Protein AF-0000000082581101 (afdb_homodimer)

Organism: NCBI:txid2716538

Structure (mmCIF, N/CA/C/O backbone):
data_AF-0000000082581101-model_v1
#
loop_
_entity.id
_entity.type
_entity.pdbx_description
1 polymer 'Class I SAM-dependent methyltransferase'
#
loop_
_atom_site.group_PDB
_atom_site.id
_atom_site.type_symbol
_atom_site.label_atom_id
_atom_site.label_alt_id
_atom_site.label_comp_id
_atom_site.label_asym_id
_atom_site.label_entity_id
_atom_site.label_seq_id
_atom_site.pdbx_PDB_ins_code
_atom_site.Cartn_x
_atom_site.Cartn_y
_atom_site.Cartn_z
_atom_site.occupancy
_atom_site.B_iso_or_equiv
_atom_site.auth_seq_id
_atom_site.auth_comp_id
_atom_site.auth_asym_id
_atom_site.auth_atom_id
_atom_site.pdbx_PDB_model_num
ATOM 1 N N . MET A 1 1 ? 23.156 -10.984 -14.195 1 71.06 1 MET A N 1
ATOM 2 C CA . MET A 1 1 ? 21.875 -11.492 -13.711 1 71.06 1 MET A CA 1
ATOM 3 C C . MET A 1 1 ? 21.234 -12.422 -14.742 1 71.06 1 MET A C 1
ATOM 5 O O . MET A 1 1 ? 20.703 -11.961 -15.75 1 71.06 1 MET A O 1
ATOM 9 N N . SER A 1 2 ? 21.609 -13.703 -14.586 1 83 2 SER A N 1
ATOM 10 C CA . SER A 1 2 ? 21.141 -14.57 -15.664 1 83 2 SER A CA 1
ATOM 11 C C . SER A 1 2 ? 20.203 -15.648 -15.141 1 83 2 SER A C 1
ATOM 13 O O . SER A 1 2 ? 20.422 -16.188 -14.055 1 83 2 SER A O 1
ATOM 15 N N . TYR A 1 3 ? 19.234 -15.797 -15.945 1 87.88 3 TYR A N 1
ATOM 16 C CA . TYR A 1 3 ? 18.312 -16.891 -15.664 1 87.88 3 TYR A CA 1
ATOM 17 C C . TYR A 1 3 ? 19.062 -18.234 -15.617 1 87.88 3 TYR A C 1
ATOM 19 O O . TYR A 1 3 ? 19.875 -18.516 -16.5 1 87.88 3 TYR A O 1
ATOM 27 N N . ASN A 1 4 ? 18.891 -18.953 -14.578 1 84.31 4 ASN A N 1
ATOM 28 C CA . ASN A 1 4 ? 19.375 -20.312 -14.406 1 84.31 4 ASN A CA 1
ATOM 29 C C . ASN A 1 4 ? 18.281 -21.25 -13.898 1 84.31 4 ASN A C 1
ATOM 31 O O . ASN A 1 4 ? 17.938 -21.219 -12.711 1 84.31 4 ASN A O 1
ATOM 35 N N . PRO A 1 5 ? 17.719 -22.094 -14.812 1 88.12 5 PRO A N 1
ATOM 36 C CA . PRO A 1 5 ? 16.594 -22.938 -14.438 1 88.12 5 PRO A CA 1
ATOM 37 C C . PRO A 1 5 ? 16.922 -23.906 -13.305 1 88.12 5 PRO A C 1
ATOM 39 O O . PRO A 1 5 ? 16.016 -24.391 -12.617 1 88.12 5 PRO A O 1
ATOM 42 N N . GLU A 1 6 ? 18.156 -24.156 -13.117 1 85.69 6 GLU A N 1
ATOM 43 C CA . GLU A 1 6 ? 18.547 -25.109 -12.086 1 85.69 6 GLU A CA 1
ATOM 44 C C . GLU A 1 6 ? 18.297 -24.562 -10.688 1 85.69 6 GLU A C 1
ATOM 46 O O . GLU A 1 6 ? 18.078 -25.312 -9.742 1 85.69 6 GLU A O 1
ATOM 51 N N . ILE A 1 7 ? 18.234 -23.312 -10.594 1 83.81 7 ILE A N 1
ATOM 52 C CA . ILE A 1 7 ? 18.094 -22.688 -9.281 1 83.81 7 ILE A CA 1
ATOM 53 C C . ILE A 1 7 ? 16.672 -22.891 -8.766 1 83.81 7 ILE A C 1
ATOM 55 O O . ILE A 1 7 ? 16.469 -23.5 -7.711 1 83.81 7 ILE A O 1
ATOM 59 N N . PRO A 1 8 ? 15.68 -22.406 -9.484 1 83.38 8 PRO A N 1
ATOM 60 C CA . PRO A 1 8 ? 14.336 -22.688 -8.984 1 83.38 8 PRO A CA 1
ATOM 61 C C . PRO A 1 8 ? 14.039 -24.188 -8.93 1 83.38 8 PRO A C 1
ATOM 63 O O . PRO A 1 8 ? 13.344 -24.656 -8.023 1 83.38 8 PRO A O 1
ATOM 66 N N . LYS A 1 9 ? 14.508 -24.938 -9.922 1 86.12 9 LYS A N 1
ATOM 67 C CA . LYS A 1 9 ? 14.297 -26.391 -9.922 1 86.12 9 LYS A CA 1
ATOM 68 C C . LYS A 1 9 ? 14.797 -27.016 -8.625 1 86.12 9 LYS A C 1
ATOM 70 O O . LYS A 1 9 ? 14.07 -27.766 -7.969 1 86.12 9 LYS A O 1
ATOM 75 N N . ASN A 1 10 ? 16.016 -26.688 -8.281 1 82.38 10 ASN A N 1
ATOM 76 C CA . ASN A 1 10 ? 16.641 -27.234 -7.078 1 82.38 10 ASN A CA 1
ATOM 77 C C . ASN A 1 10 ? 15.906 -26.781 -5.816 1 82.38 10 ASN A C 1
ATOM 79 O O . ASN A 1 10 ? 15.719 -27.562 -4.883 1 82.38 10 ASN A O 1
ATOM 83 N N . ARG A 1 11 ? 15.531 -25.578 -5.816 1 80.44 11 ARG A N 1
ATOM 84 C CA . ARG A 1 11 ? 14.812 -25.047 -4.668 1 80.44 11 ARG A CA 1
ATOM 85 C C . ARG A 1 11 ? 13.508 -25.797 -4.438 1 80.44 11 ARG A C 1
ATOM 87 O O . ARG A 1 11 ? 13.242 -26.266 -3.332 1 80.44 11 ARG A O 1
ATOM 94 N N . TYR A 1 12 ? 12.773 -25.984 -5.41 1 84.62 12 TYR A N 1
ATOM 95 C CA . TYR A 1 12 ? 11.43 -26.531 -5.246 1 84.62 12 TYR A CA 1
ATOM 96 C C . TYR A 1 12 ? 11.453 -28.047 -5.242 1 84.62 12 TYR A C 1
ATOM 98 O O . TYR A 1 12 ? 10.492 -28.688 -4.812 1 84.62 12 TYR A O 1
ATOM 106 N N . ASP A 1 13 ? 12.516 -28.609 -5.719 1 83.62 13 ASP A N 1
ATOM 107 C CA . ASP A 1 13 ? 12.695 -30.047 -5.535 1 83.62 13 ASP A CA 1
ATOM 108 C C . ASP A 1 13 ? 12.93 -30.391 -4.062 1 83.62 13 ASP A C 1
ATOM 110 O O . ASP A 1 13 ? 12.594 -31.484 -3.613 1 83.62 13 ASP A O 1
ATOM 114 N N . ASN A 1 14 ? 13.516 -29.344 -3.381 1 77.69 14 ASN A N 1
ATOM 115 C CA . ASN A 1 14 ? 13.883 -29.609 -1.991 1 77.69 14 ASN A CA 1
ATOM 116 C C . ASN A 1 14 ? 12.883 -28.969 -1.024 1 77.69 14 ASN A C 1
ATOM 118 O O . ASN A 1 14 ? 13.117 -28.938 0.185 1 77.69 14 ASN A O 1
ATOM 122 N N . TYR A 1 15 ? 11.875 -28.391 -1.554 1 74 15 TYR A N 1
ATOM 123 C CA . TYR A 1 15 ? 10.883 -27.703 -0.727 1 74 15 TYR A CA 1
ATOM 124 C C . TYR A 1 15 ? 9.906 -28.703 -0.115 1 74 15 TYR A C 1
ATOM 126 O O . TYR A 1 15 ? 9.141 -28.359 0.788 1 74 15 TYR A O 1
ATOM 134 N N . GLU A 1 16 ? 10.031 -29.953 -0.317 1 64.75 16 GLU A N 1
ATOM 135 C CA . GLU A 1 16 ? 9.188 -31.031 0.215 1 64.75 16 GLU A CA 1
ATOM 136 C C . GLU A 1 16 ? 7.711 -30.688 0.095 1 64.75 16 GLU A C 1
ATOM 138 O O . GLU A 1 16 ? 7.234 -30.328 -0.986 1 64.75 16 GLU A O 1
ATOM 143 N N . ASP A 1 17 ? 6.891 -30.891 1.251 1 67.5 17 ASP A N 1
ATOM 144 C CA . ASP A 1 17 ? 5.438 -30.719 1.229 1 67.5 17 ASP A CA 1
ATOM 145 C C . ASP A 1 17 ? 5.039 -29.328 1.695 1 67.5 17 ASP A C 1
ATOM 147 O O . ASP A 1 17 ? 3.854 -29.031 1.86 1 67.5 17 ASP A O 1
ATOM 151 N N . ARG A 1 18 ? 5.91 -28.547 1.819 1 68.38 18 ARG A N 1
ATOM 152 C CA . ARG A 1 18 ? 5.652 -27.234 2.393 1 68.38 18 ARG A CA 1
ATOM 153 C C . ARG A 1 18 ? 4.797 -26.391 1.454 1 68.38 18 ARG A C 1
ATOM 155 O O . ARG A 1 18 ? 4.02 -25.547 1.905 1 68.38 18 ARG A O 1
ATOM 162 N N . GLU A 1 19 ? 4.898 -26.641 0.257 1 73.06 19 GLU A N 1
ATOM 163 C CA . GLU A 1 19 ? 4.133 -25.875 -0.725 1 73.06 19 GLU A CA 1
ATOM 164 C C . GLU A 1 19 ? 2.643 -26.188 -0.63 1 73.06 19 GLU A C 1
ATOM 166 O O . GLU A 1 19 ? 1.801 -25.328 -0.907 1 73.06 19 GLU A O 1
ATOM 171 N N . TRP A 1 20 ? 2.301 -27.375 -0.154 1 77.5 20 TRP A N 1
ATOM 172 C CA . TRP A 1 20 ? 0.903 -27.781 -0.07 1 77.5 20 TRP A CA 1
ATOM 173 C C . TRP A 1 20 ? 0.188 -27.062 1.062 1 77.5 20 TRP A C 1
ATOM 175 O O . TRP A 1 20 ? -0.96 -26.625 0.909 1 77.5 20 TRP A O 1
ATOM 185 N N . THR A 1 21 ? 0.827 -26.812 2.145 1 75.94 21 THR A N 1
ATOM 186 C CA . THR A 1 21 ? 0.166 -26.25 3.318 1 75.94 21 THR A CA 1
ATOM 187 C C . THR A 1 21 ? 0.38 -24.734 3.391 1 75.94 21 THR A C 1
ATOM 189 O O . THR A 1 21 ? -0.238 -24.062 4.211 1 75.94 21 THR A O 1
ATOM 192 N N . ARG A 1 22 ? 1.147 -24.234 2.518 1 75.06 22 ARG A N 1
ATOM 193 C CA . ARG A 1 22 ? 1.625 -22.859 2.594 1 75.06 22 ARG A CA 1
ATOM 194 C C . ARG A 1 22 ? 0.46 -21.875 2.621 1 75.06 22 ARG A C 1
ATOM 196 O O . ARG A 1 22 ? 0.505 -20.875 3.334 1 75.06 22 ARG A O 1
ATOM 203 N N . LEU A 1 23 ? -0.631 -22.141 2.006 1 78.19 23 LEU A N 1
ATOM 204 C CA . LEU A 1 23 ? -1.702 -21.172 1.803 1 78.19 23 LEU A CA 1
ATOM 205 C C . LEU A 1 23 ? -2.801 -21.344 2.846 1 78.19 23 LEU A C 1
ATOM 207 O O . LEU A 1 23 ? -3.752 -20.562 2.889 1 78.19 23 LEU A O 1
ATOM 211 N N . GLU A 1 24 ? -2.658 -22.297 3.682 1 77.56 24 GLU A N 1
ATOM 212 C CA . GLU A 1 24 ? -3.686 -22.531 4.695 1 77.56 24 GLU A CA 1
ATOM 213 C C . GLU A 1 24 ? -3.08 -22.578 6.094 1 77.56 24 GLU A C 1
ATOM 215 O O . GLU A 1 24 ? -3.803 -22.531 7.09 1 77.56 24 GLU A O 1
ATOM 220 N N . LYS A 1 25 ? -1.835 -22.5 6.102 1 79.25 25 LYS A N 1
ATOM 221 C CA . LYS A 1 25 ? -1.14 -22.781 7.355 1 79.25 25 LYS A CA 1
ATOM 222 C C . LYS A 1 25 ? -1.242 -21.594 8.312 1 79.25 25 LYS A C 1
ATOM 224 O O . LYS A 1 25 ? -1.194 -21.766 9.531 1 79.25 25 LYS A O 1
ATOM 229 N N . ASP A 1 26 ? -1.347 -20.438 7.711 1 88.06 26 ASP A N 1
ATOM 230 C CA . ASP A 1 26 ? -1.391 -19.234 8.523 1 88.06 26 ASP A CA 1
ATOM 231 C C . ASP A 1 26 ? -2.168 -18.125 7.816 1 88.06 26 ASP A C 1
ATOM 233 O O . ASP A 1 26 ? -2.744 -18.344 6.75 1 88.06 26 ASP A O 1
ATOM 237 N N . GLY A 1 27 ? -2.295 -17.094 8.469 1 91.44 27 GLY A N 1
ATOM 238 C CA . GLY A 1 27 ? -3.066 -15.992 7.934 1 91.44 27 GLY A CA 1
ATOM 239 C C . GLY A 1 27 ? -2.527 -15.469 6.613 1 91.44 27 GLY A C 1
ATOM 240 O O . GLY A 1 27 ? -3.297 -15.148 5.703 1 91.44 27 GLY A O 1
ATOM 241 N N . HIS A 1 28 ? -1.247 -15.414 6.535 1 93.25 28 HIS A N 1
ATOM 242 C CA . HIS A 1 28 ? -0.591 -14.984 5.305 1 93.25 28 HIS A CA 1
ATOM 243 C C . HIS A 1 28 ? -1.011 -15.852 4.125 1 93.25 28 HIS A C 1
ATOM 245 O O . HIS A 1 28 ? -1.447 -15.336 3.094 1 93.25 28 HIS A O 1
ATOM 251 N N . GLY A 1 29 ? -0.847 -17.078 4.301 1 93.56 29 GLY A N 1
ATOM 252 C CA . GLY A 1 29 ? -1.214 -18.016 3.252 1 93.56 29 GLY A CA 1
ATOM 253 C C . GLY A 1 29 ? -2.678 -17.938 2.861 1 93.56 29 GLY A C 1
ATOM 254 O O . GLY A 1 29 ? -3.014 -17.953 1.676 1 93.56 29 GLY A O 1
ATOM 255 N N . GLU A 1 30 ? -3.541 -17.812 3.795 1 94.5 30 GLU A N 1
ATOM 256 C CA . GLU A 1 30 ? -4.973 -17.75 3.52 1 94.5 30 GLU A CA 1
ATOM 257 C C . GLU A 1 30 ? -5.328 -16.484 2.742 1 94.5 30 GLU A C 1
ATOM 259 O O . GLU A 1 30 ? -6.156 -16.531 1.83 1 94.5 30 GLU A O 1
ATOM 264 N N . LEU A 1 31 ? -4.75 -15.406 3.158 1 96.94 31 LEU A N 1
ATOM 265 C CA . LEU A 1 31 ? -5.008 -14.164 2.436 1 96.94 31 LEU A CA 1
ATOM 266 C C . LEU A 1 31 ? -4.648 -14.312 0.96 1 96.94 31 LEU A C 1
ATOM 268 O O . LEU A 1 31 ? -5.445 -13.969 0.086 1 96.94 31 LEU A O 1
ATOM 272 N N . LEU A 1 32 ? -3.447 -14.852 0.71 1 96.56 32 LEU A N 1
ATOM 273 C CA . LEU A 1 32 ? -2.996 -15.055 -0.662 1 96.56 32 LEU A CA 1
ATOM 274 C C . LEU A 1 32 ? -3.939 -15.984 -1.413 1 96.56 32 LEU A C 1
ATOM 276 O O . LEU A 1 32 ? -4.348 -15.688 -2.537 1 96.56 32 LEU A O 1
ATOM 280 N N . TYR A 1 33 ? -4.277 -17.031 -0.791 1 96.38 33 TYR A N 1
ATOM 281 C CA . TYR A 1 33 ? -5.141 -18.031 -1.42 1 96.38 33 TYR A CA 1
ATOM 282 C C . TYR A 1 33 ? -6.461 -17.406 -1.854 1 96.38 33 TYR A C 1
ATOM 284 O O . TYR A 1 33 ? -6.891 -17.578 -2.994 1 96.38 33 TYR A O 1
ATOM 292 N N . HIS A 1 34 ? -7.094 -16.688 -0.983 1 97.31 34 HIS A N 1
ATOM 293 C CA . HIS A 1 34 ? -8.445 -16.188 -1.245 1 97.31 34 HIS A CA 1
ATOM 294 C C . HIS A 1 34 ? -8.438 -15.117 -2.328 1 97.31 34 HIS A C 1
ATOM 296 O O . HIS A 1 34 ? -9.359 -15.039 -3.139 1 97.31 34 HIS A O 1
ATOM 302 N N . VAL A 1 35 ? -7.457 -14.266 -2.338 1 98.12 35 VAL A N 1
ATOM 303 C CA . VAL A 1 35 ? -7.379 -13.25 -3.385 1 98.12 35 VAL A CA 1
ATOM 304 C C . VAL A 1 35 ? -7.16 -13.922 -4.738 1 98.12 35 VAL A C 1
ATOM 306 O O . VAL A 1 35 ? -7.855 -13.617 -5.711 1 98.12 35 VAL A O 1
ATOM 309 N N . HIS A 1 36 ? -6.176 -14.844 -4.793 1 97.94 36 HIS A N 1
ATOM 310 C CA . HIS A 1 36 ? -5.91 -15.555 -6.039 1 97.94 36 HIS A CA 1
ATOM 311 C C . HIS A 1 36 ? -7.133 -16.344 -6.496 1 97.94 36 HIS A C 1
ATOM 313 O O . HIS A 1 36 ? -7.496 -16.312 -7.672 1 97.94 36 HIS A O 1
ATOM 319 N N . PHE A 1 37 ? -7.723 -17 -5.551 1 97.62 37 PHE A N 1
ATOM 320 C CA . PHE A 1 37 ? -8.891 -17.812 -5.863 1 97.62 37 PHE A CA 1
ATOM 321 C C . PHE A 1 37 ? -10.008 -16.938 -6.434 1 97.62 37 PHE A C 1
ATOM 323 O O . PHE A 1 37 ? -10.68 -17.344 -7.391 1 97.62 37 PHE A O 1
ATOM 330 N N . ASP A 1 38 ? -10.281 -15.797 -5.848 1 98.5 38 ASP A N 1
ATOM 331 C CA . ASP A 1 38 ? -11.297 -14.867 -6.34 1 98.5 38 ASP A CA 1
ATOM 332 C C . ASP A 1 38 ? -11.023 -14.477 -7.789 1 98.5 38 ASP A C 1
ATOM 334 O O . ASP A 1 38 ? -11.945 -14.422 -8.609 1 98.5 38 ASP A O 1
ATOM 338 N N . ILE A 1 39 ? -9.773 -14.195 -8.102 1 98.69 39 ILE A N 1
ATOM 339 C CA . ILE A 1 39 ? -9.391 -13.805 -9.453 1 98.69 39 ILE A CA 1
ATOM 340 C C . ILE A 1 39 ? -9.609 -14.977 -10.414 1 98.69 39 ILE A C 1
ATOM 342 O O . ILE A 1 39 ? -10.172 -14.797 -11.492 1 98.69 39 ILE A O 1
ATOM 346 N N . LEU A 1 40 ? -9.172 -16.156 -9.984 1 98.75 40 LEU A N 1
ATOM 347 C CA . LEU A 1 40 ? -9.336 -17.359 -10.82 1 98.75 40 LEU A CA 1
ATOM 348 C C . LEU A 1 40 ? -10.805 -17.609 -11.125 1 98.75 40 LEU A C 1
ATOM 350 O O . LEU A 1 40 ? -11.172 -17.859 -12.273 1 98.75 40 LEU A O 1
ATOM 354 N N . LYS A 1 41 ? -11.617 -17.469 -10.125 1 98.44 41 LYS A N 1
ATOM 355 C CA . LYS A 1 41 ? -13.055 -17.688 -10.281 1 98.44 41 LYS A CA 1
ATOM 356 C C . LYS A 1 41 ? -13.664 -16.703 -11.266 1 98.44 41 LYS A C 1
ATOM 358 O O . LYS A 1 41 ? -14.578 -17.047 -12.023 1 98.44 41 LYS A O 1
ATOM 363 N N . ARG A 1 42 ? -13.188 -15.562 -11.352 1 98.31 42 ARG A N 1
ATOM 364 C CA . ARG A 1 42 ? -13.773 -14.508 -12.18 1 98.31 42 ARG A CA 1
ATOM 365 C C . ARG A 1 42 ? -13.312 -14.633 -13.625 1 98.31 42 ARG A C 1
ATOM 367 O O . ARG A 1 42 ? -14.016 -14.219 -14.547 1 98.31 42 ARG A O 1
ATOM 374 N N . TYR A 1 43 ? -12.148 -15.328 -13.812 1 98.75 43 TYR A N 1
ATOM 375 C CA . TYR A 1 43 ? -11.578 -15.141 -15.141 1 98.75 43 TYR A CA 1
ATOM 376 C C . TYR A 1 43 ? -11.43 -16.469 -15.867 1 98.75 43 TYR A C 1
ATOM 378 O O . TYR A 1 43 ? -11.195 -16.5 -17.078 1 98.75 43 TYR A O 1
ATOM 386 N N . ILE A 1 44 ? -11.562 -17.578 -15.117 1 98.81 44 ILE A N 1
ATOM 387 C CA . ILE A 1 44 ? -11.555 -18.875 -15.773 1 98.81 44 ILE A CA 1
ATOM 388 C C . ILE A 1 44 ? -12.984 -19.281 -16.125 1 98.81 44 ILE A C 1
ATOM 390 O O . ILE A 1 44 ? -13.891 -19.188 -15.297 1 98.81 44 ILE A O 1
ATOM 394 N N . ASN A 1 45 ? -13.133 -19.688 -17.375 1 98.44 45 ASN A N 1
ATOM 395 C CA . ASN A 1 45 ? -14.445 -20.141 -17.844 1 98.44 45 ASN A CA 1
ATOM 396 C C . ASN A 1 45 ? -14.523 -21.656 -17.906 1 98.44 45 ASN A C 1
ATOM 398 O O . ASN A 1 45 ? -13.516 -22.328 -18.156 1 98.44 45 ASN A O 1
ATOM 402 N N . GLN A 1 46 ? -15.711 -22.172 -17.859 1 98.19 46 GLN A N 1
ATOM 403 C CA . GLN A 1 46 ? -15.953 -23.609 -17.828 1 98.19 46 GLN A CA 1
ATOM 404 C C . GLN A 1 46 ? -15.547 -24.25 -19.141 1 98.19 46 GLN A C 1
ATOM 406 O O . GLN A 1 46 ? -15.258 -25.453 -19.188 1 98.19 46 GLN A O 1
ATOM 411 N N . ASN A 1 47 ? -15.5 -23.5 -20.188 1 98.56 47 ASN A N 1
ATOM 412 C CA . ASN A 1 47 ? -15.172 -24.047 -21.484 1 98.56 47 ASN A CA 1
ATOM 413 C C . ASN A 1 47 ? -13.695 -23.859 -21.828 1 98.56 47 ASN A C 1
ATOM 415 O O . ASN A 1 47 ? -13.242 -24.25 -22.906 1 98.56 47 ASN A O 1
ATOM 419 N N . ASP A 1 48 ? -12.922 -23.344 -20.906 1 98.81 48 ASP A N 1
ATOM 420 C CA . ASP A 1 48 ? -11.531 -22.984 -21.188 1 98.81 48 ASP A CA 1
ATOM 421 C C . ASP A 1 48 ? -10.633 -24.219 -21.156 1 98.81 48 ASP A C 1
ATOM 423 O O . ASP A 1 48 ? -10.789 -25.094 -20.297 1 98.81 48 ASP A O 1
ATOM 427 N N . LYS A 1 49 ? -9.766 -24.281 -22.125 1 98.81 49 LYS A N 1
ATOM 428 C CA . LYS A 1 49 ? -8.531 -25.047 -21.984 1 98.81 49 LYS A CA 1
ATOM 429 C C . LYS A 1 49 ? -7.461 -24.25 -21.25 1 98.81 49 LYS A C 1
ATOM 431 O O . LYS A 1 49 ? -6.953 -23.25 -21.766 1 98.81 49 LYS A O 1
ATOM 436 N N 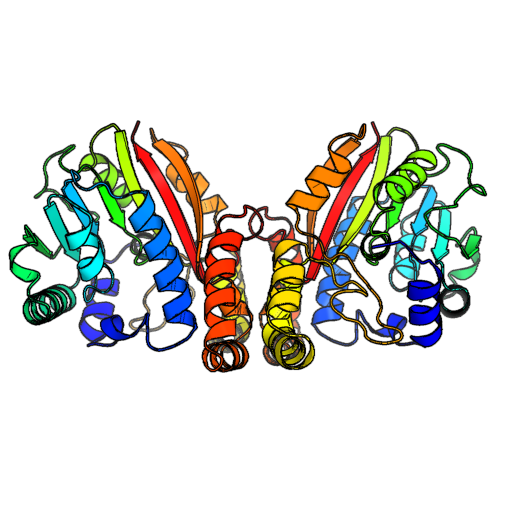. VAL A 1 50 ? -7.09 -24.719 -20 1 98.88 50 VAL A N 1
ATOM 437 C CA . VAL A 1 50 ? -6.25 -23.922 -19.109 1 98.88 50 VAL A CA 1
ATOM 438 C C . VAL A 1 50 ? -4.879 -24.578 -18.969 1 98.88 50 VAL A C 1
ATOM 440 O O . VAL A 1 50 ? -4.773 -25.797 -18.859 1 98.88 50 VAL A O 1
ATOM 443 N N . LEU A 1 51 ? -3.848 -23.75 -19.062 1 98.88 51 LEU A N 1
ATOM 444 C CA . LEU A 1 51 ? -2.49 -24.141 -18.703 1 98.88 51 LEU A CA 1
ATOM 445 C C . LEU A 1 51 ? -2.055 -23.484 -17.406 1 98.88 51 LEU A C 1
ATOM 447 O O . LEU A 1 51 ? -2.035 -22.25 -17.312 1 98.88 51 LEU A O 1
ATOM 451 N N . GLU A 1 52 ? -1.793 -24.25 -16.391 1 98.75 52 GLU A N 1
ATOM 452 C CA . GLU A 1 52 ? -1.212 -23.75 -15.148 1 98.75 52 GLU A CA 1
ATOM 453 C C . GLU A 1 52 ? 0.307 -23.891 -15.148 1 98.75 52 GLU A C 1
ATOM 455 O O . GLU A 1 52 ? 0.827 -25 -15.297 1 98.75 52 GLU A O 1
ATOM 460 N N . ILE A 1 53 ? 0.976 -22.797 -15.023 1 98.25 53 ILE A N 1
ATOM 461 C CA . ILE A 1 53 ? 2.434 -22.766 -15.008 1 98.25 53 ILE A CA 1
ATOM 462 C C . ILE A 1 53 ? 2.928 -22.469 -13.594 1 98.25 53 ILE A C 1
ATOM 464 O O . ILE A 1 53 ? 2.471 -21.516 -12.953 1 98.25 53 ILE A O 1
ATOM 468 N N . GLY A 1 54 ? 3.945 -23.219 -13.156 1 96.56 54 GLY A N 1
ATOM 469 C CA . GLY A 1 54 ? 4.375 -23.094 -11.773 1 96.56 54 GLY A CA 1
ATOM 470 C C . GLY A 1 54 ? 3.346 -23.594 -10.781 1 96.56 54 GLY A C 1
ATOM 471 O O . GLY A 1 54 ? 3.033 -22.922 -9.797 1 96.56 54 GLY A O 1
ATOM 472 N N . ALA A 1 55 ? 2.826 -24.766 -11.023 1 95.81 55 ALA A N 1
ATOM 473 C CA . ALA A 1 55 ? 1.669 -25.281 -10.297 1 95.81 55 ALA A CA 1
ATOM 474 C C . ALA A 1 55 ? 2.062 -25.75 -8.898 1 95.81 55 ALA A C 1
ATOM 476 O O . ALA A 1 55 ? 1.219 -25.828 -8 1 95.81 55 ALA A O 1
ATOM 477 N N . GLY A 1 56 ? 3.352 -26.078 -8.719 1 93.75 56 GLY A N 1
ATOM 478 C CA . GLY A 1 56 ? 3.787 -26.578 -7.43 1 93.75 56 GLY A CA 1
ATOM 479 C C . GLY A 1 56 ? 3.037 -27.828 -6.996 1 93.75 56 GLY A C 1
ATOM 480 O O . GLY A 1 56 ? 2.766 -28.703 -7.809 1 93.75 56 GLY A O 1
ATOM 481 N N . SER A 1 57 ? 2.742 -27.875 -5.734 1 91.12 57 SER A N 1
ATOM 482 C CA . SER A 1 57 ? 2.111 -29.062 -5.156 1 91.12 57 SER A CA 1
ATOM 483 C C . SER A 1 57 ? 0.631 -29.125 -5.52 1 91.12 57 SER A C 1
ATOM 485 O O . SER A 1 57 ? -0.027 -30.141 -5.27 1 91.12 57 SER A O 1
ATOM 487 N N . GLY A 1 58 ? 0.1 -28.094 -6.105 1 94.31 58 GLY A N 1
ATOM 488 C CA . GLY A 1 58 ? -1.239 -28.172 -6.668 1 94.31 58 GLY A CA 1
ATOM 489 C C . GLY A 1 58 ? -2.287 -27.484 -5.809 1 94.31 58 GLY A C 1
ATOM 490 O O . GLY A 1 58 ? -3.463 -27.859 -5.844 1 94.31 58 GLY A O 1
ATOM 491 N N . ARG A 1 59 ? -1.892 -26.484 -5.105 1 91.06 59 ARG A N 1
ATOM 492 C CA . ARG A 1 59 ? -2.822 -25.797 -4.219 1 91.06 59 ARG A CA 1
ATOM 493 C C . ARG A 1 59 ? -3.949 -25.141 -5.008 1 91.06 59 ARG A C 1
ATOM 495 O O . ARG A 1 59 ? -5.094 -25.094 -4.547 1 91.06 59 ARG A O 1
ATOM 502 N N . TYR A 1 60 ? -3.619 -24.641 -6.168 1 96.25 60 TYR A N 1
ATOM 503 C CA . TYR A 1 60 ? -4.656 -24.047 -7 1 96.25 60 TYR A CA 1
ATOM 504 C C . TYR A 1 60 ? -5.148 -25.031 -8.055 1 96.25 60 TYR A C 1
ATOM 506 O O . TYR A 1 60 ? -6.238 -24.859 -8.602 1 96.25 60 TYR A O 1
ATOM 514 N N . THR A 1 61 ? -4.352 -26.047 -8.32 1 97.81 61 THR A N 1
ATOM 515 C CA . THR A 1 61 ? -4.719 -27.062 -9.305 1 97.81 61 THR A CA 1
ATOM 516 C C . THR A 1 61 ? -6.074 -27.672 -8.961 1 97.81 61 THR A C 1
ATOM 518 O O . THR A 1 61 ? -6.934 -27.812 -9.836 1 97.81 61 THR A O 1
ATOM 521 N N . LYS A 1 62 ? -6.227 -28 -7.691 1 97 62 LYS A N 1
ATOM 522 C CA . LYS A 1 62 ? -7.434 -28.672 -7.219 1 97 62 LYS A CA 1
ATOM 523 C C . LYS A 1 62 ? -8.672 -27.812 -7.469 1 97 62 LYS A C 1
ATOM 525 O O . LYS A 1 62 ? -9.773 -28.344 -7.637 1 97 62 LYS A O 1
ATOM 530 N N . ASP A 1 63 ? -8.516 -26.516 -7.473 1 97.75 63 ASP A N 1
ATOM 531 C CA . ASP A 1 63 ? -9.633 -25.594 -7.707 1 97.75 63 ASP A CA 1
ATOM 532 C C . ASP A 1 63 ? -9.828 -25.344 -9.203 1 97.75 63 ASP A C 1
ATOM 534 O O . ASP A 1 63 ? -10.953 -25.375 -9.703 1 97.75 63 ASP A O 1
ATOM 538 N N . ILE A 1 64 ? -8.734 -25.141 -9.922 1 98.69 64 ILE A N 1
ATOM 539 C CA . ILE A 1 64 ? -8.781 -24.781 -11.336 1 98.69 64 ILE A CA 1
ATOM 540 C C . ILE A 1 64 ? -9.43 -25.906 -12.141 1 98.69 64 ILE A C 1
ATOM 542 O O . ILE A 1 64 ? -10.242 -25.656 -13.031 1 98.69 64 ILE A O 1
ATOM 546 N N . VAL A 1 65 ? -9.141 -27.094 -11.781 1 98.56 65 VAL A N 1
ATOM 547 C CA . VAL A 1 65 ? -9.594 -28.25 -12.539 1 98.56 65 VAL A CA 1
ATOM 548 C C . VAL A 1 65 ? -11.117 -28.328 -12.508 1 98.56 65 VAL A C 1
ATOM 550 O O . VAL A 1 65 ? -11.742 -28.828 -13.445 1 98.56 65 VAL A O 1
ATOM 553 N N . LYS A 1 66 ? -11.711 -27.75 -11.5 1 98.06 66 LYS A N 1
ATOM 554 C CA . LYS A 1 66 ? -13.164 -27.766 -11.352 1 98.06 66 LYS A CA 1
ATOM 555 C C . LYS A 1 66 ? -13.797 -26.594 -12.094 1 98.06 66 LYS A C 1
ATOM 557 O O . LYS A 1 66 ? -15.016 -26.547 -12.266 1 98.06 66 LYS A O 1
ATOM 562 N N . MET A 1 67 ? -13 -25.641 -12.547 1 98.19 67 MET A N 1
ATOM 563 C CA . MET A 1 67 ? -13.5 -24.391 -13.094 1 98.19 67 MET A CA 1
ATOM 564 C C . MET A 1 67 ? -13.398 -24.375 -14.617 1 98.19 67 MET A C 1
ATOM 566 O O . MET A 1 67 ? -13.961 -23.5 -15.281 1 98.19 67 MET A O 1
ATOM 570 N N . CYS A 1 68 ? -12.719 -25.375 -15.195 1 98.56 68 CYS A N 1
ATOM 571 C CA . CYS A 1 68 ? -12.398 -25.281 -16.609 1 98.56 68 CYS A CA 1
ATOM 572 C C . CYS A 1 68 ? -12.75 -26.578 -17.344 1 98.56 68 CYS A C 1
ATOM 574 O O . CYS A 1 68 ? -13.164 -27.547 -16.719 1 98.56 68 CYS A O 1
ATOM 576 N N . LYS A 1 69 ? -12.68 -26.5 -18.703 1 98.25 69 LYS A N 1
ATOM 577 C CA . LYS A 1 69 ? -12.961 -27.672 -19.531 1 98.25 69 LYS A CA 1
ATOM 578 C C . LYS A 1 69 ? -11.836 -28.688 -19.438 1 98.25 69 LYS A C 1
ATOM 580 O O . LYS A 1 69 ? -12.094 -29.891 -19.344 1 98.25 69 LYS A O 1
ATOM 585 N N . GLU A 1 70 ? -10.664 -28.203 -19.578 1 97.81 70 GLU A N 1
ATOM 586 C CA . GLU A 1 70 ? -9.445 -29 -19.578 1 97.81 70 GLU A CA 1
ATOM 587 C C . GLU A 1 70 ? -8.289 -28.266 -18.906 1 97.81 70 GLU A C 1
ATOM 589 O O . GLU A 1 70 ? -8.109 -27.062 -19.109 1 97.81 70 GLU A O 1
ATOM 594 N N . LEU A 1 71 ? -7.535 -29.047 -18.062 1 98.81 71 LEU A N 1
ATOM 595 C CA . LEU A 1 71 ? -6.406 -28.438 -17.359 1 98.81 71 LEU A CA 1
ATOM 596 C C . LEU A 1 71 ? -5.113 -29.188 -17.672 1 98.81 71 LEU A C 1
ATOM 598 O O . LEU A 1 71 ? -5.059 -30.422 -17.594 1 98.81 71 LEU A O 1
ATOM 602 N N . THR A 1 72 ? -4.16 -28.484 -18.141 1 98.81 72 THR A N 1
ATOM 603 C CA . THR A 1 72 ? -2.775 -28.938 -18.203 1 98.81 72 THR A CA 1
ATOM 604 C C . THR A 1 72 ? -1.929 -28.266 -17.125 1 98.81 72 THR A C 1
ATOM 606 O O . THR A 1 72 ? -2.008 -27.047 -16.938 1 98.81 72 THR A O 1
ATOM 609 N N . VAL A 1 73 ? -1.134 -29.109 -16.453 1 98.31 73 VAL A N 1
ATOM 610 C CA . VAL A 1 73 ? -0.371 -28.641 -15.305 1 98.31 73 VAL A CA 1
ATOM 611 C C . VAL A 1 73 ? 1.123 -28.688 -15.617 1 98.31 73 VAL A C 1
ATOM 613 O O . VAL A 1 73 ? 1.631 -29.719 -16.078 1 98.31 73 VAL A O 1
ATOM 616 N N . GLY A 1 74 ? 1.762 -27.594 -15.367 1 97.38 74 GLY A N 1
ATOM 617 C CA . GLY A 1 74 ? 3.195 -27.562 -15.602 1 97.38 74 GLY A CA 1
ATOM 618 C C . GLY A 1 74 ? 3.975 -26.984 -14.438 1 97.38 74 GLY A C 1
ATOM 619 O O . GLY A 1 74 ? 3.518 -26.047 -13.773 1 97.38 74 GLY A O 1
ATOM 620 N N . ASP A 1 75 ? 5.125 -27.516 -14.211 1 96.81 75 ASP A N 1
ATOM 621 C CA . ASP A 1 75 ? 6.113 -27.016 -13.266 1 96.81 75 ASP A CA 1
ATOM 622 C C . ASP A 1 75 ? 7.527 -27.453 -13.664 1 96.81 75 ASP A C 1
ATOM 624 O O . ASP A 1 75 ? 7.711 -28.5 -14.281 1 96.81 75 ASP A O 1
ATOM 628 N N . ILE A 1 76 ? 8.484 -26.641 -13.297 1 95.88 76 ILE A N 1
ATOM 629 C CA . ILE A 1 76 ? 9.859 -26.953 -13.672 1 95.88 76 ILE A CA 1
ATOM 630 C C . ILE A 1 76 ? 10.398 -28.062 -12.773 1 95.88 76 ILE A C 1
ATOM 632 O O . ILE A 1 76 ? 11.359 -28.75 -13.141 1 95.88 76 ILE A O 1
ATOM 636 N N . SER A 1 77 ? 9.844 -28.234 -11.625 1 94.44 77 SER A N 1
ATOM 637 C CA . SER A 1 77 ? 10.281 -29.234 -10.656 1 94.44 77 SER A CA 1
ATOM 638 C C . SER A 1 77 ? 9.555 -30.562 -10.859 1 94.44 77 SER A C 1
ATOM 640 O O . SER A 1 77 ? 8.352 -30.656 -10.633 1 94.44 77 SER A O 1
ATOM 642 N N . ALA A 1 78 ? 10.289 -31.609 -11.156 1 94.56 78 ALA A N 1
ATOM 643 C CA . ALA A 1 78 ? 9.711 -32.938 -11.297 1 94.56 78 ALA A CA 1
ATOM 644 C C . ALA A 1 78 ? 9.117 -33.438 -9.977 1 94.56 78 ALA A C 1
ATOM 646 O O . ALA A 1 78 ? 8.078 -34.094 -9.961 1 94.56 78 ALA A O 1
ATOM 647 N N . HIS A 1 79 ? 9.781 -33.031 -8.953 1 93.94 79 HIS A N 1
ATOM 648 C CA . HIS A 1 79 ? 9.312 -33.406 -7.625 1 93.94 79 HIS A CA 1
ATOM 649 C C . HIS A 1 79 ? 7.941 -32.812 -7.328 1 93.94 79 HIS A C 1
ATOM 651 O O . HIS A 1 79 ? 7.047 -33.5 -6.828 1 93.94 79 HIS A O 1
ATOM 657 N N . GLN A 1 80 ? 7.77 -31.562 -7.637 1 94 80 GLN A N 1
ATOM 658 C CA . GLN A 1 80 ? 6.496 -30.891 -7.395 1 94 80 GLN A CA 1
ATOM 659 C C . GLN A 1 80 ? 5.391 -31.484 -8.266 1 94 80 GLN A C 1
ATOM 661 O O . GLN A 1 80 ? 4.25 -31.625 -7.82 1 94 80 GLN A O 1
ATOM 666 N N . ILE A 1 81 ? 5.727 -31.859 -9.484 1 96 81 ILE A N 1
ATOM 667 C CA . ILE A 1 81 ? 4.746 -32.469 -10.375 1 96 81 ILE A CA 1
ATOM 668 C C . ILE A 1 81 ? 4.281 -33.812 -9.805 1 96 81 ILE A C 1
ATOM 670 O O . ILE A 1 81 ? 3.084 -34.094 -9.781 1 96 81 ILE A O 1
ATOM 674 N N . GLU A 1 82 ? 5.219 -34.562 -9.336 1 95.69 82 GLU A N 1
ATOM 675 C CA . GLU A 1 82 ? 4.852 -35.844 -8.75 1 95.69 82 GLU A CA 1
ATOM 676 C C . GLU A 1 82 ? 3.992 -35.656 -7.504 1 95.69 82 GLU A C 1
ATOM 678 O O . GLU A 1 82 ? 3.033 -36.406 -7.289 1 95.69 82 GLU A O 1
ATOM 683 N N . PHE A 1 83 ? 4.402 -34.75 -6.711 1 94.69 83 PHE A N 1
ATOM 684 C CA . PHE A 1 83 ? 3.602 -34.438 -5.531 1 94.69 83 PHE A CA 1
ATOM 685 C C . PHE A 1 83 ? 2.207 -33.969 -5.93 1 94.69 83 PHE A C 1
ATOM 687 O O . PHE A 1 83 ? 1.215 -34.375 -5.316 1 94.69 83 PHE A O 1
ATOM 694 N N . ASN A 1 84 ? 2.129 -33.094 -6.906 1 96.38 84 ASN A N 1
ATOM 695 C CA . ASN A 1 84 ? 0.857 -32.625 -7.445 1 96.38 84 ASN A CA 1
ATOM 696 C C . ASN A 1 84 ? -0.023 -33.812 -7.895 1 96.38 84 ASN A C 1
ATOM 698 O O . ASN A 1 84 ? -1.183 -33.906 -7.492 1 96.38 84 ASN A O 1
ATOM 702 N N . LYS A 1 85 ? 0.521 -34.75 -8.633 1 96.69 85 LYS A N 1
ATOM 703 C CA . LYS A 1 85 ? -0.188 -35.938 -9.086 1 96.69 85 LYS A CA 1
ATOM 704 C C . LYS A 1 85 ? -0.763 -36.719 -7.902 1 96.69 85 LYS A C 1
ATOM 706 O O . LYS A 1 85 ? -1.935 -37.094 -7.914 1 96.69 85 LYS A O 1
ATOM 711 N N . SER A 1 86 ? 0.094 -36.906 -6.98 1 96.19 86 SER A N 1
ATOM 712 C CA . SER A 1 86 ? -0.313 -37.688 -5.805 1 96.19 86 SER A CA 1
ATOM 713 C C . SER A 1 86 ? -1.489 -37.031 -5.098 1 96.19 86 SER A C 1
ATOM 715 O O . SER A 1 86 ? -2.445 -37.688 -4.707 1 96.19 86 SER A O 1
ATOM 717 N N . LYS A 1 87 ? -1.414 -35.75 -4.918 1 95.5 87 LYS A N 1
ATOM 718 C CA . LYS A 1 87 ? -2.482 -35.031 -4.242 1 95.5 87 LYS A CA 1
ATOM 719 C C . LYS A 1 87 ? -3.775 -35.062 -5.051 1 95.5 87 LYS A C 1
ATOM 721 O O . LYS A 1 87 ? -4.863 -35.219 -4.488 1 95.5 87 LYS A O 1
ATOM 726 N N . MET A 1 88 ? -3.658 -34.906 -6.367 1 97.06 88 MET A N 1
ATOM 727 C CA . MET A 1 88 ? -4.848 -34.938 -7.215 1 97.06 88 MET A CA 1
ATOM 728 C C . MET A 1 88 ? -5.484 -36.344 -7.191 1 97.06 88 MET A C 1
ATOM 730 O O . MET A 1 88 ? -6.707 -36.469 -7.277 1 97.06 88 MET A O 1
ATOM 734 N N . LYS A 1 89 ? -4.688 -37.344 -7.078 1 97.56 89 LYS A N 1
ATOM 735 C CA . LYS A 1 89 ? -5.219 -38.719 -6.918 1 97.56 89 LYS A CA 1
ATOM 736 C C . LYS A 1 89 ? -5.98 -38.844 -5.605 1 97.56 89 LYS A C 1
ATOM 738 O O . LYS A 1 89 ? -7.098 -39.375 -5.582 1 97.56 89 LYS A O 1
ATOM 743 N N . GLU A 1 90 ? -5.363 -38.375 -4.617 1 96.5 90 GLU A N 1
ATOM 744 C CA . GLU A 1 90 ? -6 -38.438 -3.305 1 96.5 90 GLU A CA 1
ATOM 745 C C . GLU A 1 90 ? -7.363 -37.75 -3.326 1 96.5 90 GLU A C 1
ATOM 747 O O . GLU A 1 90 ? -8.289 -38.156 -2.637 1 96.5 90 GLU A O 1
ATOM 752 N N . LEU A 1 91 ? -7.473 -36.719 -4.125 1 96 91 LEU A N 1
ATOM 753 C CA . LEU A 1 91 ? -8.688 -35.938 -4.156 1 96 91 LEU A CA 1
ATOM 754 C C . LEU A 1 91 ? -9.633 -36.406 -5.254 1 96 91 LEU A C 1
ATOM 756 O O . LEU A 1 91 ? -10.648 -35.781 -5.527 1 96 91 LEU A O 1
ATOM 760 N N . SER A 1 92 ? -9.258 -37.438 -5.98 1 97.25 92 SER A N 1
ATOM 761 C CA . SER A 1 92 ? -10.039 -38.031 -7.066 1 97.25 92 SER A CA 1
ATOM 762 C C . SER A 1 92 ? -10.219 -37.031 -8.211 1 97.25 92 SER A C 1
ATOM 764 O O . SER A 1 92 ? -11.297 -36.938 -8.797 1 97.25 92 SER A O 1
ATOM 766 N N . LEU A 1 93 ? -9.133 -36.25 -8.414 1 97 93 LEU A N 1
ATOM 767 C CA . LEU A 1 93 ? -9.18 -35.219 -9.469 1 97 93 LEU A CA 1
ATOM 768 C C . LEU A 1 93 ? -8.188 -35.531 -10.57 1 97 93 LEU A C 1
ATOM 770 O O . LEU A 1 93 ? -8.172 -34.875 -11.617 1 97 93 LEU A O 1
ATOM 774 N N . PHE A 1 94 ? -7.422 -36.531 -10.375 1 96.38 94 PHE A N 1
ATOM 775 C CA . PHE A 1 94 ? -6.32 -36.844 -11.266 1 96.38 94 PHE A CA 1
ATOM 776 C C . PHE A 1 94 ? -6.82 -37.062 -12.688 1 96.38 94 PHE A C 1
ATOM 778 O O . PHE A 1 94 ? -6.23 -36.562 -13.641 1 96.38 94 PHE A O 1
ATOM 785 N N . GLN A 1 95 ? -7.953 -37.75 -12.805 1 94.38 95 GLN A N 1
ATOM 786 C CA . GLN A 1 95 ? -8.461 -38.156 -14.117 1 94.38 95 GLN A CA 1
ATOM 787 C C . GLN A 1 95 ? -9.023 -36.938 -14.875 1 94.38 95 GLN A C 1
ATOM 789 O O . GLN A 1 95 ? -9.234 -37.031 -16.078 1 94.38 95 GLN A O 1
ATOM 794 N N . LYS A 1 96 ? -9.219 -35.906 -14.156 1 94.56 96 LYS A N 1
ATOM 795 C CA . LYS A 1 96 ? -9.789 -34.688 -14.781 1 94.56 96 LYS A CA 1
ATOM 796 C C . LYS A 1 96 ? -8.688 -33.812 -15.367 1 94.56 96 LYS A C 1
ATOM 798 O O . LYS A 1 96 ? -8.977 -32.875 -16.109 1 94.56 96 LYS A O 1
ATOM 803 N N . ILE A 1 97 ? -7.496 -34.062 -15.062 1 97.94 97 ILE A N 1
ATOM 804 C CA . ILE A 1 97 ? -6.363 -33.281 -15.547 1 97.94 97 ILE A CA 1
ATOM 805 C C . ILE A 1 97 ? -5.836 -33.906 -16.844 1 97.94 97 ILE A C 1
ATOM 807 O O . ILE A 1 97 ? -5.559 -35.094 -16.906 1 97.94 97 ILE A O 1
ATOM 811 N N . LYS A 1 98 ? -5.766 -33.125 -17.812 1 98 98 LYS A N 1
ATOM 812 C CA . LYS A 1 98 ? -5.395 -33.594 -19.141 1 98 98 LYS A CA 1
ATOM 813 C C . LYS A 1 98 ? -3.955 -34.094 -19.156 1 98 98 LYS A C 1
ATOM 815 O O . LYS A 1 98 ? -3.654 -35.094 -19.812 1 98 98 LYS A O 1
ATOM 820 N N . LYS A 1 99 ? -3.055 -33.25 -18.562 1 97.56 99 LYS A N 1
ATOM 821 C CA . LYS A 1 99 ? -1.635 -33.594 -18.656 1 97.56 99 LYS A CA 1
ATOM 822 C C . LYS A 1 99 ? -0.844 -32.906 -17.547 1 97.56 99 LYS A C 1
ATOM 824 O O . LYS A 1 99 ? -1.171 -31.781 -17.141 1 97.56 99 LYS A O 1
ATOM 829 N N . PHE A 1 100 ? 0.129 -33.625 -17.031 1 98.06 100 PHE A N 1
ATOM 830 C CA . PHE A 1 100 ? 1.159 -33.062 -16.156 1 98.06 100 PHE A CA 1
ATOM 831 C C . PHE A 1 100 ? 2.494 -32.969 -16.875 1 98.06 100 PHE A C 1
ATOM 833 O O . PHE A 1 100 ? 2.961 -33.969 -17.453 1 98.06 100 PHE A O 1
ATOM 840 N N . CYS A 1 101 ? 3.088 -31.828 -16.812 1 97.56 101 CYS A N 1
ATOM 841 C CA . CYS A 1 101 ? 4.309 -31.609 -17.578 1 97.56 101 CYS A CA 1
ATOM 842 C C . CYS A 1 101 ? 5.406 -31.031 -16.703 1 97.56 101 CYS A C 1
ATOM 844 O O . CYS A 1 101 ? 5.164 -30.078 -15.945 1 97.56 101 CYS A O 1
ATOM 846 N N . VAL A 1 102 ? 6.59 -31.656 -16.75 1 96.62 102 VAL A N 1
ATOM 847 C CA . VAL A 1 102 ? 7.781 -30.953 -16.281 1 96.62 102 VAL A CA 1
ATOM 848 C C . VAL A 1 102 ? 8.266 -30 -17.375 1 96.62 102 VAL A C 1
ATOM 850 O O . VAL A 1 102 ? 8.688 -30.422 -18.453 1 96.62 102 VAL A O 1
ATOM 853 N N . LEU A 1 103 ? 8.195 -28.672 -17.094 1 94.69 103 LEU A N 1
ATOM 854 C CA . LEU A 1 103 ? 8.508 -27.75 -18.188 1 94.69 103 LEU A CA 1
ATOM 855 C C . LEU A 1 103 ? 9.102 -26.453 -17.672 1 94.69 103 LEU A C 1
ATOM 857 O O . LEU A 1 103 ? 8.805 -26.047 -16.547 1 94.69 103 LEU A O 1
ATOM 861 N N . ASP A 1 104 ? 9.961 -25.906 -18.469 1 96.38 104 ASP A N 1
ATOM 862 C CA . ASP A 1 104 ? 10.461 -24.547 -18.344 1 96.38 104 ASP A CA 1
ATOM 863 C C . ASP A 1 104 ? 9.617 -23.562 -19.156 1 96.38 104 ASP A C 1
ATOM 865 O O . ASP A 1 104 ? 9.352 -23.797 -20.344 1 96.38 104 ASP A O 1
ATOM 869 N N . VAL A 1 105 ? 9.109 -22.531 -18.484 1 96.88 105 VAL A N 1
ATOM 870 C CA . VAL A 1 105 ? 8.242 -21.562 -19.141 1 96.88 105 VAL A CA 1
ATOM 871 C C . VAL A 1 105 ? 8.93 -21 -20.375 1 96.88 105 VAL A C 1
ATOM 873 O O . VAL A 1 105 ? 8.258 -20.531 -21.312 1 96.88 105 VAL A O 1
ATOM 876 N N . LEU A 1 106 ? 10.25 -21.094 -20.469 1 97 106 LEU A N 1
ATOM 877 C CA . LEU A 1 106 ? 11 -20.562 -21.594 1 97 106 LEU A CA 1
ATOM 878 C C . LEU A 1 106 ? 10.977 -21.547 -22.766 1 97 106 LEU A C 1
ATOM 880 O O . LEU A 1 106 ? 11.328 -21.172 -23.891 1 97 106 LEU A O 1
ATOM 884 N N . ASN A 1 107 ? 10.633 -22.75 -22.453 1 95.56 107 ASN A N 1
ATOM 885 C CA . ASN A 1 107 ? 10.617 -23.797 -23.484 1 95.56 107 ASN A CA 1
ATOM 886 C C . ASN A 1 107 ? 9.328 -24.625 -23.422 1 95.56 107 ASN A C 1
ATOM 888 O O . ASN A 1 107 ? 9.328 -25.734 -22.875 1 95.56 107 ASN A O 1
ATOM 892 N N . MET A 1 108 ? 8.344 -24.141 -24.156 1 97.44 108 MET A N 1
ATOM 893 C CA . MET A 1 108 ? 7.051 -24.828 -24.172 1 97.44 108 MET A CA 1
ATOM 894 C C . MET A 1 108 ? 6.699 -25.297 -25.578 1 97.44 108 MET A C 1
ATOM 896 O O . MET A 1 108 ? 5.551 -25.172 -26.016 1 97.44 108 MET A O 1
ATOM 900 N N . GLY A 1 109 ? 7.691 -25.797 -26.234 1 96.56 109 GLY A N 1
ATOM 901 C CA . GLY A 1 109 ? 7.531 -26.266 -27.609 1 96.56 109 GLY A CA 1
ATOM 902 C C . GLY A 1 109 ? 6.582 -27.438 -27.734 1 96.56 109 GLY A C 1
ATOM 903 O O . GLY A 1 109 ? 6.07 -27.719 -28.828 1 96.56 109 GLY A O 1
ATOM 904 N N . ILE A 1 110 ? 6.309 -28.109 -26.73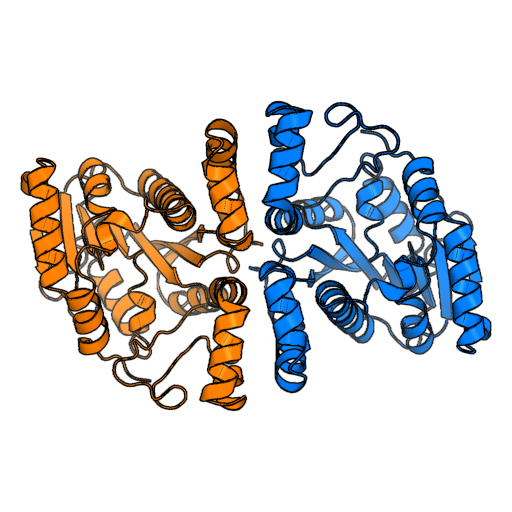4 1 97 110 ILE A N 1
ATOM 905 C CA . ILE A 1 110 ? 5.402 -29.25 -26.75 1 97 110 ILE A CA 1
ATOM 906 C C . ILE A 1 110 ? 3.975 -28.781 -27 1 97 110 ILE A C 1
ATOM 908 O O . ILE A 1 110 ? 3.094 -29.578 -27.328 1 97 110 ILE A O 1
ATOM 912 N N . PHE A 1 111 ? 3.738 -27.484 -26.781 1 98.38 111 PHE A N 1
ATOM 913 C CA . PHE A 1 111 ? 2.416 -26.922 -27.016 1 98.38 111 PHE A CA 1
ATOM 914 C C . PHE A 1 111 ? 2.395 -26.141 -28.328 1 98.38 111 PHE A C 1
ATOM 916 O O . PHE A 1 111 ? 3.354 -25.438 -28.656 1 98.38 111 PHE A O 1
ATOM 923 N N . GLU A 1 112 ? 1.37 -26.281 -29.078 1 98.5 112 GLU A N 1
ATOM 924 C CA . GLU A 1 112 ? 1.177 -25.516 -30.312 1 98.5 112 GLU A CA 1
ATOM 925 C C . GLU A 1 112 ? 0.862 -24.047 -30.016 1 98.5 112 GLU A C 1
ATOM 927 O O . GLU A 1 112 ? 0.426 -23.719 -28.906 1 98.5 112 GLU A O 1
ATOM 932 N N . ASP A 1 113 ? 1.093 -23.234 -31.016 1 98.62 113 ASP A N 1
ATOM 933 C CA . ASP A 1 113 ? 0.665 -21.844 -30.891 1 98.62 113 ASP A CA 1
ATOM 934 C C . ASP A 1 113 ? -0.835 -21.75 -30.625 1 98.62 113 ASP A C 1
ATOM 936 O O . ASP A 1 113 ? -1.614 -22.547 -31.156 1 98.62 113 ASP A O 1
ATOM 940 N N . SER A 1 114 ? -1.218 -20.844 -29.812 1 98.75 114 SER A N 1
ATOM 941 C CA . SER A 1 114 ? -2.625 -20.516 -29.594 1 98.75 114 SER A CA 1
ATOM 942 C C . SER A 1 114 ? -3.432 -21.75 -29.219 1 98.75 114 SER A C 1
ATOM 944 O O . SER A 1 114 ? -4.492 -22.016 -29.797 1 98.75 114 SER A O 1
ATOM 946 N N . SER A 1 115 ? -2.941 -22.484 -28.266 1 98.38 115 SER A N 1
ATOM 947 C CA . SER A 1 115 ? -3.582 -23.75 -27.938 1 98.38 115 SER A CA 1
ATOM 948 C C . SER A 1 115 ? -4.371 -23.656 -26.6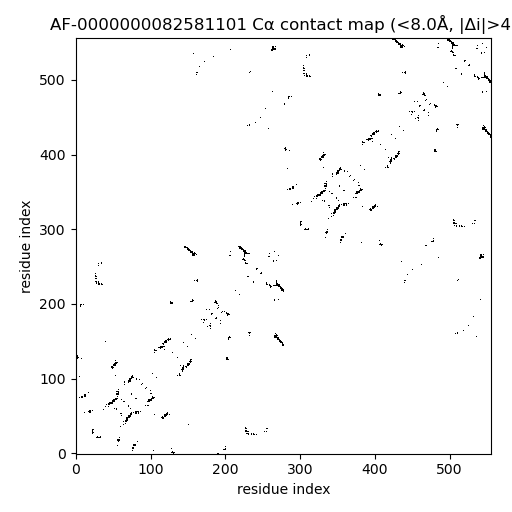41 1 98.38 115 SER A C 1
ATOM 950 O O . SER A 1 115 ? -5.168 -24.531 -26.312 1 98.38 115 SER A O 1
ATOM 952 N N . PHE A 1 116 ? -4.199 -22.578 -25.891 1 98.88 116 PHE A N 1
ATOM 953 C CA . PHE A 1 116 ? -4.875 -22.453 -24.594 1 98.88 116 PHE A CA 1
ATOM 954 C C . PHE A 1 116 ? -5.758 -21.219 -24.562 1 98.88 116 PHE A C 1
ATOM 956 O O . PHE A 1 116 ? -5.414 -20.188 -25.156 1 98.88 116 PHE A O 1
ATOM 963 N N . ASP A 1 117 ? -6.906 -21.297 -23.859 1 98.94 117 ASP A N 1
ATOM 964 C CA . ASP A 1 117 ? -7.828 -20.188 -23.672 1 98.94 117 ASP A CA 1
ATOM 965 C C . ASP A 1 117 ? -7.402 -19.328 -22.484 1 98.94 117 ASP A C 1
ATOM 967 O O . ASP A 1 117 ? -7.723 -18.141 -22.438 1 98.94 117 ASP A O 1
ATOM 971 N N . CYS A 1 118 ? -6.707 -19.938 -21.547 1 98.94 118 CYS A N 1
ATOM 972 C CA . CYS A 1 118 ? -6.293 -19.281 -20.312 1 98.94 118 CYS A CA 1
ATOM 973 C C . CYS A 1 118 ? -4.98 -19.859 -19.797 1 98.94 118 CYS A C 1
ATOM 975 O O . CYS A 1 118 ? -4.77 -21.062 -19.844 1 98.94 118 CYS A O 1
ATOM 977 N N . ILE A 1 119 ? -4.113 -19 -19.375 1 98.94 119 ILE A N 1
ATOM 978 C CA . ILE A 1 119 ? -2.879 -19.391 -18.719 1 98.94 119 ILE A CA 1
ATOM 979 C C . ILE A 1 119 ? -2.844 -18.812 -17.297 1 98.94 119 ILE A C 1
ATOM 981 O O . ILE A 1 119 ? -3.1 -17.609 -17.109 1 98.94 119 ILE A O 1
ATOM 985 N N . VAL A 1 120 ? -2.59 -19.625 -16.328 1 98.88 120 VAL A N 1
ATOM 986 C CA . VAL A 1 120 ? -2.439 -19.219 -14.938 1 98.88 120 VAL A CA 1
ATOM 987 C C . VAL A 1 120 ? -0.983 -19.391 -14.508 1 98.88 120 VAL A C 1
ATOM 989 O O . VAL A 1 120 ? -0.462 -20.5 -14.469 1 98.88 120 VAL A O 1
ATOM 992 N N . CYS A 1 121 ? -0.337 -18.312 -14.234 1 98.5 121 CYS A N 1
ATOM 993 C CA . CYS A 1 121 ? 1.055 -18.266 -13.797 1 98.5 121 CYS A CA 1
ATOM 994 C C . CYS A 1 121 ? 1.216 -17.391 -12.562 1 98.5 121 CYS A C 1
ATOM 996 O O . CYS A 1 121 ? 1.929 -16.375 -12.602 1 98.5 121 CYS A O 1
ATOM 998 N N . ILE A 1 122 ? 0.696 -17.766 -11.398 1 95.81 122 ILE A N 1
ATOM 999 C CA . ILE A 1 122 ? 0.572 -16.875 -10.242 1 95.81 122 ILE A CA 1
ATOM 1000 C C . ILE A 1 122 ? 1.563 -17.297 -9.164 1 95.81 122 ILE A C 1
ATOM 1002 O O . ILE A 1 122 ? 1.625 -16.688 -8.094 1 95.81 122 ILE A O 1
ATOM 1006 N N . GLY A 1 123 ? 2.42 -18.234 -9.297 1 86.25 123 GLY A N 1
ATOM 1007 C CA . GLY A 1 123 ? 3.355 -18.703 -8.289 1 86.25 123 GLY A CA 1
ATOM 1008 C C . GLY A 1 123 ? 4.664 -17.938 -8.281 1 86.25 123 GLY A C 1
ATOM 1009 O O . GLY A 1 123 ? 5.648 -18.391 -7.695 1 86.25 123 GLY A O 1
ATOM 1010 N N . GLY A 1 124 ? 4.738 -16.891 -8.961 1 90.81 124 GLY A N 1
ATOM 1011 C CA . GLY A 1 124 ? 5.938 -16.062 -8.961 1 90.81 124 GLY A CA 1
ATOM 1012 C C . GLY A 1 124 ? 7.012 -16.578 -9.906 1 90.81 124 GLY A C 1
ATOM 1013 O O . GLY A 1 124 ? 8.203 -16.422 -9.633 1 90.81 124 GLY A O 1
ATOM 1014 N N . VAL A 1 125 ? 6.598 -17.281 -10.93 1 95 125 VAL A N 1
ATOM 1015 C CA . VAL A 1 125 ? 7.531 -17.844 -11.906 1 95 125 VAL A CA 1
ATOM 1016 C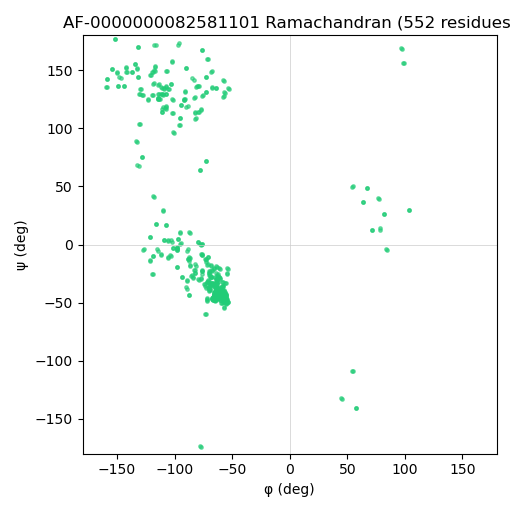 C . VAL A 1 125 ? 8.328 -16.719 -12.555 1 95 125 VAL A C 1
ATOM 1018 O O . VAL A 1 125 ? 9.539 -16.828 -12.734 1 95 125 VAL A O 1
ATOM 1021 N N . ILE A 1 126 ? 7.695 -15.633 -12.859 1 95.56 126 ILE A N 1
ATOM 1022 C CA . ILE A 1 126 ? 8.305 -14.539 -13.602 1 95.56 126 ILE A CA 1
ATOM 1023 C C . ILE A 1 126 ? 9.461 -13.945 -12.797 1 95.56 126 ILE A C 1
ATOM 1025 O O . ILE A 1 126 ? 10.422 -13.422 -13.367 1 95.56 126 ILE A O 1
ATOM 1029 N N . ASN A 1 127 ? 9.43 -14.047 -11.492 1 95.31 127 ASN A N 1
ATOM 1030 C CA . ASN A 1 127 ? 10.461 -13.492 -10.625 1 95.31 127 ASN A CA 1
ATOM 1031 C C . ASN A 1 127 ? 11.805 -14.18 -10.828 1 95.31 127 ASN A C 1
ATOM 1033 O O . ASN A 1 127 ? 12.852 -13.609 -10.523 1 95.31 127 ASN A O 1
ATOM 1037 N N . TYR A 1 128 ? 11.805 -15.359 -11.375 1 94 128 TYR A N 1
ATOM 1038 C CA . TYR A 1 128 ? 13.031 -16.141 -11.492 1 94 128 TYR A CA 1
ATOM 1039 C C . TYR A 1 128 ? 13.641 -16 -12.875 1 94 128 TYR A C 1
ATOM 1041 O O . TYR A 1 128 ? 14.734 -16.516 -13.141 1 94 128 TYR A O 1
ATOM 1049 N N . LEU A 1 129 ? 13 -15.297 -13.719 1 94.69 129 LEU A N 1
ATOM 1050 C CA . LEU A 1 129 ? 13.414 -15.289 -15.117 1 94.69 129 LEU A CA 1
ATOM 1051 C C . LEU A 1 129 ? 14.539 -14.289 -15.344 1 94.69 129 LEU A C 1
ATOM 1053 O O . LEU A 1 129 ? 15.328 -14.438 -16.281 1 94.69 129 LEU A O 1
ATOM 1057 N N . LEU A 1 130 ? 14.586 -13.234 -14.539 1 93.06 130 LEU A N 1
ATOM 1058 C CA . LEU A 1 130 ? 15.656 -12.242 -14.562 1 93.06 130 LEU A CA 1
ATOM 1059 C C . LEU A 1 130 ? 15.844 -11.672 -15.961 1 93.06 130 LEU A C 1
ATOM 1061 O O . LEU A 1 130 ? 14.961 -10.984 -16.484 1 93.06 130 LEU A O 1
ATOM 1065 N N . ASP A 1 131 ? 16.906 -11.969 -16.703 1 93.81 131 ASP A N 1
ATOM 1066 C CA . ASP A 1 131 ? 17.172 -11.391 -18.016 1 93.81 131 ASP A CA 1
ATOM 1067 C C . ASP A 1 131 ? 16.312 -12.055 -19.094 1 93.81 131 ASP A C 1
ATOM 1069 O O . ASP A 1 131 ? 16.328 -11.633 -20.25 1 93.81 131 ASP A O 1
ATOM 1073 N N . LYS A 1 132 ? 15.492 -12.992 -18.719 1 96.75 132 LYS A N 1
ATOM 1074 C CA . LYS A 1 132 ? 14.695 -13.734 -19.688 1 96.75 132 LYS A CA 1
ATOM 1075 C C . LYS A 1 132 ? 13.203 -13.484 -19.469 1 96.75 132 LYS A C 1
ATOM 1077 O O . LYS A 1 132 ? 12.367 -14.25 -19.953 1 96.75 132 LYS A O 1
ATOM 1082 N N . GLU A 1 133 ? 12.844 -12.453 -18.766 1 96.62 133 GLU A N 1
ATOM 1083 C CA . GLU A 1 133 ? 11.445 -12.125 -18.516 1 96.62 133 GLU A CA 1
ATOM 1084 C C . GLU A 1 133 ? 10.672 -11.969 -19.828 1 96.62 133 GLU A C 1
ATOM 1086 O O . GLU A 1 133 ? 9.586 -12.539 -19.984 1 96.62 133 GLU A O 1
ATOM 1091 N N . LYS A 1 134 ? 11.227 -11.336 -20.812 1 96.88 134 LYS A N 1
ATOM 1092 C CA . LYS A 1 134 ? 10.555 -11.125 -22.078 1 96.88 134 LYS A CA 1
ATOM 1093 C C . LYS A 1 134 ? 10.406 -12.43 -22.859 1 96.88 134 LYS A C 1
ATOM 1095 O O . LYS A 1 134 ? 9.383 -12.656 -23.5 1 96.88 134 LYS A O 1
ATOM 1100 N N . ASP A 1 135 ? 11.422 -13.266 -22.781 1 97.5 135 ASP A N 1
ATOM 1101 C CA . ASP A 1 135 ? 11.336 -14.578 -23.422 1 97.5 135 ASP A CA 1
ATOM 1102 C C . ASP A 1 135 ? 10.188 -15.398 -22.859 1 97.5 135 ASP A C 1
ATOM 1104 O O . ASP A 1 135 ? 9.461 -16.062 -23.594 1 97.5 135 ASP A O 1
ATOM 1108 N N . GLY A 1 136 ? 10.086 -15.383 -21.516 1 97.62 136 GLY A N 1
ATOM 1109 C CA . GLY A 1 136 ? 8.992 -16.078 -20.875 1 97.62 136 GLY A CA 1
ATOM 1110 C C . GLY A 1 136 ? 7.625 -15.57 -21.297 1 97.62 136 GLY A C 1
ATOM 1111 O O . GLY A 1 136 ? 6.723 -16.359 -21.578 1 97.62 136 GLY A O 1
ATOM 1112 N N . ILE A 1 137 ? 7.484 -14.266 -21.375 1 97.81 137 ILE A N 1
ATOM 1113 C CA . ILE A 1 137 ? 6.23 -13.641 -21.781 1 97.81 137 ILE A CA 1
ATOM 1114 C C . ILE A 1 137 ? 5.914 -14.031 -23.234 1 97.81 137 ILE A C 1
ATOM 1116 O O . ILE A 1 137 ? 4.781 -14.391 -23.547 1 97.81 137 ILE A O 1
ATOM 1120 N N . ASN A 1 138 ? 6.93 -13.992 -24.078 1 97.88 138 ASN A N 1
ATOM 1121 C CA . ASN A 1 138 ? 6.758 -14.406 -25.469 1 97.88 138 ASN A CA 1
ATOM 1122 C C . ASN A 1 138 ? 6.207 -15.828 -25.578 1 97.88 138 ASN A C 1
ATOM 1124 O O . ASN A 1 138 ? 5.281 -16.078 -26.344 1 97.88 138 ASN A O 1
ATOM 1128 N N . GLU A 1 139 ? 6.793 -16.703 -24.828 1 98.31 139 GLU A N 1
ATOM 1129 C CA . GLU A 1 139 ? 6.375 -18.094 -24.875 1 98.31 139 GLU A CA 1
ATOM 1130 C C . GLU A 1 139 ? 4.949 -18.266 -24.359 1 98.31 139 GLU A C 1
ATOM 1132 O O . GLU A 1 139 ? 4.164 -19.031 -24.922 1 98.31 139 GLU A O 1
ATOM 1137 N N . MET A 1 140 ? 4.594 -17.594 -23.25 1 98.56 140 MET A N 1
ATOM 1138 C CA . MET A 1 140 ? 3.238 -17.656 -22.703 1 98.56 140 MET A CA 1
ATOM 1139 C C . MET A 1 140 ? 2.227 -17.125 -23.719 1 98.56 140 MET A C 1
ATOM 1141 O O . MET A 1 140 ? 1.198 -17.766 -23.969 1 98.56 140 MET A O 1
ATOM 1145 N N . LEU A 1 141 ? 2.574 -16.031 -24.328 1 98.62 141 LEU A N 1
ATOM 1146 C CA . LEU A 1 141 ? 1.645 -15.43 -25.281 1 98.62 141 LEU A CA 1
ATOM 1147 C C . LEU A 1 141 ? 1.562 -16.25 -26.547 1 98.62 141 LEU A C 1
ATOM 1149 O O . LEU A 1 141 ? 0.516 -16.297 -27.203 1 98.62 141 LEU A O 1
ATOM 1153 N N . ARG A 1 142 ? 2.662 -16.891 -26.938 1 98.62 142 ARG A N 1
ATOM 1154 C CA . ARG A 1 142 ? 2.637 -17.75 -28.109 1 98.62 142 ARG A CA 1
ATOM 1155 C C . ARG A 1 142 ? 1.595 -18.859 -27.953 1 98.62 142 ARG A C 1
ATOM 1157 O O . ARG A 1 142 ? 0.82 -19.125 -28.875 1 98.62 142 ARG A O 1
ATOM 1164 N N . VAL A 1 143 ? 1.493 -19.484 -26.828 1 98.81 143 VAL A N 1
ATOM 1165 C CA . VAL A 1 143 ? 0.627 -20.641 -26.656 1 98.81 143 VAL A CA 1
ATOM 1166 C C . VAL A 1 143 ? -0.774 -20.188 -26.266 1 98.81 143 VAL A C 1
ATOM 1168 O O . VAL A 1 143 ? -1.713 -20.984 -26.25 1 98.81 143 VAL A O 1
ATOM 1171 N N . LEU A 1 144 ? -0.942 -18.938 -25.875 1 98.88 144 LEU A N 1
ATOM 1172 C CA . LEU A 1 144 ? -2.244 -18.375 -25.547 1 98.88 144 LEU A CA 1
ATOM 1173 C C . LEU A 1 144 ? -3 -17.969 -26.812 1 98.88 144 LEU A C 1
ATOM 1175 O O . LEU A 1 144 ? -2.424 -17.359 -27.719 1 98.88 144 LEU A O 1
ATOM 1179 N N . LYS A 1 145 ? -4.266 -18.25 -26.922 1 98.88 145 LYS A N 1
ATOM 1180 C CA . LYS A 1 145 ? -5.102 -17.859 -28.062 1 98.88 145 LYS A CA 1
ATOM 1181 C C . LYS A 1 145 ? -5.301 -16.344 -28.094 1 98.88 145 LYS A C 1
ATOM 1183 O O . LYS A 1 145 ? -5.332 -15.695 -27.047 1 98.88 145 LYS A O 1
ATOM 1188 N N . PRO A 1 146 ? -5.445 -15.805 -29.359 1 98.62 146 PRO A N 1
ATOM 1189 C CA . PRO A 1 146 ? -5.984 -14.438 -29.391 1 98.62 146 PRO A CA 1
ATOM 1190 C C . PRO A 1 146 ? -7.297 -14.312 -28.609 1 98.62 146 PRO A C 1
ATOM 1192 O O . PRO A 1 146 ? -8.172 -15.18 -28.719 1 98.62 146 PRO A O 1
ATOM 1195 N N . GLY A 1 147 ? -7.41 -13.32 -27.828 1 98.69 147 GLY A N 1
ATOM 1196 C CA . GLY A 1 147 ? -8.586 -13.164 -26.984 1 98.69 147 GLY A CA 1
ATOM 1197 C C . GLY A 1 147 ? -8.492 -13.938 -25.688 1 98.69 147 GLY A C 1
ATOM 1198 O O . GLY A 1 147 ? -9.375 -13.82 -24.828 1 98.69 147 GLY A O 1
ATOM 1199 N N . GLY A 1 148 ? -7.395 -14.727 -25.547 1 98.88 148 GLY A N 1
ATOM 1200 C CA . GLY A 1 148 ? -7.211 -15.523 -24.344 1 98.88 148 GLY A CA 1
ATOM 1201 C C . GLY A 1 148 ? -6.762 -14.703 -23.141 1 98.88 148 GLY A C 1
ATOM 1202 O O . GLY A 1 148 ? -6.391 -13.539 -23.297 1 98.88 148 GLY A O 1
ATOM 1203 N N . THR A 1 149 ? -6.812 -15.305 -21.938 1 98.94 149 THR A N 1
ATOM 1204 C CA . THR A 1 149 ? -6.516 -14.633 -20.672 1 98.94 149 THR A CA 1
ATOM 1205 C C . THR A 1 149 ? -5.223 -15.164 -20.062 1 98.94 149 THR A C 1
ATOM 1207 O O . THR A 1 149 ? -5.016 -16.375 -20 1 98.94 149 THR A O 1
ATOM 1210 N N . LEU A 1 150 ? -4.387 -14.305 -19.719 1 98.94 150 LEU A N 1
ATOM 1211 C CA . LEU A 1 150 ? -3.201 -14.617 -18.938 1 98.94 150 LEU A CA 1
ATOM 1212 C C . LEU A 1 150 ? -3.312 -14.023 -17.531 1 98.94 150 LEU A C 1
ATOM 1214 O O . LEU A 1 150 ? -3.441 -12.812 -17.375 1 98.94 150 LEU A O 1
ATOM 1218 N N . ILE A 1 151 ? -3.332 -14.852 -16.5 1 98.88 151 ILE A N 1
ATOM 1219 C CA . ILE A 1 151 ? -3.25 -14.438 -15.102 1 98.88 151 ILE A CA 1
ATOM 1220 C C . ILE A 1 151 ? -1.834 -14.672 -14.578 1 98.88 151 ILE A C 1
ATOM 1222 O O . ILE A 1 151 ? -1.389 -15.812 -14.453 1 98.88 151 ILE A O 1
ATOM 1226 N N . VAL A 1 152 ? -1.143 -13.586 -14.281 1 98.75 152 VAL A N 1
ATOM 1227 C CA . VAL A 1 152 ? 0.272 -13.711 -13.945 1 98.75 152 VAL A CA 1
ATOM 1228 C C . VAL A 1 152 ? 0.557 -12.961 -12.641 1 98.75 152 VAL A C 1
ATOM 1230 O O . VAL A 1 152 ? 0.026 -11.867 -12.414 1 98.75 152 VAL A O 1
ATOM 1233 N N . GLY A 1 153 ? 1.268 -13.594 -11.773 1 97.81 153 GLY A N 1
ATOM 1234 C CA . GLY A 1 153 ? 1.634 -13.016 -10.492 1 97.81 153 GLY A CA 1
ATOM 1235 C C . GLY A 1 153 ? 3.129 -12.836 -10.32 1 97.81 153 GLY A C 1
ATOM 1236 O O . GLY A 1 153 ? 3.922 -13.555 -10.938 1 97.81 153 GLY A O 1
ATOM 1237 N N . ALA A 1 154 ? 3.533 -11.891 -9.523 1 97.94 154 ALA A N 1
ATOM 1238 C CA . ALA A 1 154 ? 4.918 -11.625 -9.133 1 97.94 154 ALA A CA 1
ATOM 1239 C C . ALA A 1 154 ? 5.012 -11.219 -7.668 1 97.94 154 ALA A C 1
ATOM 1241 O O . ALA A 1 154 ? 4.078 -10.625 -7.121 1 97.94 154 ALA A O 1
ATOM 1242 N N . MET A 1 155 ? 6.109 -11.578 -7.086 1 97.69 155 MET A N 1
ATOM 1243 C CA . MET A 1 155 ? 6.387 -11.055 -5.75 1 97.69 155 MET A CA 1
ATOM 1244 C C . MET A 1 155 ? 6.562 -9.539 -5.785 1 97.69 155 MET A C 1
ATOM 1246 O O . MET A 1 155 ? 7.242 -9.008 -6.66 1 97.69 155 MET A O 1
ATOM 1250 N N . SER A 1 156 ? 5.949 -8.859 -4.863 1 98.44 156 SER A N 1
ATOM 1251 C CA . SER A 1 156 ? 6.059 -7.41 -4.758 1 98.44 156 SER A CA 1
ATOM 1252 C C . SER A 1 156 ? 7.324 -7.004 -4.016 1 98.44 156 SER A C 1
ATOM 1254 O O . SER A 1 156 ? 7.574 -7.469 -2.902 1 98.44 156 SER A O 1
ATOM 1256 N N . PHE A 1 157 ? 8.117 -6.148 -4.625 1 98.56 157 PHE A N 1
ATOM 1257 C CA . PHE A 1 157 ? 9.328 -5.688 -3.951 1 98.56 157 PHE A CA 1
ATOM 1258 C C . PHE A 1 157 ? 8.977 -4.844 -2.73 1 98.56 157 PHE A C 1
ATOM 1260 O O . PHE A 1 157 ? 9.539 -5.047 -1.65 1 98.56 157 PHE A O 1
ATOM 1267 N N . ILE A 1 158 ? 8.078 -3.902 -2.852 1 98.69 158 ILE A N 1
ATOM 1268 C CA . ILE A 1 158 ? 7.758 -2.99 -1.759 1 98.69 158 ILE A CA 1
ATOM 1269 C C . ILE A 1 158 ? 7.078 -3.762 -0.627 1 98.69 158 ILE A C 1
ATOM 1271 O O . ILE A 1 158 ? 7.461 -3.629 0.538 1 98.69 158 ILE A O 1
ATOM 1275 N N . GLY A 1 159 ? 6.098 -4.59 -0.992 1 98.56 159 GLY A N 1
ATOM 1276 C CA . GLY A 1 159 ? 5.473 -5.426 0.023 1 98.56 159 GLY A CA 1
ATOM 1277 C C . GLY A 1 159 ? 6.465 -6.285 0.782 1 98.56 159 GLY A C 1
ATOM 1278 O O . GLY A 1 159 ? 6.406 -6.371 2.01 1 98.56 159 GLY A O 1
ATOM 1279 N N . ALA A 1 160 ? 7.398 -6.891 0.06 1 98.19 160 ALA A N 1
ATOM 1280 C CA . ALA A 1 160 ? 8.422 -7.723 0.686 1 98.19 160 ALA A CA 1
ATOM 1281 C C . ALA A 1 160 ? 9.336 -6.887 1.576 1 98.19 160 ALA A C 1
ATOM 1283 O O . ALA A 1 160 ? 9.727 -7.324 2.664 1 98.19 160 ALA A O 1
ATOM 1284 N N . SER A 1 161 ? 9.695 -5.727 1.117 1 98.38 161 SER A N 1
ATOM 1285 C CA . SER A 1 161 ? 10.594 -4.859 1.873 1 98.38 161 SER A CA 1
ATOM 1286 C C . SER A 1 161 ? 9.969 -4.438 3.199 1 98.38 161 SER A C 1
ATOM 1288 O O . SER A 1 161 ? 10.664 -4.344 4.215 1 98.38 161 SER A O 1
ATOM 1290 N N . LEU A 1 162 ? 8.656 -4.191 3.191 1 98.44 162 LEU A N 1
ATOM 1291 C CA . LEU A 1 162 ? 7.961 -3.828 4.422 1 98.44 162 LEU A CA 1
ATOM 1292 C C . LEU A 1 162 ? 7.922 -5.008 5.391 1 98.44 162 LEU A C 1
ATOM 1294 O O . LEU A 1 162 ? 8.297 -4.867 6.559 1 98.44 162 LEU A O 1
ATOM 1298 N N . TYR A 1 163 ? 7.605 -6.105 4.898 1 97.94 163 TYR A N 1
ATOM 1299 C CA . TYR A 1 163 ? 7.395 -7.289 5.727 1 97.94 163 TYR A CA 1
ATOM 1300 C C . TYR A 1 163 ? 8.719 -7.793 6.297 1 97.94 163 TYR A C 1
ATOM 1302 O O . TYR A 1 163 ? 8.766 -8.25 7.441 1 97.94 163 TYR A O 1
ATOM 1310 N N . TYR A 1 164 ? 9.789 -7.672 5.504 1 97.69 164 TYR A N 1
ATOM 1311 C CA . TYR A 1 164 ? 11.07 -8.281 5.879 1 97.69 164 TYR A CA 1
ATOM 1312 C C . TYR A 1 164 ? 12.094 -7.211 6.242 1 97.69 164 TYR A C 1
ATOM 1314 O O . TYR A 1 164 ? 13.297 -7.398 6.039 1 97.69 164 TYR A O 1
ATOM 1322 N N . LEU A 1 165 ? 11.672 -6.117 6.719 1 98.31 165 LEU A N 1
ATOM 1323 C CA . LEU A 1 165 ? 12.594 -5.023 6.996 1 98.31 165 LEU A CA 1
ATOM 1324 C C . LEU A 1 165 ? 13.719 -5.48 7.918 1 98.31 165 LEU A C 1
ATOM 1326 O O . LEU A 1 165 ? 14.883 -5.152 7.691 1 98.31 165 LEU A O 1
ATOM 1330 N N . ASP A 1 166 ? 13.445 -6.262 8.984 1 97.19 166 ASP A N 1
ATOM 1331 C CA . ASP A 1 166 ? 14.477 -6.77 9.883 1 97.19 166 ASP A CA 1
ATOM 1332 C C . ASP A 1 166 ? 15.461 -7.668 9.133 1 97.19 166 ASP A C 1
ATOM 1334 O O . ASP A 1 166 ? 16.656 -7.641 9.398 1 97.19 166 ASP A O 1
ATOM 1338 N N . GLY A 1 167 ? 14.883 -8.508 8.266 1 96.75 167 GLY A N 1
ATOM 1339 C CA . GLY A 1 167 ? 15.734 -9.359 7.449 1 96.75 167 GLY A CA 1
ATOM 1340 C C . GLY A 1 167 ? 16.672 -8.57 6.555 1 96.75 167 GLY A C 1
ATOM 1341 O O . GLY A 1 167 ? 17.844 -8.945 6.395 1 96.75 167 GLY A O 1
ATOM 1342 N N . ILE A 1 168 ? 16.203 -7.516 6.02 1 97.62 168 ILE A N 1
ATOM 1343 C CA . ILE A 1 168 ? 17.031 -6.672 5.16 1 97.62 168 ILE A CA 1
ATOM 1344 C C . ILE A 1 168 ? 18.156 -6.047 5.977 1 97.62 168 ILE A C 1
ATOM 1346 O O . ILE A 1 168 ? 19.297 -5.973 5.516 1 97.62 168 ILE A O 1
ATOM 1350 N N . ARG A 1 169 ? 17.828 -5.562 7.148 1 97.19 169 ARG A N 1
ATOM 1351 C CA . ARG A 1 169 ? 18.844 -5.012 8.031 1 97.19 169 ARG A CA 1
ATOM 1352 C C . ARG A 1 169 ? 19.922 -6.055 8.336 1 97.19 169 ARG A C 1
ATOM 1354 O O . ARG A 1 169 ? 21.109 -5.746 8.305 1 97.19 169 ARG A O 1
ATOM 1361 N N . TYR A 1 170 ? 19.5 -7.246 8.664 1 96.19 170 TYR A N 1
ATOM 1362 C CA . TYR A 1 170 ? 20.438 -8.336 8.922 1 96.19 170 TYR A CA 1
ATOM 1363 C C . TYR A 1 170 ? 21.344 -8.578 7.719 1 96.19 170 TYR A C 1
ATOM 1365 O O . TYR A 1 170 ? 22.562 -8.727 7.867 1 96.19 170 TYR A O 1
ATOM 1373 N N . GLU A 1 171 ? 20.766 -8.625 6.539 1 95.56 171 GLU A N 1
ATOM 1374 C CA . GLU A 1 171 ? 21.547 -8.844 5.32 1 95.56 171 GLU A CA 1
ATOM 1375 C C . GLU A 1 171 ? 22.516 -7.695 5.074 1 95.56 171 GLU A C 1
ATOM 1377 O O . GLU A 1 171 ? 23.609 -7.906 4.551 1 95.56 171 GLU A O 1
ATOM 1382 N N . LYS A 1 172 ? 22.047 -6.469 5.398 1 97.25 172 LYS A N 1
ATOM 1383 C CA . LYS A 1 172 ? 22.953 -5.332 5.289 1 97.25 172 LYS A CA 1
ATOM 1384 C C . LYS A 1 172 ? 24.203 -5.547 6.129 1 97.25 172 LYS A C 1
ATOM 1386 O O . LYS A 1 172 ? 25.312 -5.191 5.711 1 97.25 172 LYS A O 1
ATOM 1391 N N . GLU A 1 173 ? 24.094 -6.094 7.281 1 96.19 173 GLU A N 1
ATOM 1392 C CA . GLU A 1 173 ? 25.234 -6.383 8.141 1 96.19 173 GLU A CA 1
ATOM 1393 C C . GLU A 1 173 ? 26.172 -7.406 7.5 1 96.19 173 GLU A C 1
ATOM 1395 O O . GLU A 1 173 ? 27.391 -7.352 7.684 1 96.19 173 GLU A O 1
ATOM 1400 N N . GLN A 1 174 ? 25.625 -8.258 6.719 1 95.62 174 GLN A N 1
ATOM 1401 C CA . GLN A 1 174 ? 26.391 -9.344 6.129 1 95.62 174 GLN A CA 1
ATOM 1402 C C . GLN A 1 174 ? 26.984 -8.938 4.789 1 95.62 174 GLN A C 1
ATOM 1404 O O . GLN A 1 174 ? 28.109 -9.312 4.469 1 95.62 174 GLN A O 1
ATOM 1409 N N . PHE A 1 175 ? 26.25 -8.148 4.004 1 96.75 175 PHE A N 1
ATOM 1410 C CA . PHE A 1 175 ? 26.641 -7.949 2.613 1 96.75 175 PHE A CA 1
ATOM 1411 C C . PHE A 1 175 ? 26.938 -6.48 2.342 1 96.75 175 PHE A C 1
ATOM 1413 O O . PHE A 1 175 ? 27.391 -6.125 1.25 1 96.75 175 PHE A O 1
ATOM 1420 N N . GLY A 1 176 ? 26.625 -5.578 3.27 1 97 176 GLY A N 1
ATOM 1421 C CA . GLY A 1 176 ? 27 -4.176 3.168 1 97 176 GLY A CA 1
ATOM 1422 C C . GLY A 1 176 ? 25.891 -3.297 2.631 1 97 176 GLY A C 1
ATOM 1423 O O . GLY A 1 176 ? 24.891 -3.801 2.115 1 97 176 GLY A O 1
ATOM 1424 N N . LEU A 1 177 ? 26.078 -2.031 2.729 1 97.88 177 LEU A N 1
ATOM 1425 C CA . LEU A 1 177 ? 25.094 -1.029 2.352 1 97.88 177 LEU A CA 1
ATOM 1426 C C . LEU A 1 177 ? 24.906 -0.993 0.838 1 97.88 177 LEU A C 1
ATOM 1428 O O . LEU A 1 177 ? 23.797 -0.741 0.351 1 97.88 177 LEU A O 1
ATOM 1432 N N . GLU A 1 178 ? 25.938 -1.24 0.146 1 97.38 178 GLU A N 1
ATOM 1433 C CA . GLU A 1 178 ? 25.859 -1.182 -1.311 1 97.38 178 GLU A CA 1
ATOM 1434 C C . GLU A 1 178 ? 24.938 -2.268 -1.855 1 97.38 178 GLU A C 1
ATOM 1436 O O . GLU A 1 178 ? 24.172 -2.025 -2.787 1 97.38 178 GLU A O 1
ATOM 1441 N N . ALA A 1 179 ? 25.047 -3.457 -1.309 1 97.12 179 ALA A N 1
ATOM 1442 C CA . ALA A 1 179 ? 24.125 -4.531 -1.69 1 97.12 179 ALA A CA 1
ATOM 1443 C C . ALA A 1 179 ? 22.688 -4.164 -1.364 1 97.12 179 ALA A C 1
ATOM 1445 O O . ALA A 1 179 ? 21.781 -4.422 -2.158 1 97.12 179 ALA A O 1
ATOM 1446 N N . THR A 1 180 ? 22.516 -3.539 -0.244 1 98.19 180 THR A N 1
ATOM 1447 C CA . THR A 1 180 ? 21.188 -3.115 0.177 1 98.19 180 THR A CA 1
ATOM 1448 C C . THR A 1 180 ? 20.641 -2.049 -0.765 1 98.19 180 THR A C 1
ATOM 1450 O O . THR A 1 180 ? 19.469 -2.119 -1.181 1 98.19 180 THR A O 1
ATOM 1453 N N . ARG A 1 181 ? 21.438 -1.095 -1.099 1 98.25 181 ARG A N 1
ATOM 1454 C CA . ARG A 1 181 ? 21.047 -0.072 -2.061 1 98.25 181 ARG A CA 1
ATOM 1455 C C . ARG A 1 181 ? 20.656 -0.696 -3.4 1 98.25 181 ARG A C 1
ATOM 1457 O O . ARG A 1 181 ? 19.688 -0.281 -4.031 1 98.25 181 ARG A O 1
ATOM 1464 N N . TRP A 1 182 ? 21.438 -1.688 -3.785 1 97.31 182 TRP A N 1
ATOM 1465 C CA . TRP A 1 182 ? 21.203 -2.369 -5.051 1 97.31 182 TRP A CA 1
ATOM 1466 C C . TRP A 1 182 ? 19.797 -2.986 -5.078 1 97.31 182 TRP A C 1
ATOM 1468 O O . TRP A 1 182 ? 19.031 -2.75 -6.012 1 97.31 182 TRP A O 1
ATOM 1478 N N . VAL A 1 183 ? 19.469 -3.73 -4.051 1 96.94 183 VAL A N 1
ATOM 1479 C CA . VAL A 1 183 ? 18.172 -4.418 -4.055 1 96.94 183 VAL A CA 1
ATOM 1480 C C . VAL A 1 183 ? 17.047 -3.398 -3.949 1 96.94 183 VAL A C 1
ATOM 1482 O O . VAL A 1 183 ? 15.984 -3.572 -4.559 1 96.94 183 VAL A O 1
ATOM 1485 N N . PHE A 1 184 ? 17.188 -2.303 -3.229 1 98.31 184 PHE A N 1
ATOM 1486 C CA . PHE A 1 184 ? 16.156 -1.282 -3.127 1 98.31 184 PHE A CA 1
ATOM 1487 C C . PHE A 1 184 ? 15.961 -0.569 -4.461 1 98.31 184 PHE A C 1
ATOM 1489 O O . PHE A 1 184 ? 14.852 -0.153 -4.793 1 98.31 184 PHE A O 1
ATOM 1496 N N . ASN A 1 185 ? 17.031 -0.414 -5.219 1 97.75 185 ASN A N 1
ATOM 1497 C CA . ASN A 1 185 ? 16.953 0.286 -6.5 1 97.75 185 ASN A CA 1
ATOM 1498 C C . ASN A 1 185 ? 16.375 -0.605 -7.598 1 97.75 185 ASN A C 1
ATOM 1500 O O . ASN A 1 185 ? 15.648 -0.132 -8.469 1 97.75 185 ASN A O 1
ATOM 1504 N N . THR A 1 186 ? 16.625 -1.966 -7.48 1 96.5 186 THR A N 1
ATOM 1505 C CA . THR A 1 186 ? 16.359 -2.801 -8.648 1 96.5 186 THR A CA 1
ATOM 1506 C C . THR A 1 186 ? 15.297 -3.85 -8.328 1 96.5 186 THR A C 1
ATOM 1508 O O . THR A 1 186 ? 14.688 -4.414 -9.242 1 96.5 186 THR A O 1
ATOM 1511 N N . GLY A 1 187 ? 15.172 -4.23 -6.996 1 97 187 GLY A N 1
ATOM 1512 C CA . GLY A 1 187 ? 14.328 -5.344 -6.59 1 97 187 GLY A CA 1
ATOM 1513 C C . GLY A 1 187 ? 14.961 -6.695 -6.844 1 97 187 GLY A C 1
ATOM 1514 O O . GLY A 1 187 ? 14.297 -7.73 -6.738 1 97 187 GLY A O 1
ATOM 1515 N N . ILE A 1 188 ? 16.312 -6.699 -7.129 1 95.44 188 ILE A N 1
ATOM 1516 C CA . ILE A 1 188 ? 16.953 -7.93 -7.559 1 95.44 188 ILE A CA 1
ATOM 1517 C C . ILE A 1 188 ? 17.969 -8.375 -6.508 1 95.44 188 ILE A C 1
ATOM 1519 O O . ILE A 1 188 ? 18.812 -7.578 -6.082 1 95.44 188 ILE A O 1
ATOM 1523 N N . GLN A 1 189 ? 17.875 -9.5 -6.059 1 92.25 189 GLN A N 1
ATOM 1524 C CA . GLN A 1 189 ? 18.953 -10.172 -5.348 1 92.25 189 GLN A CA 1
ATOM 1525 C C . GLN A 1 189 ? 19.766 -11.062 -6.285 1 92.25 189 GLN A C 1
ATOM 1527 O O . GLN A 1 189 ? 19.281 -12.102 -6.727 1 92.25 189 GLN A O 1
ATOM 1532 N N . ASP A 1 190 ? 20.953 -10.625 -6.543 1 90.19 190 ASP A N 1
ATOM 1533 C CA . ASP A 1 190 ? 21.781 -11.367 -7.496 1 90.19 190 ASP A CA 1
ATOM 1534 C C . ASP A 1 190 ? 23.047 -11.906 -6.824 1 90.19 190 ASP A C 1
ATOM 1536 O O . ASP A 1 190 ? 23.328 -11.594 -5.668 1 90.19 190 ASP A O 1
ATOM 1540 N N . GLU A 1 191 ? 23.703 -12.711 -7.609 1 88.62 191 GLU A N 1
ATOM 1541 C CA . GLU A 1 191 ? 24.875 -13.406 -7.082 1 88.62 191 GLU A CA 1
ATOM 1542 C C . GLU A 1 191 ? 26.016 -12.422 -6.777 1 88.62 191 GLU A C 1
ATOM 1544 O O . GLU A 1 191 ? 26.797 -12.648 -5.852 1 88.62 191 GLU A O 1
ATOM 1549 N N . GLU A 1 192 ? 26.125 -11.398 -7.516 1 90.94 192 GLU A N 1
ATOM 1550 C CA . GLU A 1 192 ? 27.188 -10.422 -7.324 1 90.94 192 GLU A CA 1
ATOM 1551 C C . GLU A 1 192 ? 27.047 -9.703 -5.984 1 90.94 192 GLU A C 1
ATOM 1553 O O . GLU A 1 192 ? 28.031 -9.523 -5.262 1 90.94 192 GLU A O 1
ATOM 1558 N N . HIS A 1 193 ? 25.875 -9.328 -5.602 1 92.94 193 HIS A N 1
ATOM 1559 C CA . HIS A 1 193 ? 25.625 -8.547 -4.395 1 92.94 193 HIS A CA 1
ATOM 1560 C C . HIS A 1 193 ? 25.312 -9.453 -3.209 1 92.94 193 HIS A C 1
ATOM 1562 O O . HIS A 1 193 ? 25.547 -9.078 -2.059 1 92.94 193 HIS A O 1
ATOM 1568 N N . TYR A 1 194 ? 24.781 -10.586 -3.521 1 91.88 194 TYR A N 1
ATOM 1569 C CA . TYR A 1 194 ? 24.422 -11.562 -2.498 1 91.88 194 TYR A CA 1
ATOM 1570 C C . TYR A 1 194 ? 25.016 -12.93 -2.816 1 91.88 194 TYR A C 1
ATOM 1572 O O . TYR A 1 194 ? 24.281 -13.867 -3.15 1 91.88 194 TYR A O 1
ATOM 1580 N N . PRO A 1 195 ? 26.281 -13.031 -2.586 1 89.44 195 PRO A N 1
ATOM 1581 C CA . PRO A 1 195 ? 26.969 -14.273 -2.941 1 89.44 195 PRO A CA 1
ATOM 1582 C C . PRO A 1 195 ? 26.734 -15.391 -1.926 1 89.44 195 PRO A C 1
ATOM 1584 O O . PRO A 1 195 ? 27.641 -15.75 -1.176 1 89.44 195 PRO A O 1
ATOM 1587 N N . VAL A 1 196 ? 25.609 -15.797 -1.811 1 84.62 196 VAL A N 1
ATOM 1588 C CA . VAL A 1 196 ? 25.203 -16.906 -0.939 1 84.62 196 VAL A CA 1
ATOM 1589 C C . VAL A 1 196 ? 24.984 -18.156 -1.771 1 84.62 196 VAL A C 1
ATOM 1591 O O . VAL A 1 196 ? 24.234 -18.141 -2.75 1 84.62 196 VAL A O 1
ATOM 1594 N N . PRO A 1 197 ? 25.688 -19.156 -1.355 1 75.94 197 PRO A N 1
ATOM 1595 C CA . PRO A 1 197 ? 25.5 -20.422 -2.076 1 75.94 197 PRO A CA 1
ATOM 1596 C C . PRO A 1 197 ? 24.047 -20.891 -2.064 1 75.94 197 PRO A C 1
ATOM 1598 O O . PRO A 1 197 ? 23.375 -20.812 -1.03 1 75.94 197 PRO A O 1
ATOM 1601 N N . SER A 1 198 ? 23.578 -21.234 -3.219 1 66.44 198 SER A N 1
ATOM 1602 C CA . SER A 1 198 ? 22.281 -21.859 -3.381 1 66.44 198 SER A CA 1
ATOM 1603 C C . SER A 1 198 ? 21.156 -20.859 -3.131 1 66.44 198 SER A C 1
ATOM 1605 O O . SER A 1 198 ? 20 -21.234 -2.914 1 66.44 198 SER A O 1
ATOM 1607 N N . LYS A 1 199 ? 21.516 -19.609 -3.08 1 73.62 199 LYS A N 1
ATOM 1608 C CA . LYS A 1 199 ? 20.438 -18.625 -2.955 1 73.62 199 LYS A CA 1
ATOM 1609 C C . LYS A 1 199 ? 19.594 -18.578 -4.223 1 73.62 199 LYS A C 1
ATOM 1611 O O . LYS A 1 199 ? 20.109 -18.703 -5.332 1 73.62 199 LYS A O 1
ATOM 1616 N N . HIS A 1 200 ? 18.312 -18.547 -3.934 1 79.38 200 HIS A N 1
ATOM 1617 C CA . HIS A 1 200 ? 17.453 -18.344 -5.09 1 79.38 200 HIS A CA 1
ATOM 1618 C C . HIS A 1 200 ? 17.375 -16.859 -5.449 1 79.38 200 HIS A C 1
ATOM 1620 O O . HIS A 1 200 ? 16.922 -16.047 -4.641 1 79.38 200 HIS A O 1
ATOM 1626 N N . TYR A 1 201 ? 17.969 -16.484 -6.504 1 86.81 201 TYR A N 1
ATOM 1627 C CA . TYR A 1 201 ? 18 -15.125 -7.008 1 86.81 201 TYR A CA 1
ATOM 1628 C C . TYR A 1 201 ? 16.672 -14.766 -7.676 1 86.81 201 TYR A C 1
ATOM 1630 O O . TYR A 1 201 ? 16.156 -15.539 -8.492 1 86.81 201 TYR A O 1
ATOM 1638 N N . VAL A 1 202 ? 16.156 -13.68 -7.234 1 92.56 202 VAL A N 1
ATOM 1639 C CA . VAL A 1 202 ? 14.828 -13.305 -7.707 1 92.56 202 VAL A CA 1
ATOM 1640 C C . VAL A 1 202 ? 14.797 -11.812 -8.031 1 92.56 202 VAL A C 1
ATOM 1642 O O . VAL A 1 202 ? 15.578 -11.031 -7.477 1 92.56 202 VAL A O 1
ATOM 1645 N N . HIS A 1 203 ? 14.008 -11.508 -8.961 1 96.56 203 HIS A N 1
ATOM 1646 C CA . HIS A 1 203 ? 13.609 -10.125 -9.234 1 96.56 203 HIS A CA 1
ATOM 1647 C C . HIS A 1 203 ? 12.227 -9.828 -8.672 1 96.56 203 HIS A C 1
ATOM 1649 O O . HIS A 1 203 ? 11.211 -10.133 -9.305 1 96.56 203 HIS A O 1
ATOM 1655 N N . MET A 1 204 ? 12.148 -9.258 -7.504 1 97.81 204 MET A N 1
ATOM 1656 C CA . MET A 1 204 ? 10.875 -8.766 -6.98 1 97.81 204 MET A CA 1
ATOM 1657 C C . MET A 1 204 ? 10.438 -7.5 -7.711 1 97.81 204 MET A C 1
ATOM 1659 O O . MET A 1 204 ? 11.273 -6.648 -8.031 1 97.81 204 MET A O 1
ATOM 1663 N N . MET A 1 205 ? 9.18 -7.41 -7.883 1 97.75 205 MET A N 1
ATOM 1664 C CA . MET A 1 205 ? 8.789 -6.406 -8.867 1 97.75 205 MET A CA 1
ATOM 1665 C C . MET A 1 205 ? 7.945 -5.312 -8.219 1 97.75 205 MET A C 1
ATOM 1667 O O . MET A 1 205 ? 7.254 -5.559 -7.23 1 97.75 205 MET A O 1
ATOM 1671 N N . ARG A 1 206 ? 8.039 -4.109 -8.758 1 97.75 206 ARG A N 1
ATOM 1672 C CA . ARG A 1 206 ? 7.059 -3.041 -8.578 1 97.75 206 ARG A CA 1
ATOM 1673 C C . ARG A 1 206 ? 5.988 -3.09 -9.664 1 97.75 206 ARG A C 1
ATOM 1675 O O . ARG A 1 206 ? 6.242 -3.555 -10.773 1 97.75 206 ARG A O 1
ATOM 1682 N N . SER A 1 207 ? 4.809 -2.613 -9.344 1 98 207 SER A N 1
ATOM 1683 C CA . SER A 1 207 ? 3.719 -2.65 -10.32 1 98 207 SER A CA 1
ATOM 1684 C C . SER A 1 207 ? 4.09 -1.903 -11.594 1 98 207 SER A C 1
ATOM 1686 O O . SER A 1 207 ? 3.727 -2.324 -12.695 1 98 207 SER A O 1
ATOM 1688 N N . SER A 1 208 ? 4.844 -0.813 -11.477 1 97.31 208 SER A N 1
ATOM 1689 C CA . SER A 1 208 ? 5.277 -0.055 -12.648 1 97.31 208 SER A CA 1
ATOM 1690 C C . SER A 1 208 ? 6.191 -0.889 -13.539 1 97.31 208 SER A C 1
ATOM 1692 O O . SER A 1 208 ? 6.211 -0.706 -14.758 1 97.31 208 SER A O 1
ATOM 1694 N N . GLU A 1 209 ? 6.957 -1.757 -12.945 1 97 209 GLU A N 1
ATOM 1695 C CA . GLU A 1 209 ? 7.82 -2.641 -13.719 1 97 209 GLU A CA 1
ATOM 1696 C C . GLU A 1 209 ? 7.004 -3.688 -14.477 1 97 209 GLU A C 1
ATOM 1698 O O . GLU A 1 209 ? 7.332 -4.039 -15.609 1 97 209 GLU A O 1
ATOM 1703 N N . MET A 1 210 ? 5.961 -4.219 -13.844 1 97 210 MET A N 1
ATOM 1704 C CA . MET A 1 210 ? 5.051 -5.121 -14.539 1 97 210 MET A CA 1
ATOM 1705 C C . MET A 1 210 ? 4.387 -4.418 -15.719 1 97 210 MET A C 1
ATOM 1707 O O . MET A 1 210 ? 4.273 -4.992 -16.797 1 97 210 MET A O 1
ATOM 1711 N N . ASP A 1 211 ? 3.932 -3.17 -15.492 1 97.75 211 ASP A N 1
ATOM 1712 C CA . ASP A 1 211 ? 3.377 -2.377 -16.594 1 97.75 211 ASP A CA 1
ATOM 1713 C C . ASP A 1 211 ? 4.371 -2.26 -17.734 1 97.75 211 ASP A C 1
ATOM 1715 O O . ASP A 1 211 ? 4.008 -2.451 -18.906 1 97.75 211 ASP A O 1
ATOM 1719 N N . ALA A 1 212 ? 5.574 -1.933 -17.391 1 97.19 212 ALA A N 1
ATOM 1720 C CA . ALA A 1 212 ? 6.613 -1.741 -18.391 1 97.19 212 ALA A CA 1
ATOM 1721 C C . ALA A 1 212 ? 6.902 -3.041 -19.141 1 97.19 212 ALA A C 1
ATOM 1723 O O . ALA A 1 212 ? 7.133 -3.031 -20.344 1 97.19 212 ALA A O 1
ATOM 1724 N N . LEU A 1 213 ? 6.926 -4.117 -18.391 1 96.19 213 LEU A N 1
ATOM 1725 C CA . LEU A 1 213 ? 7.215 -5.43 -18.969 1 96.19 213 LEU A CA 1
ATOM 1726 C C . LEU A 1 213 ? 6.211 -5.785 -20.062 1 96.19 213 LEU A C 1
ATOM 1728 O O . LEU A 1 213 ? 6.57 -6.395 -21.062 1 96.19 213 LEU A O 1
ATOM 1732 N N . PHE A 1 214 ? 4.945 -5.41 -19.922 1 97.31 214 PHE A N 1
ATOM 1733 C CA . PHE A 1 214 ? 3.895 -5.832 -20.844 1 97.31 214 PHE A CA 1
ATOM 1734 C C . PHE A 1 214 ? 3.557 -4.719 -21.828 1 97.31 214 PHE A C 1
ATOM 1736 O O . PHE A 1 214 ? 2.74 -4.91 -22.734 1 97.31 214 PHE A O 1
ATOM 1743 N N . ALA A 1 215 ? 4.168 -3.531 -21.719 1 96.38 215 ALA A N 1
ATOM 1744 C CA . ALA A 1 215 ? 3.793 -2.32 -22.453 1 96.38 215 ALA A CA 1
ATOM 1745 C C . ALA A 1 215 ? 3.928 -2.521 -23.953 1 96.38 215 ALA A C 1
ATOM 1747 O O . ALA A 1 215 ? 3.176 -1.934 -24.734 1 96.38 215 ALA A O 1
ATOM 1748 N N . ASN A 1 216 ? 4.84 -3.414 -24.422 1 95.12 216 ASN A N 1
ATOM 1749 C CA . ASN A 1 216 ? 5.105 -3.51 -25.859 1 95.12 216 ASN A CA 1
ATOM 1750 C C . ASN A 1 216 ? 4.523 -4.789 -26.453 1 95.12 216 ASN A C 1
ATOM 1752 O O . ASN A 1 216 ? 4.93 -5.215 -27.531 1 95.12 216 ASN A O 1
ATOM 1756 N N . TYR A 1 217 ? 3.65 -5.41 -25.781 1 97.56 217 TYR A N 1
ATOM 1757 C CA . TYR A 1 217 ? 2.973 -6.602 -26.281 1 97.56 217 TYR A CA 1
ATOM 1758 C C . TYR A 1 217 ? 1.527 -6.293 -26.656 1 97.56 217 TYR A C 1
ATOM 1760 O O . TYR A 1 217 ? 0.938 -5.336 -26.141 1 97.56 217 TYR A O 1
ATOM 1768 N N . PRO A 1 218 ? 0.976 -6.969 -27.625 1 97.75 218 PRO A N 1
ATOM 1769 C CA . PRO A 1 218 ? -0.426 -6.773 -28 1 97.75 218 PRO A CA 1
ATOM 1770 C C . PRO A 1 218 ? -1.398 -7.352 -26.984 1 97.75 218 PRO A C 1
ATOM 1772 O O . PRO A 1 218 ? -2.066 -8.352 -27.25 1 97.75 218 PRO A O 1
ATOM 1775 N N . ILE A 1 219 ? -1.489 -6.676 -25.812 1 98.5 219 ILE A N 1
ATOM 1776 C CA . ILE A 1 219 ? -2.33 -7.137 -24.719 1 98.5 219 ILE A CA 1
ATOM 1777 C C . ILE A 1 219 ? -3.129 -5.965 -24.156 1 98.5 219 ILE A C 1
ATOM 1779 O O . ILE A 1 219 ? -2.797 -4.805 -24.391 1 98.5 219 ILE A O 1
ATOM 1783 N N . THR A 1 220 ? -4.188 -6.23 -23.578 1 98.5 220 THR A N 1
ATOM 1784 C CA . THR A 1 220 ? -4.969 -5.309 -22.766 1 98.5 220 THR A CA 1
ATOM 1785 C C . THR A 1 220 ? -4.961 -5.734 -21.297 1 98.5 220 THR A C 1
ATOM 1787 O O . THR A 1 220 ? -5.246 -6.891 -20.984 1 98.5 220 THR A O 1
ATOM 1790 N N . ILE A 1 221 ? -4.586 -4.871 -20.438 1 98.44 221 ILE A N 1
ATOM 1791 C CA . ILE A 1 221 ? -4.641 -5.168 -19.016 1 98.44 221 ILE A CA 1
ATOM 1792 C C . ILE A 1 221 ? -6.078 -5.047 -18.516 1 98.44 221 ILE A C 1
ATOM 1794 O O . ILE A 1 221 ? -6.656 -3.959 -18.531 1 98.44 221 ILE A O 1
ATOM 1798 N N . LYS A 1 222 ? -6.613 -6.172 -18.062 1 98.56 222 LYS A N 1
ATOM 1799 C CA . LYS A 1 222 ? -8 -6.215 -17.609 1 98.56 222 LYS A CA 1
ATOM 1800 C C . LYS A 1 222 ? -8.102 -5.891 -16.125 1 98.56 222 LYS A C 1
ATOM 1802 O O . LYS A 1 222 ? -9.117 -5.375 -15.656 1 98.56 222 LYS A O 1
ATOM 1807 N N . GLU A 1 223 ? -7.051 -6.258 -15.391 1 98.5 223 GLU A N 1
ATOM 1808 C CA . GLU A 1 223 ? -7.059 -6.055 -13.945 1 98.5 223 GLU A CA 1
ATOM 1809 C C . GLU A 1 223 ? -5.641 -6.047 -13.383 1 98.5 223 GLU A C 1
ATOM 1811 O O . GLU A 1 223 ? -4.777 -6.789 -13.852 1 98.5 223 GLU A O 1
ATOM 1816 N N . ARG A 1 224 ? -5.344 -5.156 -12.539 1 98.25 224 ARG A N 1
ATOM 1817 C CA . ARG A 1 224 ? -4.203 -5.137 -11.633 1 98.25 224 ARG A CA 1
ATOM 1818 C C . ARG A 1 224 ? -4.648 -5.344 -10.188 1 98.25 224 ARG A C 1
ATOM 1820 O O . ARG A 1 224 ? -5.582 -4.688 -9.719 1 98.25 224 ARG A O 1
ATOM 1827 N N . SER A 1 225 ? -4.02 -6.277 -9.508 1 98.19 225 SER A N 1
ATOM 1828 C CA . SER A 1 225 ? -4.371 -6.512 -8.109 1 98.19 225 SER A CA 1
ATOM 1829 C C . SER A 1 225 ? -3.137 -6.832 -7.273 1 98.19 225 SER A C 1
ATOM 1831 O O . SER A 1 225 ? -2.123 -7.289 -7.805 1 98.19 225 SER A O 1
ATOM 1833 N N . SER A 1 226 ? -3.211 -6.512 -6.039 1 97.94 226 SER A N 1
ATOM 1834 C CA . SER A 1 226 ? -2.264 -7.031 -5.062 1 97.94 226 SER A CA 1
ATOM 1835 C C . SER A 1 226 ? -2.826 -8.25 -4.344 1 97.94 226 SER A C 1
ATOM 1837 O O . SER A 1 226 ? -3.975 -8.641 -4.57 1 97.94 226 SER A O 1
ATOM 1839 N N . ALA A 1 227 ? -2.033 -8.922 -3.521 1 98 227 ALA A N 1
ATOM 1840 C CA . ALA A 1 227 ? -2.457 -9.984 -2.615 1 98 227 ALA A CA 1
ATOM 1841 C C . ALA A 1 227 ? -1.599 -10 -1.353 1 98 227 ALA A C 1
ATOM 1843 O O . ALA A 1 227 ? -0.385 -9.789 -1.416 1 98 227 ALA A O 1
ATOM 1844 N N . GLY A 1 228 ? -2.273 -10.312 -0.272 1 98.06 228 GLY A N 1
ATOM 1845 C CA . GLY A 1 228 ? -1.576 -10.344 1.004 1 98.06 228 GLY A CA 1
ATOM 1846 C C . GLY A 1 228 ? -1.32 -8.961 1.578 1 98.06 228 GLY A C 1
ATOM 1847 O O . GLY A 1 228 ? -0.224 -8.68 2.068 1 98.06 228 GLY A O 1
ATOM 1848 N N . LEU A 1 229 ? -2.271 -8.086 1.447 1 98.56 229 LEU A N 1
ATOM 1849 C CA . LEU A 1 229 ? -2.158 -6.727 1.958 1 98.56 229 LEU A CA 1
ATOM 1850 C C . LEU A 1 229 ? -2.141 -6.719 3.482 1 98.56 229 LEU A C 1
ATOM 1852 O O . LEU A 1 229 ? -1.253 -6.117 4.094 1 98.56 229 LEU A O 1
ATOM 1856 N N . PHE A 1 230 ? -3.021 -7.422 4.152 1 98.62 230 PHE A N 1
ATOM 1857 C CA . PHE A 1 230 ? -3.133 -7.438 5.605 1 98.62 230 PHE A CA 1
ATOM 1858 C C . PHE A 1 230 ? -1.959 -8.18 6.234 1 98.62 230 PHE A C 1
ATOM 1860 O O . PHE A 1 230 ? -1.762 -8.125 7.449 1 98.62 230 PHE A O 1
ATOM 1867 N N . THR A 1 231 ? -1.145 -8.883 5.414 1 97.88 231 THR A N 1
ATOM 1868 C CA . THR A 1 231 ? 0.096 -9.461 5.926 1 97.88 231 THR A CA 1
ATOM 1869 C C . THR A 1 231 ? 0.955 -8.383 6.586 1 97.88 231 THR A C 1
ATOM 1871 O O . THR A 1 231 ? 1.657 -8.656 7.562 1 97.88 231 THR A O 1
ATOM 1874 N N . GLN A 1 232 ? 0.784 -7.176 6.207 1 98.06 232 GLN A N 1
ATOM 1875 C CA . GLN A 1 232 ? 1.591 -6.062 6.695 1 98.06 232 GLN A CA 1
ATOM 1876 C C . GLN A 1 232 ? 1.23 -5.707 8.133 1 98.06 232 GLN A C 1
ATOM 1878 O O . GLN A 1 232 ? 1.959 -4.969 8.797 1 98.06 232 GLN A O 1
ATOM 1883 N N . ALA A 1 233 ? 0.148 -6.238 8.617 1 97.75 233 ALA A N 1
ATOM 1884 C CA . ALA A 1 233 ? -0.23 -6.02 10.016 1 97.75 233 ALA A CA 1
ATOM 1885 C C . ALA A 1 233 ? 0.689 -6.789 10.953 1 97.75 233 ALA A C 1
ATOM 1887 O O . ALA A 1 233 ? 0.721 -6.52 12.156 1 97.75 233 ALA A O 1
ATOM 1888 N N . GLY A 1 234 ? 1.391 -7.758 10.391 1 96.31 234 GLY A N 1
ATOM 1889 C CA . GLY A 1 234 ? 2.283 -8.578 11.188 1 96.31 234 GLY A CA 1
ATOM 1890 C C . GLY A 1 234 ? 1.674 -9.914 11.578 1 96.31 234 GLY A C 1
ATOM 1891 O O . GLY A 1 234 ? 0.457 -10.016 11.75 1 96.31 234 GLY A O 1
ATOM 1892 N N . ASP A 1 235 ? 2.551 -10.867 11.859 1 95.06 235 ASP A N 1
ATOM 1893 C CA . ASP A 1 235 ? 2.143 -12.258 12.062 1 95.06 235 ASP A CA 1
ATOM 1894 C C . ASP A 1 235 ? 1.253 -12.383 13.297 1 95.06 235 ASP A C 1
ATOM 1896 O O . ASP A 1 235 ? 0.234 -13.078 13.266 1 95.06 235 ASP A O 1
ATOM 1900 N N . SER A 1 236 ? 1.629 -11.742 14.359 1 95.31 236 SER A N 1
ATOM 1901 C CA . SER A 1 236 ? 0.867 -11.852 15.602 1 95.31 236 SER A CA 1
ATOM 1902 C C . SER A 1 236 ? -0.549 -11.312 15.43 1 95.31 236 SER A C 1
ATOM 1904 O O . SER A 1 236 ? -1.521 -11.977 15.797 1 95.31 236 SER A O 1
ATOM 1906 N N . ALA A 1 237 ? -0.653 -10.133 14.805 1 96.56 237 ALA A N 1
ATOM 1907 C CA . ALA A 1 237 ? -1.969 -9.539 14.594 1 96.56 237 ALA A CA 1
ATOM 1908 C C . ALA A 1 237 ? -2.822 -10.398 13.672 1 96.56 237 ALA A C 1
ATOM 1910 O O . ALA A 1 237 ? -4.027 -10.555 13.898 1 96.56 237 ALA A O 1
ATOM 1911 N N . LEU A 1 238 ? -2.23 -10.961 12.68 1 96.5 238 LEU A N 1
ATOM 1912 C CA . LEU A 1 238 ? -2.957 -11.797 11.727 1 96.5 238 LEU A CA 1
ATOM 1913 C C . LEU A 1 238 ? -3.477 -13.062 12.406 1 96.5 238 LEU A C 1
ATOM 1915 O O . LEU A 1 238 ? -4.621 -13.461 12.188 1 96.5 238 LEU A O 1
ATOM 1919 N N . GLU A 1 239 ? -2.639 -13.672 13.172 1 95.75 239 GLU A N 1
ATOM 1920 C CA . GLU A 1 239 ? -3.059 -14.883 13.867 1 95.75 239 GLU A CA 1
ATOM 1921 C C . GLU A 1 239 ? -4.172 -14.586 14.867 1 95.75 239 GLU A C 1
ATOM 1923 O O . GLU A 1 239 ? -5.094 -15.383 15.031 1 95.75 239 GLU A O 1
ATOM 1928 N N . ASN A 1 240 ? -4.031 -13.445 15.594 1 96.5 240 ASN A N 1
ATOM 1929 C CA . ASN A 1 240 ? -5.113 -13.023 16.484 1 96.5 240 ASN A CA 1
ATOM 1930 C C . ASN A 1 240 ? -6.422 -12.844 15.711 1 96.5 240 ASN A C 1
ATOM 1932 O O . ASN A 1 240 ? -7.477 -13.289 16.172 1 96.5 240 ASN A O 1
ATOM 1936 N N . ALA A 1 241 ? -6.348 -12.219 14.586 1 97.19 241 ALA A N 1
ATOM 1937 C CA . ALA A 1 241 ? -7.527 -12.008 13.75 1 97.19 241 ALA A CA 1
ATOM 1938 C C . ALA A 1 241 ? -8.125 -13.344 13.305 1 97.19 241 ALA A C 1
ATOM 1940 O O . ALA A 1 241 ? -9.344 -13.523 13.344 1 97.19 241 ALA A O 1
ATOM 1941 N N . ARG A 1 242 ? -7.285 -14.227 12.914 1 95.75 242 ARG A N 1
ATOM 1942 C CA . ARG A 1 242 ? -7.699 -15.523 12.383 1 95.75 242 ARG A CA 1
ATOM 1943 C C . ARG A 1 242 ? -8.43 -16.344 13.438 1 95.75 242 ARG A C 1
ATOM 1945 O O . ARG A 1 242 ? -9.289 -17.156 13.109 1 95.75 242 ARG A O 1
ATOM 1952 N N . GLN A 1 243 ? -8.133 -16.141 14.719 1 95.62 243 GLN A N 1
ATOM 1953 C CA . GLN A 1 243 ? -8.758 -16.875 15.812 1 95.62 243 GLN A CA 1
ATOM 1954 C C . GLN A 1 243 ? -10.219 -16.469 15.984 1 95.62 243 GLN A C 1
ATOM 1956 O O . GLN A 1 243 ? -11.023 -17.219 16.547 1 95.62 243 GLN A O 1
ATOM 1961 N N . ASP A 1 244 ? -10.539 -15.305 15.562 1 96.44 244 ASP A N 1
ATOM 1962 C CA . ASP A 1 244 ? -11.922 -14.828 15.539 1 96.44 244 ASP A CA 1
ATOM 1963 C C . ASP A 1 244 ? -12.555 -15.055 14.164 1 96.44 244 ASP A C 1
ATOM 1965 O O . ASP A 1 244 ? -12.43 -14.219 13.273 1 96.44 244 ASP A O 1
ATOM 1969 N N . LYS A 1 245 ? -13.344 -16.031 14.055 1 96.19 245 LYS A N 1
ATOM 1970 C CA . LYS A 1 245 ? -13.812 -16.531 12.758 1 96.19 245 LYS A CA 1
ATOM 1971 C C . LYS A 1 245 ? -14.648 -15.469 12.039 1 96.19 245 LYS A C 1
ATOM 1973 O O . LYS A 1 245 ? -14.516 -15.281 10.828 1 96.19 245 LYS A O 1
ATOM 1978 N N . GLU A 1 246 ? -15.477 -14.836 12.75 1 97 246 GLU A N 1
ATOM 1979 C CA . GLU A 1 246 ? -16.312 -13.812 12.133 1 97 246 GLU A CA 1
ATOM 1980 C C . GLU A 1 246 ? -15.469 -12.625 11.672 1 97 246 GLU A C 1
ATOM 1982 O O . GLU A 1 246 ? -15.672 -12.109 10.57 1 97 246 GLU A O 1
ATOM 1987 N N . PHE A 1 247 ? -14.594 -12.211 12.508 1 98.06 247 PHE A N 1
ATOM 1988 C CA . PHE A 1 247 ? -13.695 -11.125 12.156 1 98.06 247 PHE A CA 1
ATOM 1989 C C . PHE A 1 247 ? -12.828 -11.508 10.961 1 98.06 247 PHE A C 1
ATOM 1991 O O . PHE A 1 247 ? -12.633 -10.703 10.047 1 98.06 247 PHE A O 1
ATOM 1998 N N . TRP A 1 248 ? -12.344 -12.719 10.938 1 97.88 248 TRP A N 1
ATOM 1999 C CA . TRP A 1 248 ? -11.453 -13.172 9.875 1 97.88 248 TRP A CA 1
ATOM 2000 C C . TRP A 1 248 ? -12.18 -13.203 8.531 1 97.88 248 TRP A C 1
ATOM 2002 O O . TRP A 1 248 ? -11.609 -12.82 7.504 1 97.88 248 TRP A O 1
ATOM 2012 N N . LYS A 1 249 ? -13.383 -13.656 8.57 1 98.06 249 LYS A N 1
ATOM 2013 C CA . LYS A 1 249 ? -14.188 -13.633 7.352 1 98.06 249 LYS A CA 1
ATOM 2014 C C . LYS A 1 249 ? -14.305 -12.219 6.789 1 98.06 249 LYS A C 1
ATOM 2016 O O . LYS A 1 249 ? -14.195 -12.023 5.574 1 98.06 249 LYS A O 1
ATOM 2021 N N . LEU A 1 250 ? -14.508 -11.273 7.656 1 98.5 250 LEU A N 1
ATOM 2022 C CA . LEU A 1 250 ? -14.578 -9.875 7.242 1 98.5 250 LEU A CA 1
ATOM 2023 C C . LEU A 1 250 ? -13.242 -9.406 6.676 1 98.5 250 LEU A C 1
ATOM 2025 O O . LEU A 1 250 ? -13.203 -8.719 5.656 1 98.5 250 LEU A O 1
ATOM 2029 N N . ILE A 1 251 ? -12.141 -9.781 7.32 1 98.5 251 ILE A N 1
ATOM 2030 C CA . ILE A 1 251 ? -10.805 -9.391 6.875 1 98.5 251 ILE A CA 1
ATOM 2031 C C . ILE A 1 251 ? -10.547 -9.953 5.477 1 98.5 251 ILE A C 1
ATOM 2033 O O . ILE A 1 251 ? -10.008 -9.25 4.613 1 98.5 251 ILE A O 1
ATOM 2037 N N . ILE A 1 252 ? -10.953 -11.18 5.238 1 98.25 252 ILE A N 1
ATOM 2038 C CA . ILE A 1 252 ? -10.773 -11.781 3.922 1 98.25 252 ILE A CA 1
ATOM 2039 C C . ILE A 1 252 ? -11.586 -11.008 2.887 1 98.25 252 ILE A C 1
ATOM 2041 O O . ILE A 1 252 ? -11.086 -10.695 1.803 1 98.25 252 ILE A O 1
ATOM 2045 N N . GLU A 1 253 ? -12.805 -10.719 3.262 1 98.44 253 GLU A N 1
ATOM 2046 C CA . GLU A 1 253 ? -13.664 -9.93 2.381 1 98.44 253 GLU A CA 1
ATOM 2047 C C . GLU A 1 253 ? -13.023 -8.594 2.031 1 98.44 253 GLU A C 1
ATOM 2049 O O . GLU A 1 253 ? -12.992 -8.203 0.862 1 98.44 253 GLU A O 1
ATOM 2054 N N . LYS A 1 254 ? -12.508 -7.926 3.01 1 98.44 254 LYS A N 1
ATOM 2055 C CA . LYS A 1 254 ? -11.922 -6.605 2.799 1 98.44 254 LYS A CA 1
ATOM 2056 C C . LYS A 1 254 ? -10.57 -6.711 2.09 1 98.44 254 LYS A C 1
ATOM 2058 O O . LYS A 1 254 ? -10.219 -5.844 1.29 1 98.44 254 LYS A O 1
ATOM 2063 N N . GLU A 1 255 ? -9.82 -7.785 2.379 1 98.38 255 GLU A N 1
ATOM 2064 C CA . GLU A 1 255 ? -8.609 -8.07 1.614 1 98.38 255 GLU A CA 1
ATOM 2065 C C . GLU A 1 255 ? -8.898 -8.117 0.117 1 98.38 255 GLU A C 1
ATOM 2067 O O . GLU A 1 255 ? -8.234 -7.445 -0.672 1 98.38 255 GLU A O 1
ATOM 2072 N N . ILE A 1 256 ? -9.875 -8.82 -0.271 1 98.5 256 ILE A N 1
ATOM 2073 C CA . ILE A 1 256 ? -10.234 -8.984 -1.677 1 98.5 256 ILE A CA 1
ATOM 2074 C C . ILE A 1 256 ? -10.648 -7.641 -2.262 1 98.5 256 ILE A C 1
ATOM 2076 O O . ILE A 1 256 ? -10.25 -7.285 -3.375 1 98.5 256 ILE A O 1
ATOM 2080 N N . ALA A 1 257 ? -11.367 -6.852 -1.51 1 98.12 257 ALA A N 1
ATOM 2081 C CA . ALA A 1 257 ? -11.852 -5.559 -1.987 1 98.12 257 ALA A CA 1
ATOM 2082 C C . ALA A 1 257 ? -10.703 -4.555 -2.102 1 98.12 257 ALA A C 1
ATOM 2084 O O . ALA A 1 257 ? -10.578 -3.861 -3.115 1 98.12 257 ALA A O 1
ATOM 2085 N N . PHE A 1 258 ? -9.836 -4.449 -1.089 1 98.25 258 PHE A N 1
ATOM 2086 C CA . PHE A 1 258 ? -8.789 -3.436 -1.009 1 98.25 258 PHE A CA 1
ATOM 2087 C C . PHE A 1 258 ? -7.695 -3.709 -2.033 1 98.25 258 PHE A C 1
ATOM 2089 O O . PHE A 1 258 ? -7.09 -2.775 -2.566 1 98.25 258 PHE A O 1
ATOM 2096 N N . THR A 1 259 ? -7.465 -4.957 -2.35 1 97 259 THR A N 1
ATOM 2097 C CA . THR A 1 259 ? -6.324 -5.32 -3.184 1 97 259 THR A CA 1
ATOM 2098 C C . THR A 1 259 ? -6.602 -4.996 -4.648 1 97 259 THR A C 1
ATOM 2100 O O . THR A 1 259 ? -5.688 -5.023 -5.48 1 97 259 THR A O 1
ATOM 2103 N N . LYS A 1 260 ? -7.812 -4.621 -4.984 1 96.81 260 LYS A N 1
ATOM 2104 C CA . LYS A 1 260 ? -8.164 -4.203 -6.34 1 96.81 260 LYS A CA 1
ATOM 2105 C C . LYS A 1 260 ? -7.949 -2.705 -6.523 1 96.81 260 LYS A C 1
ATOM 2107 O O . LYS A 1 260 ? -8.062 -2.189 -7.637 1 96.81 260 LYS A O 1
ATOM 2112 N N . MET A 1 261 ? -7.605 -2.027 -5.453 1 97 261 MET A N 1
ATOM 2113 C CA . MET A 1 261 ? -7.441 -0.579 -5.516 1 97 261 MET A CA 1
ATOM 2114 C C . MET A 1 261 ? -6.059 -0.211 -6.039 1 97 261 MET A C 1
ATOM 2116 O O . MET A 1 261 ? -5.062 -0.844 -5.676 1 97 261 MET A O 1
ATOM 2120 N N . GLN A 1 262 ? -6.012 0.814 -6.828 1 96.38 262 GLN A N 1
ATOM 2121 C CA . GLN A 1 262 ? -4.758 1.27 -7.418 1 96.38 262 GLN A CA 1
ATOM 2122 C C . GLN A 1 262 ? -3.744 1.635 -6.34 1 96.38 262 GLN A C 1
ATOM 2124 O O . GLN A 1 262 ? -2.555 1.332 -6.473 1 96.38 262 GLN A O 1
ATOM 2129 N N . GLY A 1 263 ? -4.184 2.221 -5.277 1 98.12 263 GLY A N 1
ATOM 2130 C CA . GLY A 1 263 ? -3.305 2.744 -4.246 1 98.12 263 GLY A CA 1
ATOM 2131 C C . GLY A 1 263 ? -2.713 1.662 -3.361 1 98.12 263 GLY A C 1
ATOM 2132 O O . GLY A 1 263 ? -1.945 1.956 -2.443 1 98.12 263 GLY A O 1
ATOM 2133 N N . THR A 1 264 ? -3.049 0.375 -3.633 1 98.69 264 THR A N 1
ATOM 2134 C CA . THR A 1 264 ? -2.547 -0.698 -2.781 1 98.69 264 THR A CA 1
ATOM 2135 C C . THR A 1 264 ? -1.737 -1.701 -3.596 1 98.69 264 THR A C 1
ATOM 2137 O O . THR A 1 264 ? -1.255 -2.701 -3.059 1 98.69 264 THR A O 1
ATOM 2140 N N . LEU A 1 265 ? -1.46 -1.497 -4.836 1 98.38 265 LEU A N 1
ATOM 2141 C CA . LEU A 1 265 ? -0.967 -2.477 -5.801 1 98.38 265 LEU A CA 1
ATOM 2142 C C . LEU A 1 265 ? 0.41 -2.99 -5.395 1 98.38 265 LEU A C 1
ATOM 2144 O O . LEU A 1 265 ? 0.746 -4.148 -5.652 1 98.38 265 LEU A O 1
ATOM 2148 N N . ASP A 1 266 ? 1.172 -2.143 -4.715 1 98.62 266 ASP A N 1
ATOM 2149 C CA . ASP A 1 266 ? 2.566 -2.51 -4.484 1 98.62 266 ASP A CA 1
ATOM 2150 C C . ASP A 1 266 ? 2.785 -2.945 -3.037 1 98.62 266 ASP A C 1
ATOM 2152 O O . ASP A 1 266 ? 3.906 -3.285 -2.648 1 98.62 266 ASP A O 1
ATOM 2156 N N . CYS A 1 267 ? 1.708 -2.996 -2.242 1 98.69 267 CYS A N 1
ATOM 2157 C CA . CYS A 1 267 ? 1.98 -3.059 -0.811 1 98.69 267 CYS A CA 1
ATOM 2158 C C . CYS A 1 267 ? 1.584 -4.414 -0.238 1 98.69 267 CYS A C 1
ATOM 2160 O O . CYS A 1 267 ? 1.839 -4.699 0.934 1 98.69 267 CYS A O 1
ATOM 2162 N N . GLY A 1 268 ? 0.893 -5.258 -1.059 1 98.25 268 GLY A N 1
ATOM 2163 C CA . GLY A 1 268 ? 0.761 -6.656 -0.676 1 98.25 268 GLY A CA 1
ATOM 2164 C C . GLY A 1 268 ? 2.018 -7.465 -0.932 1 98.25 268 GLY A C 1
ATOM 2165 O O . GLY A 1 268 ? 3.047 -6.918 -1.332 1 98.25 268 GLY A O 1
ATOM 2166 N N . MET A 1 269 ? 1.924 -8.758 -0.715 1 97.88 269 MET A N 1
ATOM 2167 C CA . MET A 1 269 ? 3.08 -9.633 -0.903 1 97.88 269 MET A CA 1
ATOM 2168 C C . MET A 1 269 ? 3.25 -10 -2.373 1 97.88 269 MET A C 1
ATOM 2170 O O . MET A 1 269 ? 4.355 -10.312 -2.816 1 97.88 269 MET A O 1
ATOM 2174 N N . ASN A 1 270 ? 2.158 -9.945 -3.102 1 98.12 270 ASN A N 1
ATOM 2175 C CA . ASN A 1 270 ? 2.178 -10.258 -4.527 1 98.12 270 ASN A CA 1
ATOM 2176 C C . ASN A 1 270 ? 1.438 -9.203 -5.344 1 98.12 270 ASN A C 1
ATOM 2178 O O . ASN A 1 270 ? 0.579 -8.492 -4.816 1 98.12 270 ASN A O 1
ATOM 2182 N N . ILE A 1 271 ? 1.853 -9.062 -6.531 1 98.5 271 ILE A N 1
ATOM 2183 C CA . ILE A 1 271 ? 1.121 -8.336 -7.562 1 98.5 271 ILE A CA 1
ATOM 2184 C C . ILE A 1 271 ? 0.569 -9.312 -8.594 1 98.5 271 ILE A C 1
ATOM 2186 O O . ILE A 1 271 ? 1.26 -10.25 -9 1 98.5 271 ILE A O 1
ATOM 2190 N N . ILE A 1 272 ? -0.658 -9.156 -8.969 1 98.62 272 ILE A N 1
ATOM 2191 C CA . ILE A 1 272 ? -1.277 -10.062 -9.93 1 98.62 272 ILE A CA 1
ATOM 2192 C C . ILE A 1 272 ? -1.914 -9.258 -11.062 1 98.62 272 ILE A C 1
ATOM 2194 O O . ILE A 1 272 ? -2.697 -8.344 -10.812 1 98.62 272 ILE A O 1
ATOM 2198 N N . TYR A 1 273 ? -1.62 -9.578 -12.242 1 98.62 273 TYR A N 1
ATOM 2199 C CA . TYR A 1 273 ? -2.203 -8.961 -13.43 1 98.62 273 TYR A CA 1
ATOM 2200 C C . TYR A 1 273 ? -3.051 -9.961 -14.211 1 98.62 273 TYR A C 1
ATOM 2202 O O . TYR A 1 273 ? -2.68 -11.133 -14.336 1 98.62 273 TYR A O 1
ATOM 2210 N N . VAL A 1 274 ? -4.18 -9.562 -14.672 1 98.88 274 VAL A N 1
ATOM 2211 C CA . VAL A 1 274 ? -4.996 -10.289 -15.641 1 98.88 274 VAL A CA 1
ATOM 2212 C C . VAL A 1 274 ? -4.93 -9.594 -17 1 98.88 274 VAL A C 1
ATOM 2214 O O . VAL A 1 274 ? -5.32 -8.43 -17.125 1 98.88 274 VAL A O 1
ATOM 2217 N N . LEU A 1 275 ? -4.438 -10.312 -17.938 1 98.88 275 LEU A N 1
ATOM 2218 C CA . LEU A 1 275 ? -4.223 -9.75 -19.266 1 98.88 275 LEU A CA 1
ATOM 2219 C C . LEU A 1 275 ? -5.043 -10.5 -20.312 1 98.88 275 LEU A C 1
ATOM 2221 O O . LEU A 1 275 ? -5.297 -11.695 -20.172 1 98.88 275 LEU A O 1
ATOM 2225 N N . GLU A 1 276 ? -5.453 -9.805 -21.312 1 98.88 276 GLU A N 1
ATOM 2226 C CA . GLU A 1 276 ? -6.07 -10.383 -22.5 1 98.88 276 GLU A CA 1
ATOM 2227 C C . GLU A 1 276 ? -5.191 -10.18 -23.734 1 98.88 276 GLU A C 1
ATOM 2229 O O . GLU A 1 276 ? -4.742 -9.07 -24 1 98.88 276 GLU A O 1
ATOM 2234 N N . LYS A 1 277 ? -4.938 -11.273 -24.344 1 98.75 277 LYS A N 1
ATOM 2235 C CA . LYS A 1 277 ? -4.188 -11.172 -25.594 1 98.75 277 LYS A CA 1
ATOM 2236 C C . LYS A 1 277 ? -5.055 -10.602 -26.719 1 98.75 277 LYS A C 1
ATOM 2238 O O . LYS A 1 277 ? -6.168 -11.07 -26.953 1 98.75 277 LYS A O 1
ATOM 2243 N N . ASN A 1 278 ? -4.477 -9.562 -27.438 1 97.62 278 ASN A N 1
ATOM 2244 C CA . ASN A 1 278 ? -5.23 -8.945 -28.516 1 97.62 278 ASN A CA 1
ATOM 2245 C C . ASN A 1 278 ? -5.074 -9.734 -29.812 1 97.62 278 ASN A C 1
ATOM 2247 O O . ASN A 1 278 ? -4.051 -10.383 -30.031 1 97.62 278 ASN A O 1
ATOM 2251 N N . MET B 1 1 ? -23.438 12.102 10.883 1 70.81 1 MET B N 1
ATOM 2252 C CA . MET B 1 1 ? -22.031 12.422 11.125 1 70.81 1 MET B CA 1
ATOM 2253 C C . MET B 1 1 ? -21.766 13.906 10.906 1 70.81 1 MET B C 1
ATOM 2255 O O . MET B 1 1 ? -21.859 14.398 9.781 1 70.81 1 MET B O 1
ATOM 2259 N N . SER B 1 2 ? -21.719 14.586 12.094 1 82.88 2 SER B N 1
ATOM 2260 C CA . SER B 1 2 ? -21.641 16.031 11.891 1 82.88 2 SER B CA 1
ATOM 2261 C C . SER B 1 2 ? -20.359 16.609 12.469 1 82.88 2 SER B C 1
ATOM 2263 O O . SER B 1 2 ? -19.891 16.156 13.523 1 82.88 2 SER B O 1
ATOM 2265 N N . TYR B 1 3 ? -19.875 17.469 11.68 1 87.81 3 TYR B N 1
ATOM 2266 C CA . TYR B 1 3 ? -18.719 18.219 12.156 1 87.81 3 TYR B CA 1
ATOM 2267 C C . TYR B 1 3 ? -19.031 18.938 13.469 1 87.81 3 TYR B C 1
ATOM 2269 O O . TYR B 1 3 ? -20.078 19.562 13.602 1 87.81 3 TYR B O 1
ATOM 2277 N N . ASN B 1 4 ? -18.219 18.734 14.43 1 84.12 4 ASN B N 1
ATOM 2278 C CA . ASN B 1 4 ? -18.234 19.438 15.711 1 84.12 4 ASN B CA 1
ATOM 2279 C C . ASN B 1 4 ? -16.859 19.969 16.094 1 84.12 4 ASN B C 1
ATOM 2281 O O . ASN B 1 4 ? -16 19.203 16.531 1 84.12 4 ASN B O 1
ATOM 2285 N N . PRO B 1 5 ? -16.656 21.312 15.93 1 88 5 PRO B N 1
ATOM 2286 C CA . PRO B 1 5 ? -15.32 21.875 16.156 1 88 5 PRO B CA 1
ATOM 2287 C C . PRO B 1 5 ? -14.836 21.672 17.594 1 88 5 PRO B C 1
ATOM 2289 O O . PRO B 1 5 ? -13.625 21.719 17.859 1 88 5 PRO B O 1
ATOM 2292 N N . GLU B 1 6 ? -15.719 21.438 18.484 1 85.5 6 GLU B N 1
ATOM 2293 C CA . GLU B 1 6 ? -15.336 21.281 19.875 1 85.5 6 GLU B CA 1
ATOM 2294 C C . GLU B 1 6 ? -14.562 19.984 20.094 1 85.5 6 GLU B C 1
ATOM 2296 O O . GLU B 1 6 ? -13.742 19.875 21.016 1 85.5 6 GLU B O 1
ATOM 2301 N N . ILE B 1 7 ? -14.742 19.078 19.25 1 83.31 7 ILE B N 1
ATOM 2302 C CA . ILE B 1 7 ? -14.117 17.766 19.422 1 83.31 7 ILE B CA 1
ATOM 2303 C C . ILE B 1 7 ? -12.617 17.859 19.156 1 83.31 7 ILE B C 1
ATOM 2305 O O . ILE B 1 7 ? -11.805 17.594 20.031 1 83.31 7 ILE B O 1
ATOM 2309 N N . PRO B 1 8 ? -12.242 18.266 17.938 1 83.19 8 PRO B N 1
ATOM 2310 C CA . PRO B 1 8 ? -10.797 18.422 17.766 1 83.19 8 PRO B CA 1
ATOM 2311 C C . PRO B 1 8 ? -10.188 19.469 18.688 1 83.19 8 PRO B C 1
ATOM 2313 O O . PRO B 1 8 ? -9.062 19.297 19.156 1 83.19 8 PRO B O 1
ATOM 2316 N N . LYS B 1 9 ? -10.906 20.562 18.938 1 85.81 9 LYS B N 1
ATOM 2317 C CA . LYS B 1 9 ? -10.406 21.594 19.844 1 85.81 9 LYS B CA 1
ATOM 2318 C C . LYS B 1 9 ? -10.055 21 21.203 1 85.81 9 LYS B C 1
ATOM 2320 O O . LYS B 1 9 ? -8.953 21.203 21.703 1 85.81 9 LYS B O 1
ATOM 2325 N N . AS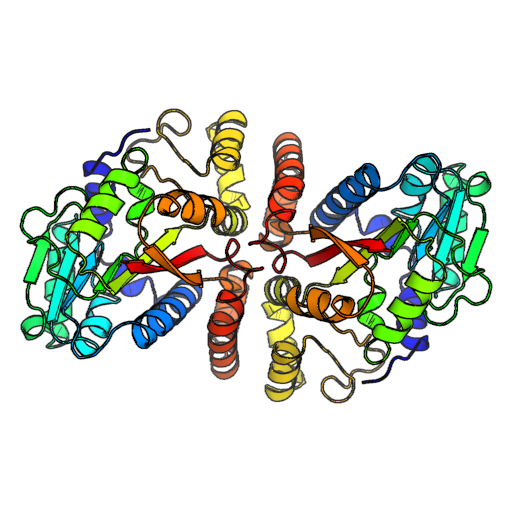N B 1 10 ? -10.992 20.266 21.75 1 81.94 10 ASN B N 1
ATOM 2326 C CA . ASN B 1 10 ? -10.797 19.656 23.062 1 81.94 10 ASN B CA 1
ATOM 2327 C C . ASN B 1 10 ? -9.672 18.641 23.047 1 81.94 10 ASN B C 1
ATOM 2329 O O . ASN B 1 10 ? -8.883 18.562 24 1 81.94 10 ASN B O 1
ATOM 2333 N N . ARG B 1 11 ? -9.617 17.906 22.031 1 79.81 11 ARG B N 1
ATOM 2334 C CA . ARG B 1 11 ? -8.57 16.906 21.906 1 79.81 11 ARG B CA 1
ATOM 2335 C C . ARG B 1 11 ? -7.188 17.547 21.906 1 79.81 11 ARG B C 1
ATOM 2337 O O . ARG B 1 11 ? -6.32 17.156 22.703 1 79.81 11 ARG B O 1
ATOM 2344 N N . TYR B 1 12 ? -7.008 18.516 21.172 1 84.12 12 TYR B N 1
ATOM 2345 C CA . TYR B 1 12 ? -5.676 19.078 20.984 1 84.12 12 TYR B CA 1
ATOM 2346 C C . TYR B 1 12 ? -5.352 20.109 22.062 1 84.12 12 TYR B C 1
ATOM 2348 O O . TYR B 1 12 ? -4.188 20.469 22.25 1 84.12 12 TYR B O 1
ATOM 2356 N N . ASP B 1 13 ? -6.348 20.594 22.719 1 83.12 13 ASP B N 1
ATOM 2357 C CA . ASP B 1 13 ? -6.094 21.406 23.906 1 83.12 13 ASP B CA 1
ATOM 2358 C C . ASP B 1 13 ? -5.496 20.562 25.031 1 83.12 13 ASP B C 1
ATOM 2360 O O . ASP B 1 13 ? -4.75 21.062 25.859 1 83.12 13 ASP B O 1
ATOM 2364 N N . ASN B 1 14 ? -5.895 19.234 24.953 1 76.81 14 ASN B N 1
ATOM 2365 C CA . ASN B 1 14 ? -5.465 18.359 26.031 1 76.81 14 ASN B CA 1
ATOM 2366 C C . ASN B 1 14 ? -4.289 17.484 25.609 1 76.81 14 ASN B C 1
ATOM 2368 O O . ASN B 1 14 ? -3.883 16.594 26.359 1 76.81 14 ASN B O 1
ATOM 2372 N N . TYR B 1 15 ? -3.848 17.672 24.422 1 72.62 15 TYR B N 1
ATOM 2373 C CA . TYR B 1 15 ? -2.76 16.844 23.906 1 72.62 15 TYR B CA 1
ATOM 2374 C C . TYR B 1 15 ? -1.413 17.328 24.438 1 72.62 15 TYR B C 1
ATOM 2376 O O . TYR B 1 15 ? -0.402 16.641 24.297 1 72.62 15 TYR B O 1
ATOM 2384 N N . GLU B 1 16 ? -1.32 18.312 25.266 1 63.38 16 GLU B N 1
ATOM 2385 C CA . GLU B 1 16 ? -0.117 18.859 25.891 1 63.38 16 GLU B CA 1
ATOM 2386 C C . GLU B 1 16 ? 0.999 19.031 24.859 1 63.38 16 GLU B C 1
ATOM 2388 O O . GLU B 1 16 ? 0.796 19.641 23.812 1 63.38 16 GLU B O 1
ATOM 2393 N N . ASP B 1 17 ? 2.291 18.547 25.219 1 65.25 17 ASP B N 1
ATOM 2394 C CA . ASP B 1 17 ? 3.475 18.766 24.391 1 65.25 17 ASP B CA 1
ATOM 2395 C C . ASP B 1 17 ? 3.736 17.578 23.484 1 65.25 17 ASP B C 1
ATOM 2397 O O . ASP B 1 17 ? 4.762 17.531 22.797 1 65.25 17 ASP B O 1
ATOM 2401 N N . ARG B 1 18 ? 2.883 16.781 23.422 1 67.81 18 ARG B N 1
ATOM 2402 C CA . ARG B 1 18 ? 3.104 15.547 22.688 1 67.81 18 ARG B CA 1
ATOM 2403 C C . ARG B 1 18 ? 3.195 15.805 21.188 1 67.81 18 ARG B C 1
ATOM 2405 O O . ARG B 1 18 ? 3.902 15.094 20.484 1 67.81 18 ARG B O 1
ATOM 2412 N N . GLU B 1 19 ? 2.598 16.766 20.781 1 71.81 19 GLU B N 1
ATOM 2413 C CA . GLU B 1 19 ? 2.604 17.094 19.344 1 71.81 19 GLU B CA 1
ATOM 2414 C C . GLU B 1 19 ? 3.98 17.578 18.906 1 71.81 19 GLU B C 1
ATOM 2416 O O . GLU B 1 19 ? 4.375 17.359 17.75 1 71.81 19 GLU B O 1
ATOM 2421 N N . TRP B 1 20 ? 4.754 18.141 19.812 1 75.12 20 TRP B N 1
ATOM 2422 C CA . TRP B 1 20 ? 6.066 18.672 19.469 1 75.12 20 TRP B CA 1
ATOM 2423 C C . TRP B 1 20 ? 7.062 17.547 19.219 1 75.12 20 TRP B C 1
ATOM 2425 O O . TRP B 1 20 ? 7.867 17.609 18.281 1 75.12 20 TRP B O 1
ATOM 2435 N N . THR B 1 21 ? 7.004 16.484 19.938 1 74.81 21 THR B N 1
ATOM 2436 C CA . THR B 1 21 ? 8.008 15.43 19.859 1 74.81 21 THR B CA 1
ATOM 2437 C C . THR B 1 21 ? 7.527 14.297 18.953 1 74.81 21 THR B C 1
ATOM 2439 O O . THR B 1 21 ? 8.297 13.398 18.609 1 74.81 21 THR B O 1
ATOM 2442 N N . ARG B 1 22 ? 6.344 14.398 18.516 1 73.19 22 ARG B N 1
ATOM 2443 C CA . ARG B 1 22 ? 5.672 13.297 17.812 1 73.19 22 ARG B CA 1
ATOM 2444 C C . ARG B 1 22 ? 6.457 12.867 16.578 1 73.19 22 ARG B C 1
ATOM 2446 O O . ARG B 1 22 ? 6.547 11.672 16.281 1 73.19 22 ARG B O 1
ATOM 2453 N N . LEU B 1 23 ? 7.133 13.719 15.914 1 76.44 23 LEU B N 1
ATOM 2454 C CA . LEU B 1 23 ? 7.727 13.438 14.609 1 76.44 23 LEU B CA 1
ATOM 2455 C C . LEU B 1 23 ? 9.203 13.078 14.75 1 76.44 23 LEU B C 1
ATOM 2457 O O . LEU B 1 23 ? 9.852 12.719 13.766 1 76.44 23 LEU B O 1
ATOM 2461 N N . GLU B 1 24 ? 9.695 13.125 15.914 1 76.56 24 GLU B N 1
ATOM 2462 C CA . GLU B 1 24 ? 11.102 12.797 16.094 1 76.56 24 GLU B CA 1
ATOM 2463 C C . GLU B 1 24 ? 11.281 11.711 17.172 1 76.56 24 GLU B C 1
ATOM 2465 O O . GLU B 1 24 ? 12.367 11.148 17.312 1 76.56 24 GLU B O 1
ATOM 2470 N N . LYS B 1 25 ? 10.211 11.383 17.719 1 78 25 LYS B N 1
ATOM 2471 C CA . LYS B 1 25 ? 10.289 10.539 18.906 1 78 25 LYS B CA 1
ATOM 2472 C C . LYS B 1 25 ? 10.57 9.086 18.531 1 78 25 LYS B C 1
ATOM 2474 O O . LYS B 1 25 ? 11.164 8.344 19.312 1 78 25 LYS B O 1
ATOM 2479 N N . ASP B 1 26 ? 10.094 8.758 17.359 1 87.38 26 ASP B N 1
ATOM 2480 C CA . ASP B 1 26 ? 10.25 7.371 16.922 1 87.38 26 ASP B CA 1
ATOM 2481 C C . ASP B 1 26 ? 10.312 7.277 15.406 1 87.38 26 ASP B C 1
ATOM 2483 O O . ASP B 1 26 ? 10.336 8.297 14.719 1 87.38 26 ASP B O 1
ATOM 2487 N N . GLY B 1 27 ? 10.508 6.148 14.977 1 90.88 27 GLY B N 1
ATOM 2488 C CA . GLY B 1 27 ? 10.648 5.93 13.547 1 90.88 27 GLY B CA 1
ATOM 2489 C C . GLY B 1 27 ? 9.438 6.375 12.758 1 90.88 27 GLY B C 1
ATOM 2490 O O . GLY B 1 27 ? 9.57 6.957 11.672 1 90.88 27 GLY B O 1
ATOM 2491 N N . HIS B 1 28 ? 8.312 6.121 13.305 1 92.88 28 HIS B N 1
ATOM 2492 C CA . HIS B 1 28 ? 7.062 6.539 12.68 1 92.88 28 HIS B CA 1
ATOM 2493 C C . HIS B 1 28 ? 7.035 8.047 12.453 1 92.88 28 HIS B C 1
ATOM 2495 O O . HIS B 1 28 ? 6.789 8.508 11.336 1 92.88 28 HIS B O 1
ATOM 2501 N N . GLY B 1 29 ? 7.254 8.727 13.484 1 93.19 29 GLY B N 1
ATOM 2502 C CA . GLY B 1 29 ? 7.27 10.18 13.406 1 93.19 29 GLY B CA 1
ATOM 2503 C C . GLY B 1 29 ? 8.297 10.711 12.422 1 93.19 29 GLY B C 1
ATOM 2504 O O . GLY B 1 29 ? 8.008 11.625 11.648 1 93.19 29 GLY B O 1
ATOM 2505 N N . GLU B 1 30 ? 9.453 10.164 12.398 1 94.19 30 GLU B N 1
ATOM 2506 C CA . GLU B 1 30 ? 10.516 10.625 11.516 1 94.19 30 GLU B CA 1
ATOM 2507 C C . GLU B 1 30 ? 10.156 10.383 10.047 1 94.19 30 GLU B C 1
ATOM 2509 O O . GLU B 1 30 ? 10.422 11.219 9.188 1 94.19 30 GLU B O 1
ATOM 2514 N N . LEU B 1 31 ? 9.633 9.219 9.797 1 96.69 31 LEU B N 1
ATOM 2515 C CA . LEU B 1 31 ? 9.219 8.922 8.43 1 96.69 31 LEU B CA 1
ATOM 2516 C C . LEU B 1 31 ? 8.227 9.969 7.926 1 96.69 31 LEU B C 1
ATOM 2518 O O . LEU B 1 31 ? 8.406 10.523 6.836 1 96.69 31 LEU B O 1
ATOM 2522 N N . LEU B 1 32 ? 7.215 10.25 8.758 1 96.38 32 LEU B N 1
ATOM 2523 C CA . LEU B 1 32 ? 6.211 11.234 8.391 1 96.38 32 LEU B CA 1
ATOM 2524 C C . LEU B 1 32 ? 6.848 12.609 8.188 1 96.38 32 LEU B C 1
ATOM 2526 O O . LEU B 1 32 ? 6.578 13.273 7.184 1 96.38 32 LEU B O 1
ATOM 2530 N N . TYR B 1 33 ? 7.66 12.969 9.078 1 96.19 33 TYR B N 1
ATOM 2531 C CA . TYR B 1 33 ? 8.305 14.273 9.023 1 96.19 33 TYR B CA 1
ATOM 2532 C C . TYR B 1 33 ? 9.07 14.445 7.715 1 96.19 33 TYR B C 1
ATOM 2534 O O . TYR B 1 33 ? 8.922 15.461 7.027 1 96.19 33 TYR B O 1
ATOM 2542 N N . HIS B 1 34 ? 9.875 13.492 7.355 1 97.12 34 HIS B N 1
ATOM 2543 C CA . HIS B 1 34 ? 10.773 13.633 6.215 1 97.12 34 HIS B CA 1
ATOM 2544 C C . HIS B 1 34 ? 9.992 13.656 4.902 1 97.12 34 HIS B C 1
ATOM 2546 O O . HIS B 1 34 ? 10.367 14.375 3.969 1 97.12 34 HIS B O 1
ATOM 2552 N N . VAL B 1 35 ? 8.977 12.859 4.793 1 98 35 VAL B N 1
ATOM 2553 C CA . VAL B 1 35 ? 8.18 12.883 3.572 1 98 35 VAL B CA 1
ATOM 2554 C C . VAL B 1 35 ? 7.48 14.227 3.434 1 98 35 VAL B C 1
ATOM 2556 O O . VAL B 1 35 ? 7.527 14.852 2.369 1 98 35 VAL B O 1
ATOM 2559 N N . HIS B 1 36 ? 6.832 14.688 4.523 1 97.88 36 HIS B N 1
ATOM 2560 C CA . HIS B 1 36 ? 6.156 15.977 4.492 1 97.88 36 HIS B CA 1
ATOM 2561 C C . HIS B 1 36 ? 7.145 17.109 4.203 1 97.88 36 HIS B C 1
ATOM 2563 O O . HIS B 1 36 ? 6.867 17.984 3.377 1 97.88 36 HIS B O 1
ATOM 2569 N N . PHE B 1 37 ? 8.242 17.016 4.863 1 97.5 37 PHE B N 1
ATOM 2570 C CA . PHE B 1 37 ? 9.258 18.047 4.688 1 97.5 37 PHE B CA 1
ATOM 2571 C C . PHE B 1 37 ? 9.734 18.109 3.24 1 97.5 37 PHE B C 1
ATOM 2573 O O . PHE B 1 37 ? 9.922 19.188 2.684 1 97.5 37 PHE B O 1
ATOM 2580 N N . ASP B 1 38 ? 9.984 16.969 2.613 1 98.5 38 ASP B N 1
ATOM 2581 C CA . ASP B 1 38 ? 10.391 16.906 1.214 1 98.5 38 ASP B CA 1
ATOM 2582 C C . ASP B 1 38 ? 9.367 17.578 0.31 1 98.5 38 ASP B C 1
ATOM 2584 O O . ASP B 1 38 ? 9.734 18.312 -0.611 1 98.5 38 ASP B O 1
ATOM 2588 N N . ILE B 1 39 ? 8.102 17.344 0.569 1 98.62 39 ILE B N 1
ATOM 2589 C CA . ILE B 1 39 ? 7.023 17.922 -0.223 1 98.62 39 ILE B CA 1
ATOM 2590 C C . ILE B 1 39 ? 7.008 19.438 -0.026 1 98.62 39 ILE B C 1
ATOM 2592 O O . ILE B 1 39 ? 6.922 20.203 -0.995 1 98.62 39 ILE B O 1
ATOM 2596 N N . LEU B 1 40 ? 7.113 19.859 1.232 1 98.69 40 LEU B N 1
ATOM 2597 C CA . LEU B 1 40 ? 7.109 21.281 1.543 1 98.69 40 LEU B CA 1
ATOM 2598 C C . LEU B 1 40 ? 8.258 22 0.841 1 98.69 40 LEU B C 1
ATOM 2600 O O . LEU B 1 40 ? 8.062 23.047 0.239 1 98.69 40 LEU B O 1
ATOM 2604 N N . LYS B 1 41 ? 9.398 21.391 0.875 1 98.38 41 LYS B N 1
ATOM 2605 C CA . LYS B 1 41 ? 10.586 21.969 0.254 1 98.38 41 LYS B CA 1
ATOM 2606 C C . LYS B 1 41 ? 10.398 22.109 -1.254 1 98.38 41 LYS B C 1
ATOM 2608 O O . LYS B 1 41 ? 10.883 23.078 -1.853 1 98.38 41 LYS B O 1
ATOM 2613 N N . ARG B 1 42 ? 9.711 21.281 -1.864 1 98.25 42 ARG B N 1
ATOM 2614 C CA . ARG B 1 42 ? 9.562 21.266 -3.316 1 98.25 42 ARG B CA 1
ATOM 2615 C C . ARG B 1 42 ? 8.492 22.266 -3.768 1 98.25 42 ARG B C 1
ATOM 2617 O O . ARG B 1 42 ? 8.547 22.766 -4.887 1 98.25 42 ARG B O 1
ATOM 2624 N N . TYR B 1 43 ? 7.578 22.609 -2.814 1 98.75 43 TYR B N 1
ATOM 2625 C CA . TYR B 1 43 ? 6.402 23.281 -3.365 1 98.75 43 TYR B CA 1
ATOM 2626 C C . TYR B 1 43 ? 6.223 24.672 -2.75 1 98.75 43 TYR B C 1
ATOM 2628 O O . TYR B 1 43 ? 5.441 25.484 -3.25 1 98.75 43 TYR B O 1
ATOM 2636 N N . ILE B 1 44 ? 6.938 24.922 -1.652 1 98.81 44 ILE B N 1
ATOM 2637 C CA . ILE B 1 44 ? 6.902 26.281 -1.09 1 98.81 44 ILE B CA 1
ATOM 2638 C C . ILE B 1 44 ? 8.023 27.109 -1.695 1 98.81 44 ILE B C 1
ATOM 2640 O O . ILE B 1 44 ? 9.172 26.672 -1.764 1 98.81 44 ILE B O 1
ATOM 2644 N N . ASN B 1 45 ? 7.641 28.297 -2.135 1 98.44 45 ASN B N 1
ATOM 2645 C CA . ASN B 1 45 ? 8.617 29.219 -2.707 1 98.44 45 ASN B CA 1
ATOM 2646 C C . ASN B 1 45 ? 8.992 30.312 -1.724 1 98.44 45 ASN B C 1
ATOM 2648 O O . ASN B 1 45 ? 8.172 30.719 -0.888 1 98.44 45 ASN B O 1
ATOM 2652 N N . GLN B 1 46 ? 10.125 30.891 -1.928 1 98.25 46 GLN B N 1
ATOM 2653 C CA . GLN B 1 46 ? 10.664 31.906 -1.032 1 98.25 46 GLN B CA 1
ATOM 2654 C C . GLN B 1 46 ? 9.828 33.188 -1.073 1 98.25 46 GLN B C 1
ATOM 2656 O O . GLN B 1 46 ? 9.836 33.969 -0.12 1 98.25 46 GLN B O 1
ATOM 2661 N N . ASN B 1 47 ? 9.117 33.375 -2.111 1 98.56 47 ASN B N 1
ATOM 2662 C CA . ASN B 1 47 ? 8.32 34.594 -2.256 1 98.56 47 ASN B CA 1
ATOM 2663 C C . ASN B 1 47 ? 6.871 34.375 -1.846 1 98.56 47 ASN B C 1
ATOM 2665 O O . ASN B 1 47 ? 6.051 35.281 -1.921 1 98.56 47 ASN B O 1
ATOM 2669 N N . ASP B 1 48 ? 6.547 33.188 -1.343 1 98.81 48 ASP B N 1
ATOM 2670 C CA . ASP B 1 48 ? 5.164 32.844 -1.061 1 98.81 48 ASP B CA 1
ATOM 2671 C C . ASP B 1 48 ? 4.688 33.469 0.252 1 98.81 48 ASP B C 1
ATOM 2673 O O . ASP B 1 48 ? 5.434 33.5 1.232 1 98.81 48 ASP B O 1
ATOM 2677 N N . LYS B 1 49 ? 3.504 34 0.205 1 98.81 49 LYS B N 1
ATOM 2678 C CA . LYS B 1 49 ? 2.707 34.156 1.419 1 98.81 49 LYS B CA 1
ATOM 2679 C C . LYS B 1 49 ? 1.986 32.844 1.77 1 98.81 49 LYS B C 1
ATOM 2681 O O . LYS B 1 49 ? 1.079 32.438 1.052 1 98.81 49 LYS B O 1
ATOM 2686 N N . VAL B 1 50 ? 2.377 32.219 2.941 1 98.88 50 VAL B N 1
ATOM 2687 C CA . VAL B 1 50 ? 1.925 30.875 3.258 1 98.88 50 VAL B CA 1
ATOM 2688 C C . VAL B 1 50 ? 0.98 30.922 4.457 1 98.88 50 VAL B C 1
ATOM 2690 O O . VAL B 1 50 ? 1.22 31.656 5.422 1 98.88 50 VAL B O 1
ATOM 2693 N N . LEU B 1 51 ? -0.106 30.188 4.336 1 98.88 51 LEU B N 1
ATOM 2694 C CA . LEU B 1 51 ? -0.989 29.906 5.465 1 98.88 51 LEU B CA 1
ATOM 2695 C C . LEU B 1 51 ? -0.871 28.453 5.895 1 98.88 51 LEU B C 1
ATOM 2697 O O . LEU B 1 51 ? -1.117 27.547 5.102 1 98.88 51 LEU B O 1
ATOM 2701 N N . GLU B 1 52 ? -0.44 28.203 7.082 1 98.75 52 GLU B N 1
ATOM 2702 C CA . GLU B 1 52 ? -0.435 26.875 7.672 1 98.75 52 GLU B CA 1
ATOM 2703 C C . GLU B 1 52 ? -1.683 26.641 8.516 1 98.75 52 GLU B C 1
ATOM 2705 O O . GLU B 1 52 ? -1.94 27.375 9.469 1 98.75 52 GLU B O 1
ATOM 2710 N N . ILE B 1 53 ? -2.436 25.656 8.148 1 98.19 53 ILE B N 1
ATOM 2711 C CA . ILE B 1 53 ? -3.662 25.297 8.852 1 98.19 53 ILE B CA 1
ATOM 2712 C C . ILE B 1 53 ? -3.451 24 9.633 1 98.19 53 ILE B C 1
ATOM 2714 O O . ILE B 1 53 ? -2.967 23.016 9.086 1 98.19 53 ILE B O 1
ATOM 2718 N N . GLY B 1 54 ? -3.932 23.984 10.867 1 96.44 54 GLY B N 1
ATOM 2719 C CA . GLY B 1 54 ? -3.645 22.844 11.719 1 96.44 54 GLY B CA 1
ATOM 2720 C C . GLY B 1 54 ? -2.18 22.734 12.094 1 96.44 54 GLY B C 1
ATOM 2721 O O . GLY B 1 54 ? -1.586 21.656 11.984 1 96.44 54 GLY B O 1
ATOM 2722 N N . ALA B 1 55 ? -1.604 23.812 12.531 1 95.69 55 ALA B N 1
ATOM 2723 C CA . ALA B 1 55 ? -0.158 23.906 12.703 1 95.69 55 ALA B CA 1
ATOM 2724 C C . ALA B 1 55 ? 0.296 23.172 13.961 1 95.69 55 ALA B C 1
ATOM 2726 O O . ALA B 1 55 ? 1.463 22.781 14.07 1 95.69 55 ALA B O 1
ATOM 2727 N N . GLY B 1 56 ? -0.641 22.984 14.906 1 93.56 56 GLY B N 1
ATOM 2728 C CA . GLY B 1 56 ? -0.267 22.328 16.141 1 93.56 56 GLY B CA 1
ATOM 2729 C C . GLY B 1 56 ? 0.855 23.031 16.875 1 93.56 56 GLY B C 1
ATOM 2730 O O . GLY B 1 56 ? 0.88 24.266 16.953 1 93.56 56 GLY B O 1
ATOM 2731 N N . SER B 1 57 ? 1.732 22.25 17.422 1 90.69 57 SER B N 1
ATOM 2732 C CA . SER B 1 57 ? 2.809 22.797 18.25 1 90.69 57 SER B CA 1
ATOM 2733 C C . SER B 1 57 ? 3.898 23.422 17.391 1 90.69 57 SER B C 1
ATOM 2735 O O . SER B 1 57 ? 4.801 24.094 17.906 1 90.69 57 SER B O 1
ATOM 2737 N N . GLY B 1 58 ? 3.826 23.25 16.094 1 94 58 GLY B N 1
ATOM 2738 C CA . GLY B 1 58 ? 4.703 24 15.211 1 94 58 GLY B CA 1
ATOM 2739 C C . GLY B 1 58 ? 5.855 23.156 14.68 1 94 58 GLY B C 1
ATOM 2740 O O . GLY B 1 58 ? 6.91 23.703 14.336 1 94 58 GLY B O 1
ATOM 2741 N N . ARG B 1 59 ? 5.641 21.906 14.547 1 90.62 59 ARG B N 1
ATOM 2742 C CA . ARG B 1 59 ? 6.703 21.016 14.078 1 90.62 59 ARG B CA 1
ATOM 2743 C C . ARG B 1 59 ? 7.125 21.375 12.656 1 90.62 59 ARG B C 1
ATOM 2745 O O . ARG B 1 59 ? 8.305 21.297 12.312 1 90.62 59 ARG B O 1
ATOM 2752 N N . TYR B 1 60 ? 6.184 21.766 11.867 1 96.06 60 TYR B N 1
ATOM 2753 C CA . TYR B 1 60 ? 6.52 22.172 10.508 1 96.06 60 TYR B CA 1
ATOM 2754 C C . TYR B 1 60 ? 6.641 23.688 10.391 1 96.06 60 TYR B C 1
ATOM 2756 O O . TYR B 1 60 ? 7.258 24.203 9.461 1 96.06 60 TYR B O 1
ATOM 2764 N N . THR B 1 61 ? 6.059 24.391 11.344 1 97.75 61 THR B N 1
ATOM 2765 C CA . THR B 1 61 ? 6.117 25.844 11.352 1 97.75 61 THR B CA 1
ATOM 2766 C C . THR B 1 61 ? 7.562 26.328 11.297 1 97.75 61 THR B C 1
ATOM 2768 O O . THR B 1 61 ? 7.891 27.219 10.516 1 97.75 61 THR B O 1
ATOM 2771 N N . LYS B 1 62 ? 8.383 25.703 12.109 1 96.88 62 LYS B N 1
ATOM 2772 C CA . LYS B 1 62 ? 9.789 26.094 12.234 1 96.88 62 LYS B CA 1
ATOM 2773 C C . LYS B 1 62 ? 10.516 25.953 10.906 1 96.88 62 LYS B C 1
ATOM 2775 O O . LYS B 1 62 ? 11.484 26.672 10.648 1 96.88 62 LYS B O 1
ATOM 2780 N N . ASP B 1 63 ? 10.094 25.047 10.07 1 97.62 63 ASP B N 1
ATOM 2781 C CA . ASP B 1 63 ? 10.711 24.828 8.766 1 97.62 63 ASP B CA 1
ATOM 2782 C C . ASP B 1 63 ? 10.094 25.734 7.711 1 97.62 63 ASP B C 1
ATOM 2784 O O . ASP B 1 63 ? 10.812 26.359 6.926 1 97.62 63 ASP B O 1
ATOM 2788 N N . ILE B 1 64 ? 8.781 25.859 7.723 1 98.62 64 ILE B N 1
ATOM 2789 C CA . ILE B 1 64 ? 8.047 26.609 6.707 1 98.62 64 ILE B CA 1
ATOM 2790 C C . ILE B 1 64 ? 8.461 28.078 6.75 1 98.62 64 ILE B C 1
ATOM 2792 O O . ILE B 1 64 ? 8.656 28.703 5.707 1 98.62 64 ILE B O 1
ATOM 2796 N N . VAL B 1 65 ? 8.641 28.578 7.914 1 98.5 65 VAL B N 1
ATOM 2797 C CA . VAL B 1 65 ? 8.914 30 8.102 1 98.5 65 VAL B CA 1
ATOM 2798 C C . VAL B 1 65 ? 10.234 30.359 7.418 1 98.5 65 VAL B C 1
ATOM 2800 O O . VAL B 1 65 ? 10.422 31.5 6.973 1 98.5 65 VAL B O 1
ATOM 2803 N N . LYS B 1 66 ? 11.102 29.391 7.262 1 98 66 LYS B N 1
ATOM 2804 C CA . LYS B 1 66 ? 12.406 29.625 6.633 1 98 66 LYS B CA 1
ATOM 2805 C C . LYS B 1 66 ? 12.312 29.484 5.117 1 98 66 LYS B C 1
ATOM 2807 O O . LYS B 1 66 ? 13.25 29.844 4.398 1 98 66 LYS B O 1
ATOM 2812 N N . MET B 1 67 ? 11.211 28.969 4.613 1 98.12 67 MET B N 1
ATOM 2813 C CA . MET B 1 67 ? 11.078 28.609 3.203 1 98.12 67 MET B CA 1
ATOM 2814 C C . MET B 1 67 ? 10.258 29.641 2.449 1 98.12 67 MET B C 1
ATOM 2816 O O . MET B 1 67 ? 10.227 29.641 1.217 1 98.12 67 MET B O 1
ATOM 2820 N N . CYS B 1 68 ? 9.625 30.562 3.176 1 98.56 68 CYS B N 1
ATOM 2821 C CA . CYS B 1 68 ? 8.641 31.422 2.518 1 98.56 68 CYS B CA 1
ATOM 2822 C C . CYS B 1 68 ? 8.875 32.875 2.859 1 98.56 68 CYS B C 1
ATOM 2824 O O . CYS B 1 68 ? 9.75 33.219 3.67 1 98.56 68 CYS B O 1
ATOM 2826 N N . LYS B 1 69 ? 8.141 33.781 2.131 1 98.25 69 LYS B N 1
ATOM 2827 C CA . LYS B 1 69 ? 8.234 35.219 2.369 1 98.25 69 LYS B CA 1
ATOM 2828 C C . LYS B 1 69 ? 7.559 35.594 3.68 1 98.25 69 LYS B C 1
ATOM 2830 O O . LYS B 1 69 ? 8.094 36.406 4.445 1 98.25 69 LYS B O 1
ATOM 2835 N N . GLU B 1 70 ? 6.387 35.094 3.832 1 97.81 70 GLU B N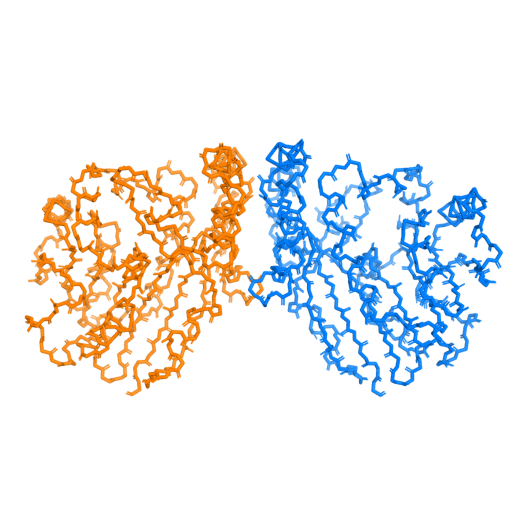 1
ATOM 2836 C CA . GLU B 1 70 ? 5.535 35.375 4.98 1 97.81 70 GLU B CA 1
ATOM 2837 C C . GLU B 1 70 ? 4.723 34.156 5.391 1 97.81 70 GLU B C 1
ATOM 2839 O O . GLU B 1 70 ? 4.211 33.438 4.535 1 97.81 70 GLU B O 1
ATOM 2844 N N . LEU B 1 71 ? 4.672 33.938 6.762 1 98.81 71 LEU B N 1
ATOM 2845 C CA . LEU B 1 71 ? 3.926 32.781 7.254 1 98.81 71 LEU B CA 1
ATOM 2846 C C . LEU B 1 71 ? 2.846 33.219 8.242 1 98.81 71 LEU B C 1
ATOM 2848 O O . LEU B 1 71 ? 3.115 33.969 9.164 1 98.81 71 LEU B O 1
ATOM 2852 N N . THR B 1 72 ? 1.658 32.844 7.965 1 98.81 72 THR B N 1
ATOM 2853 C CA . THR B 1 72 ? 0.553 32.906 8.914 1 98.81 72 THR B CA 1
ATOM 2854 C C . THR B 1 72 ? 0.216 31.5 9.43 1 98.81 72 THR B C 1
ATOM 2856 O O . THR B 1 72 ? 0.107 30.562 8.656 1 98.81 72 THR B O 1
ATOM 2859 N N . VAL B 1 73 ? 0.056 31.438 10.75 1 98.25 73 VAL B N 1
ATOM 2860 C CA . VAL B 1 73 ? -0.13 30.141 11.406 1 98.25 73 VAL B CA 1
ATOM 2861 C C . VAL B 1 73 ? -1.529 30.062 12.016 1 98.25 73 VAL B C 1
ATOM 2863 O O . VAL B 1 73 ? -1.953 30.969 12.734 1 98.25 73 VAL B O 1
ATOM 2866 N N . GLY B 1 74 ? -2.188 29 11.703 1 97.31 74 GLY B N 1
ATOM 2867 C CA . GLY B 1 74 ? -3.521 28.812 12.25 1 97.31 74 GLY B CA 1
ATOM 2868 C C . GLY B 1 74 ? -3.74 27.438 12.844 1 97.31 74 GLY B C 1
ATOM 2869 O O . GLY B 1 74 ? -3.244 26.453 12.32 1 97.31 74 GLY B O 1
ATOM 2870 N N . ASP B 1 75 ? -4.484 27.391 13.891 1 96.75 75 ASP B N 1
ATOM 2871 C CA . ASP B 1 75 ? -4.969 26.172 14.523 1 96.75 75 ASP B CA 1
ATOM 2872 C C . ASP B 1 75 ? -6.262 26.438 15.297 1 96.75 75 ASP B C 1
ATOM 2874 O O . ASP B 1 75 ? -6.484 27.531 15.797 1 96.75 75 ASP B O 1
ATOM 2878 N N . ILE B 1 76 ? -7.07 25.422 15.398 1 95.88 76 ILE B N 1
ATOM 2879 C CA . ILE B 1 76 ? -8.344 25.578 16.078 1 95.88 76 ILE B CA 1
ATOM 2880 C C . ILE B 1 76 ? -8.117 25.609 17.594 1 95.88 76 ILE B C 1
ATOM 2882 O O . ILE B 1 76 ? -8.953 26.125 18.344 1 95.88 76 ILE B O 1
ATOM 2886 N N . SER B 1 77 ? -7.059 25.031 18.047 1 94.38 77 SER B N 1
ATOM 2887 C CA . SER B 1 77 ? -6.73 24.953 19.469 1 94.38 77 SER B CA 1
ATOM 2888 C C . SER B 1 77 ? -5.922 26.156 19.922 1 94.38 77 SER B C 1
ATOM 2890 O O . SER B 1 77 ? -4.77 26.328 19.516 1 94.38 77 SER B O 1
ATOM 2892 N N . ALA B 1 78 ? -6.449 26.922 20.859 1 94.38 78 ALA B N 1
ATOM 2893 C CA . ALA B 1 78 ? -5.73 28.062 21.422 1 94.38 78 ALA B CA 1
ATOM 2894 C C . ALA B 1 78 ? -4.477 27.594 22.172 1 94.38 78 ALA B C 1
ATOM 2896 O O . ALA B 1 78 ? -3.445 28.266 22.141 1 94.38 78 ALA B O 1
ATOM 2897 N N . HIS B 1 79 ? -4.625 26.469 22.766 1 93.75 79 HIS B N 1
ATOM 2898 C CA . HIS B 1 79 ? -3.494 25.906 23.5 1 93.75 79 HIS B CA 1
ATOM 2899 C C . HIS B 1 79 ? -2.332 25.594 22.562 1 93.75 79 HIS B C 1
ATOM 2901 O O . HIS B 1 79 ? -1.18 25.906 22.875 1 93.75 79 HIS B O 1
ATOM 2907 N N . GLN B 1 80 ? -2.615 25 21.453 1 93.88 80 GLN B N 1
ATOM 2908 C CA . GLN B 1 80 ? -1.574 24.656 20.5 1 93.88 80 GLN B CA 1
ATOM 2909 C C . GLN B 1 80 ? -0.933 25.906 19.906 1 93.88 80 GLN B C 1
ATOM 2911 O O . GLN B 1 80 ? 0.28 25.938 19.688 1 93.88 80 GLN B O 1
ATOM 2916 N N . ILE B 1 81 ? -1.72 26.938 19.688 1 95.88 81 ILE B N 1
ATOM 2917 C CA . ILE B 1 81 ? -1.19 28.188 19.172 1 95.88 81 ILE B CA 1
ATOM 2918 C C . ILE B 1 81 ? -0.223 28.812 20.172 1 95.88 81 ILE B C 1
ATOM 2920 O O . ILE B 1 81 ? 0.865 29.266 19.812 1 95.88 81 ILE B O 1
ATOM 2924 N N . GLU B 1 82 ? -0.619 28.781 21.406 1 95.56 82 GLU B N 1
ATOM 2925 C CA . GLU B 1 82 ? 0.26 29.328 22.438 1 95.56 82 GLU B CA 1
ATOM 2926 C C . GLU B 1 82 ? 1.553 28.531 22.547 1 95.56 82 GLU B C 1
ATOM 2928 O O . GLU B 1 82 ? 2.633 29.109 22.703 1 95.56 82 GLU B O 1
ATOM 2933 N N . PHE B 1 83 ? 1.391 27.266 22.516 1 94.44 83 PHE B N 1
ATOM 2934 C CA . PHE B 1 83 ? 2.572 26.406 22.531 1 94.44 83 PHE B CA 1
ATOM 2935 C C . PHE B 1 83 ? 3.451 26.688 21.312 1 94.44 83 PHE B C 1
ATOM 2937 O O . PHE B 1 83 ? 4.676 26.75 21.438 1 94.44 83 PHE B O 1
ATOM 2944 N N . ASN B 1 84 ? 2.846 26.781 20.156 1 96.25 84 ASN B N 1
ATOM 2945 C CA . ASN B 1 84 ? 3.555 27.125 18.938 1 96.25 84 ASN B CA 1
ATOM 2946 C C . ASN B 1 84 ? 4.336 28.422 19.078 1 96.25 84 ASN B C 1
ATOM 2948 O O . ASN B 1 84 ? 5.535 28.469 18.797 1 96.25 84 ASN B O 1
ATOM 2952 N N . LYS B 1 85 ? 3.732 29.469 19.609 1 96.56 85 LYS B N 1
ATOM 2953 C CA . LYS B 1 85 ? 4.379 30.75 19.875 1 96.56 85 LYS B CA 1
ATOM 2954 C C . LYS B 1 85 ? 5.613 30.578 20.75 1 96.56 85 LYS B C 1
ATOM 2956 O O . LYS B 1 85 ? 6.68 31.109 20.438 1 96.56 85 LYS B O 1
ATOM 2961 N N . SER B 1 86 ? 5.383 29.891 21.797 1 96.06 86 SER B N 1
ATOM 2962 C CA . SER B 1 86 ? 6.469 29.672 22.734 1 96.06 86 SER B CA 1
ATOM 2963 C C . SER B 1 86 ? 7.66 28.984 22.078 1 96.06 86 SER B C 1
ATOM 2965 O O . SER B 1 86 ? 8.805 29.391 22.281 1 96.06 86 SER B O 1
ATOM 2967 N N . LYS B 1 87 ? 7.402 27.984 21.328 1 95.31 87 LYS B N 1
ATOM 2968 C CA . LYS B 1 87 ? 8.469 27.25 20.656 1 95.31 87 LYS B CA 1
ATOM 2969 C C . LYS B 1 87 ? 9.18 28.141 19.625 1 95.31 87 LYS B C 1
ATOM 2971 O O . LYS B 1 87 ? 10.406 28.094 19.5 1 95.31 87 LYS B O 1
ATOM 2976 N N . MET B 1 88 ? 8.398 28.922 18.891 1 96.94 88 MET B N 1
ATOM 2977 C CA . MET B 1 88 ? 9 29.797 17.891 1 96.94 88 MET B CA 1
ATOM 2978 C C . MET B 1 88 ? 9.859 30.859 18.547 1 96.94 88 MET B C 1
ATOM 2980 O O . MET B 1 88 ? 10.875 31.281 18 1 96.94 88 MET B O 1
ATOM 2984 N N . LYS B 1 89 ? 9.477 31.312 19.703 1 97.44 89 LYS B N 1
ATOM 2985 C CA . LYS B 1 89 ? 10.305 32.25 20.469 1 97.44 89 LYS B CA 1
ATOM 2986 C C . LYS B 1 89 ? 11.617 31.594 20.891 1 97.44 89 LYS B C 1
ATOM 2988 O O . LYS B 1 89 ? 12.688 32.188 20.719 1 97.44 89 LYS B O 1
ATOM 2993 N N . GLU B 1 90 ? 11.477 30.453 21.391 1 96.25 90 GLU B N 1
ATOM 2994 C CA . GLU B 1 90 ? 12.664 29.703 21.797 1 96.25 90 GLU B CA 1
ATOM 2995 C C . GLU B 1 90 ? 13.648 29.547 20.641 1 96.25 90 GLU B C 1
ATOM 2997 O O . GLU B 1 90 ? 14.867 29.562 20.859 1 96.25 90 GLU B O 1
ATOM 3002 N N . LEU B 1 91 ? 13.125 29.453 19.469 1 95.81 91 LEU B N 1
ATOM 3003 C CA . LEU B 1 91 ? 13.953 29.188 18.297 1 95.81 91 LEU B CA 1
ATOM 3004 C C . LEU B 1 91 ? 14.32 30.484 17.594 1 95.81 91 LEU B C 1
ATOM 3006 O O . LEU B 1 91 ? 14.906 30.469 16.5 1 95.81 91 LEU B O 1
ATOM 3010 N N . SER B 1 92 ? 13.875 31.625 18.109 1 97.19 92 SER B N 1
ATOM 3011 C CA . SER B 1 92 ? 14.133 32.938 17.562 1 97.19 92 SER B CA 1
ATOM 3012 C C . SER B 1 92 ? 13.508 33.094 16.172 1 97.19 92 SER B C 1
ATOM 3014 O O . SER B 1 92 ? 14.109 33.688 15.281 1 97.19 92 SER B O 1
ATOM 3016 N N . LEU B 1 93 ? 12.312 32.469 16.047 1 96.94 93 LEU B N 1
ATOM 3017 C CA . LEU B 1 93 ? 11.617 32.531 14.773 1 96.94 93 LEU B CA 1
ATOM 3018 C C . LEU B 1 93 ? 10.305 33.281 14.898 1 96.94 93 LEU B C 1
ATOM 3020 O O . LEU B 1 93 ? 9.641 33.562 13.898 1 96.94 93 LEU B O 1
ATOM 3024 N N . PHE B 1 94 ? 9.984 33.656 16.062 1 96.31 94 PHE B N 1
ATOM 3025 C CA . PHE B 1 94 ? 8.695 34.25 16.359 1 96.31 94 PHE B CA 1
ATOM 3026 C C . PHE B 1 94 ? 8.469 35.5 15.508 1 96.31 94 PHE B C 1
ATOM 3028 O O . PHE B 1 94 ? 7.395 35.688 14.93 1 96.31 94 PHE B O 1
ATOM 3035 N N . GLN B 1 95 ? 9.523 36.312 15.375 1 94.38 95 GLN B N 1
ATOM 3036 C CA . GLN B 1 95 ? 9.398 37.594 14.711 1 94.38 95 GLN B CA 1
ATOM 3037 C C . GLN B 1 95 ? 9.242 37.438 13.203 1 94.38 95 GLN B C 1
ATOM 3039 O O . GLN B 1 95 ? 8.844 38.375 12.508 1 94.38 95 GLN B O 1
ATOM 3044 N N . LYS B 1 96 ? 9.523 36.25 12.742 1 94.56 96 LYS B N 1
ATOM 3045 C CA . LYS B 1 96 ? 9.438 36 11.312 1 94.56 96 LYS B CA 1
ATOM 3046 C C . LYS B 1 96 ? 8.023 35.562 10.922 1 94.56 96 LYS B C 1
ATOM 3048 O O . LYS B 1 96 ? 7.691 35.5 9.734 1 94.56 96 LYS B O 1
ATOM 3053 N N . ILE B 1 97 ? 7.223 35.25 11.828 1 97.88 97 ILE B N 1
ATOM 3054 C CA . ILE B 1 97 ? 5.855 34.812 11.578 1 97.88 97 ILE B CA 1
ATOM 3055 C C . ILE B 1 97 ? 4.914 36 11.586 1 97.88 97 ILE B C 1
ATOM 3057 O O . ILE B 1 97 ? 4.922 36.812 12.531 1 97.88 97 ILE B O 1
ATOM 3061 N N . LYS B 1 98 ? 4.211 36.125 10.562 1 97.94 98 LYS B N 1
ATOM 3062 C CA . LYS B 1 98 ? 3.354 37.281 10.367 1 97.94 98 LYS B CA 1
ATOM 3063 C C . LYS B 1 98 ? 2.238 37.344 11.414 1 97.94 98 LYS B C 1
ATOM 3065 O O . LYS B 1 98 ? 1.893 38.406 11.914 1 97.94 98 LYS B O 1
ATOM 3070 N N . LYS B 1 99 ? 1.583 36.156 11.594 1 97.56 99 LYS B N 1
ATOM 3071 C CA . LYS B 1 99 ? 0.416 36.125 12.469 1 97.56 99 LYS B CA 1
ATOM 3072 C C . LYS B 1 99 ? 0.137 34.719 12.961 1 97.56 99 LYS B C 1
ATOM 3074 O O . LYS B 1 99 ? 0.36 33.75 12.242 1 97.56 99 LYS B O 1
ATOM 3079 N N . PHE B 1 100 ? -0.278 34.625 14.219 1 98 100 PHE B N 1
ATOM 3080 C CA . PHE B 1 100 ? -0.845 33.406 14.797 1 98 100 PHE B CA 1
ATOM 3081 C C . PHE B 1 100 ? -2.348 33.562 14.992 1 98 100 PHE B C 1
ATOM 3083 O O . PHE B 1 100 ? -2.807 34.531 15.609 1 98 100 PHE B O 1
ATOM 3090 N N . CYS B 1 101 ? -3.072 32.594 14.516 1 97.5 101 CYS B N 1
ATOM 3091 C CA . CYS B 1 101 ? -4.527 32.719 14.562 1 97.5 101 CYS B CA 1
ATOM 3092 C C . CYS B 1 101 ? -5.156 31.469 15.148 1 97.5 101 CYS B C 1
ATOM 3094 O O . CYS B 1 101 ? -4.789 30.344 14.781 1 97.5 101 CYS B O 1
ATOM 3096 N N . VAL B 1 102 ? -6.043 31.672 16.141 1 96.5 102 VAL B N 1
ATOM 3097 C CA . VAL B 1 102 ? -6.98 30.609 16.469 1 96.5 102 VAL B CA 1
ATOM 3098 C C . VAL B 1 102 ? -8.133 30.594 15.469 1 96.5 102 VAL B C 1
ATOM 3100 O O . VAL B 1 102 ? -8.914 31.547 15.406 1 96.5 102 VAL B O 1
ATOM 3103 N N . LEU B 1 103 ? -8.242 29.516 14.648 1 94.62 103 LEU B N 1
ATOM 3104 C CA . LEU B 1 103 ? -9.234 29.578 13.586 1 94.62 103 LEU B CA 1
ATOM 3105 C C . LEU B 1 103 ? -9.766 28.188 13.25 1 94.62 103 LEU B C 1
ATOM 3107 O O . LEU B 1 103 ? -9.055 27.203 13.422 1 94.62 103 LEU B O 1
ATOM 3111 N N . ASP B 1 104 ? -11.008 28.188 12.859 1 96.38 104 ASP B N 1
ATOM 3112 C CA . ASP B 1 104 ? -11.68 27.062 12.219 1 96.38 104 ASP B CA 1
ATOM 3113 C C . ASP B 1 104 ? -11.586 27.141 10.703 1 96.38 104 ASP B C 1
ATOM 3115 O O . ASP B 1 104 ? -11.891 28.188 10.109 1 96.38 104 ASP B O 1
ATOM 3119 N N . VAL B 1 105 ? -11.055 26.078 10.094 1 96.81 105 VAL B N 1
ATOM 3120 C CA . VAL B 1 105 ? -10.852 26.062 8.648 1 96.81 105 VAL B CA 1
ATOM 3121 C C . VAL B 1 105 ? -12.164 26.391 7.941 1 96.81 105 VAL B C 1
ATOM 3123 O O . VAL B 1 105 ? -12.164 26.875 6.809 1 96.81 105 VAL B O 1
ATOM 3126 N N . LEU B 1 106 ? -13.305 26.219 8.602 1 97 106 LEU B N 1
ATOM 3127 C CA . LEU B 1 106 ? -14.609 26.484 8.008 1 97 106 LEU B CA 1
ATOM 3128 C C . LEU B 1 106 ? -14.938 27.969 8.055 1 97 106 LEU B C 1
ATOM 3130 O O . LEU B 1 106 ? -15.867 28.422 7.387 1 97 106 LEU B O 1
ATOM 3134 N N . ASN B 1 107 ? -14.227 28.656 8.906 1 95.5 107 ASN B N 1
ATOM 3135 C CA . ASN B 1 107 ? -14.477 30.078 9.086 1 95.5 107 ASN B CA 1
ATOM 3136 C C . ASN B 1 107 ? -13.18 30.891 9.062 1 95.5 107 ASN B C 1
ATOM 3138 O O . ASN B 1 107 ? -12.664 31.266 10.117 1 95.5 107 ASN B O 1
ATOM 3142 N N . MET B 1 108 ? -12.805 31.281 7.855 1 97.38 108 MET B N 1
ATOM 3143 C CA . MET B 1 108 ? -11.57 32.062 7.691 1 97.38 108 MET B CA 1
ATOM 3144 C C . MET B 1 108 ? -11.852 33.438 7.109 1 97.38 108 MET B C 1
ATOM 3146 O O . MET B 1 108 ? -11.125 33.906 6.234 1 97.38 108 MET B O 1
ATOM 3150 N N . GLY B 1 109 ? -12.914 34 7.602 1 96.56 109 GLY B N 1
ATOM 3151 C CA . GLY B 1 109 ? -13.352 35.312 7.129 1 96.56 109 GLY B CA 1
ATOM 3152 C C . GLY B 1 109 ? -12.344 36.406 7.418 1 96.56 109 GLY B C 1
ATOM 3153 O O . GLY B 1 109 ? -12.383 37.469 6.793 1 96.56 109 GLY B O 1
ATOM 3154 N N . ILE B 1 110 ? -11.484 36.25 8.273 1 97 110 ILE B N 1
ATOM 3155 C CA . ILE B 1 110 ? -10.469 37.25 8.625 1 97 110 ILE B CA 1
ATOM 3156 C C . ILE B 1 110 ? -9.492 37.406 7.465 1 97 110 ILE B C 1
ATOM 3158 O O . ILE B 1 110 ? -8.727 38.375 7.434 1 97 110 ILE B O 1
ATOM 3162 N N . PHE B 1 111 ? -9.469 36.438 6.566 1 98.38 111 PHE B N 1
ATOM 3163 C CA . PHE B 1 111 ? -8.602 36.5 5.402 1 98.38 111 PHE B CA 1
ATOM 3164 C C . PHE B 1 111 ? -9.391 36.875 4.16 1 98.38 111 PHE B C 1
ATOM 3166 O O . PHE B 1 111 ? -10.516 36.438 3.963 1 98.38 111 PHE B O 1
ATOM 3173 N N . GLU B 1 112 ? -8.867 37.719 3.346 1 98.5 112 GLU B N 1
ATOM 3174 C CA . GLU B 1 112 ? -9.469 38.094 2.07 1 98.5 112 GLU B CA 1
ATOM 3175 C C . GLU B 1 112 ? -9.375 36.969 1.062 1 98.5 112 GLU B C 1
ATOM 3177 O O . GLU B 1 112 ? -8.539 36.062 1.208 1 98.5 112 GLU B O 1
ATOM 3182 N N . ASP B 1 113 ? -10.242 37.062 0.077 1 98.62 113 ASP B N 1
ATOM 3183 C CA . ASP B 1 113 ? -10.125 36.125 -1.034 1 98.62 113 ASP B CA 1
ATOM 3184 C C . ASP B 1 113 ? -8.75 36.188 -1.686 1 98.62 113 ASP B C 1
ATOM 3186 O O . ASP B 1 113 ? -8.164 37.281 -1.778 1 98.62 113 ASP B O 1
ATOM 3190 N N . SER B 1 114 ? -8.219 35.094 -2.062 1 98.69 114 SER B N 1
ATOM 3191 C CA . SER B 1 114 ? -7.004 35.031 -2.867 1 98.69 114 SER B CA 1
ATOM 3192 C C . SER B 1 114 ? -5.863 35.812 -2.195 1 98.69 114 SER B C 1
ATOM 3194 O O . SER B 1 114 ? -5.188 36.625 -2.836 1 98.69 114 SER B O 1
ATOM 3196 N N . SER B 1 115 ? -5.652 35.531 -0.948 1 98.38 115 SER B N 1
ATOM 3197 C CA . SER B 1 115 ? -4.664 36.312 -0.199 1 98.38 115 SER B CA 1
ATOM 3198 C C . SER B 1 115 ? -3.387 35.5 0.021 1 98.38 115 SER B C 1
ATOM 3200 O O . SER B 1 115 ? -2.357 36.062 0.407 1 98.38 115 SER B O 1
ATOM 3202 N N . PHE B 1 116 ? -3.412 34.219 -0.238 1 98.88 116 PHE B N 1
ATOM 3203 C CA . PHE B 1 116 ? -2.242 33.375 0.021 1 98.88 116 PHE B CA 1
ATOM 3204 C C . PHE B 1 116 ? -1.761 32.719 -1.259 1 98.88 116 PHE B C 1
ATOM 3206 O O . PHE B 1 116 ? -2.568 32.344 -2.111 1 98.88 116 PHE B O 1
ATOM 3213 N N . ASP B 1 117 ? -0.428 32.531 -1.394 1 98.94 117 ASP B N 1
ATOM 3214 C CA . ASP B 1 117 ? 0.197 31.844 -2.518 1 98.94 117 ASP B CA 1
ATOM 3215 C C . ASP B 1 117 ? 0.227 30.344 -2.287 1 98.94 117 ASP B C 1
ATOM 3217 O O . ASP B 1 117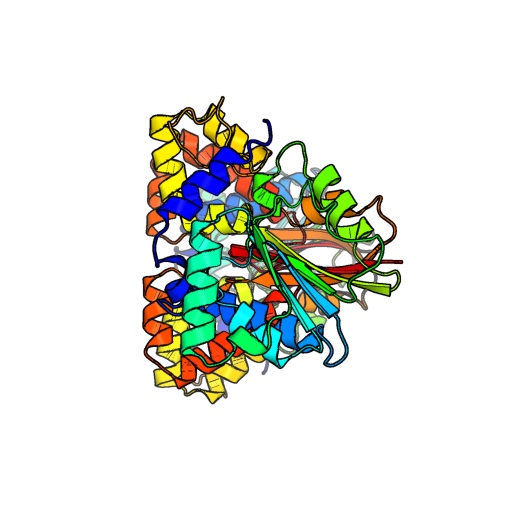 ? 0.26 29.562 -3.242 1 98.94 117 ASP B O 1
ATOM 3221 N N . CYS B 1 118 ? 0.239 29.953 -1.02 1 98.94 118 CYS B N 1
ATOM 3222 C CA . CYS B 1 118 ? 0.34 28.547 -0.631 1 98.94 118 CYS B CA 1
ATOM 3223 C C . CYS B 1 118 ? -0.387 28.297 0.684 1 98.94 118 CYS B C 1
ATOM 3225 O O . CYS B 1 118 ? -0.314 29.109 1.606 1 98.94 118 CYS B O 1
ATOM 3227 N N . ILE B 1 119 ? -1.108 27.234 0.728 1 98.94 119 ILE B N 1
ATOM 3228 C CA . ILE B 1 119 ? -1.738 26.766 1.957 1 98.94 119 ILE B CA 1
ATOM 3229 C C . ILE B 1 119 ? -1.211 25.375 2.309 1 98.94 119 ILE B C 1
ATOM 3231 O O . ILE B 1 119 ? -1.173 24.484 1.455 1 98.94 119 ILE B O 1
ATOM 3235 N N . VAL B 1 120 ? -0.772 25.203 3.506 1 98.88 120 VAL B N 1
ATOM 3236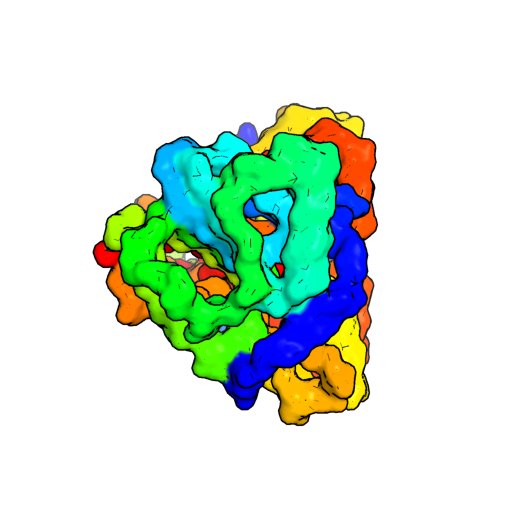 C CA . VAL B 1 120 ? -0.309 23.922 4.035 1 98.88 120 VAL B CA 1
ATOM 3237 C C . VAL B 1 120 ? -1.293 23.406 5.086 1 98.88 120 VAL B C 1
ATOM 3239 O O . VAL B 1 120 ? -1.465 24.031 6.137 1 98.88 120 VAL B O 1
ATOM 3242 N N . CYS B 1 121 ? -1.93 22.328 4.801 1 98.5 121 CYS B N 1
ATOM 3243 C CA . CYS B 1 121 ? -2.906 21.703 5.68 1 98.5 121 CYS B CA 1
ATOM 3244 C C . CYS B 1 121 ? -2.641 20.203 5.797 1 98.5 121 CYS B C 1
ATOM 3246 O O . CYS B 1 121 ? -3.49 19.391 5.434 1 98.5 121 CYS B O 1
ATOM 3248 N N . ILE B 1 122 ? -1.543 19.766 6.422 1 95.69 122 ILE B N 1
ATOM 3249 C CA . ILE B 1 122 ? -1.078 18.391 6.352 1 95.69 122 ILE B CA 1
ATOM 3250 C C . ILE B 1 122 ? -1.297 17.703 7.699 1 95.69 122 ILE B C 1
ATOM 3252 O O . ILE B 1 122 ? -0.957 16.531 7.867 1 95.69 122 ILE B O 1
ATOM 3256 N N . GLY B 1 123 ? -1.875 18.25 8.703 1 86.25 123 GLY B N 1
ATOM 3257 C CA . GLY B 1 123 ? -2.074 17.672 10.016 1 86.25 123 GLY B CA 1
ATOM 3258 C C . GLY B 1 123 ? -3.342 16.844 10.125 1 86.25 123 GLY B C 1
ATOM 3259 O O . GLY B 1 123 ? -3.785 16.516 11.227 1 86.25 123 GLY B O 1
ATOM 3260 N N . GLY B 1 124 ? -3.969 16.578 9.07 1 90.81 124 GLY B N 1
ATOM 3261 C CA . GLY B 1 124 ? -5.16 15.742 9.07 1 90.81 124 GLY B CA 1
ATOM 3262 C C . GLY B 1 124 ? -6.418 16.5 9.445 1 90.81 124 GLY B C 1
ATOM 3263 O O . GLY B 1 124 ? -7.332 15.945 10.055 1 90.81 124 GLY B O 1
ATOM 3264 N N . VAL B 1 125 ? -6.414 17.797 9.203 1 94.88 125 VAL B N 1
ATOM 3265 C CA . VAL B 1 125 ? -7.555 18.641 9.531 1 94.88 125 VAL B CA 1
ATOM 3266 C C . VAL B 1 125 ? -8.797 18.141 8.797 1 94.88 125 VAL B C 1
ATOM 3268 O O . VAL B 1 125 ? -9.883 18.062 9.375 1 94.88 125 VAL B O 1
ATOM 3271 N N . ILE B 1 126 ? -8.656 17.766 7.574 1 95.5 126 ILE B N 1
ATOM 3272 C CA . ILE B 1 126 ? -9.773 17.391 6.719 1 95.5 126 ILE B CA 1
ATOM 3273 C C . ILE B 1 126 ? -10.484 16.172 7.297 1 95.5 126 ILE B C 1
ATOM 3275 O O . ILE B 1 126 ? -11.688 16 7.102 1 95.5 126 ILE B O 1
ATOM 3279 N N . ASN B 1 127 ? -9.805 15.344 8.039 1 95.25 127 ASN B N 1
ATOM 3280 C CA . ASN B 1 127 ? -10.367 14.125 8.609 1 95.25 127 ASN B CA 1
ATOM 3281 C C . ASN B 1 127 ? -11.453 14.445 9.641 1 95.25 127 ASN B C 1
ATOM 3283 O O . ASN B 1 127 ? -12.312 13.609 9.922 1 95.25 127 ASN B O 1
ATOM 3287 N N . TYR B 1 128 ? -11.461 15.625 10.18 1 93.88 128 TYR B N 1
ATOM 3288 C CA . TYR B 1 128 ? -12.367 15.977 11.266 1 93.88 128 TYR B CA 1
ATOM 3289 C C . TYR B 1 128 ? -13.594 16.703 10.727 1 93.88 128 TYR B C 1
ATOM 3291 O O . TYR B 1 128 ? -14.531 17 11.484 1 93.88 128 TYR B O 1
ATOM 3299 N N . LEU B 1 129 ? -13.617 16.953 9.484 1 94.62 129 LEU B N 1
ATOM 3300 C CA . LEU B 1 129 ? -14.656 17.828 8.945 1 94.62 129 LEU B CA 1
ATOM 3301 C C . LEU B 1 129 ? -15.938 17.047 8.672 1 94.62 129 LEU B C 1
ATOM 3303 O O . LEU B 1 129 ? -17.031 17.625 8.672 1 94.62 129 LEU B O 1
ATOM 3307 N N . LEU B 1 130 ? -15.82 15.773 8.391 1 93 130 LEU B N 1
ATOM 3308 C CA . LEU B 1 130 ? -16.953 14.867 8.219 1 93 130 LEU B CA 1
ATOM 3309 C C . LEU B 1 130 ? -17.922 15.406 7.168 1 93 130 LEU B C 1
ATOM 3311 O O . LEU B 1 130 ? -17.578 15.5 5.984 1 93 130 LEU B O 1
ATOM 3315 N N . ASP B 1 131 ? -19.109 15.883 7.496 1 93.69 131 ASP B N 1
ATOM 3316 C CA . ASP B 1 131 ? -20.109 16.344 6.535 1 93.69 131 ASP B CA 1
ATOM 3317 C C . ASP B 1 131 ? -19.75 17.734 6.008 1 93.69 131 ASP B C 1
ATOM 3319 O O . ASP B 1 131 ? -20.422 18.25 5.109 1 93.69 131 ASP B O 1
ATOM 3323 N N . LYS B 1 132 ? -18.672 18.312 6.457 1 96.69 132 LYS B N 1
ATOM 3324 C CA . LYS B 1 132 ? -18.312 19.672 6.074 1 96.69 132 LYS B CA 1
ATOM 3325 C C . LYS B 1 132 ? -17 19.672 5.285 1 96.69 132 LYS B C 1
ATOM 3327 O O . LYS B 1 132 ? -16.359 20.719 5.152 1 96.69 132 LYS B O 1
ATOM 3332 N N . GLU B 1 133 ? -16.594 18.547 4.766 1 96.56 133 GLU B N 1
ATOM 3333 C CA . GLU B 1 133 ? -15.359 18.469 3.988 1 96.56 133 GLU B CA 1
ATOM 3334 C C . GLU B 1 133 ? -15.367 19.438 2.816 1 96.56 133 GLU B C 1
ATOM 3336 O O . GLU B 1 133 ? -14.406 20.172 2.6 1 96.56 133 GLU B O 1
ATOM 3341 N N . LYS B 1 134 ? -16.469 19.578 2.127 1 96.88 134 LYS B N 1
ATOM 3342 C CA . LYS B 1 134 ? -16.562 20.469 0.974 1 96.88 134 LYS B CA 1
ATOM 3343 C C . LYS B 1 134 ? -16.531 21.922 1.403 1 96.88 134 LYS B C 1
ATOM 3345 O O . LYS B 1 134 ? -15.93 22.766 0.72 1 96.88 134 LYS B O 1
ATOM 3350 N N . ASP B 1 135 ? -17.156 22.219 2.516 1 97.5 135 ASP B N 1
ATOM 3351 C CA . ASP B 1 135 ? -17.109 23.578 3.047 1 97.5 135 ASP B CA 1
ATOM 3352 C C . ASP B 1 135 ? -15.68 24 3.363 1 97.5 135 ASP B C 1
ATOM 3354 O O . ASP B 1 135 ? -15.281 25.125 3.08 1 97.5 135 ASP B O 1
ATOM 3358 N N . GLY B 1 136 ? -14.945 23.078 4.008 1 97.62 136 GLY B N 1
ATOM 3359 C CA . GLY B 1 136 ? -13.547 23.359 4.297 1 97.62 136 GLY B CA 1
ATOM 3360 C C . GLY B 1 136 ? -12.719 23.609 3.051 1 97.62 136 GLY B C 1
ATOM 3361 O O . GLY B 1 136 ? -11.922 24.547 3.008 1 97.62 136 GLY B O 1
ATOM 3362 N N . ILE B 1 137 ? -12.938 22.797 2.039 1 97.81 137 ILE B N 1
ATOM 3363 C CA . ILE B 1 137 ? -12.219 22.938 0.776 1 97.81 137 ILE B CA 1
ATOM 3364 C C . ILE B 1 137 ? -12.57 24.266 0.13 1 97.81 137 ILE B C 1
ATOM 3366 O O . ILE B 1 137 ? -11.688 25 -0.343 1 97.81 137 ILE B O 1
ATOM 3370 N N . ASN B 1 138 ? -13.844 24.625 0.15 1 97.94 138 ASN B N 1
ATOM 3371 C CA . ASN B 1 138 ? -14.281 25.906 -0.381 1 97.94 138 ASN B CA 1
ATOM 3372 C C . ASN B 1 138 ? -13.547 27.062 0.285 1 97.94 138 ASN B C 1
ATOM 3374 O O . ASN B 1 138 ? -13.078 27.984 -0.393 1 97.94 138 ASN B O 1
ATOM 3378 N N . GLU B 1 139 ? -13.484 27.031 1.564 1 98.31 139 GLU B N 1
ATOM 3379 C CA . GLU B 1 139 ? -12.844 28.109 2.309 1 98.31 139 GLU B CA 1
ATOM 3380 C C . GLU B 1 139 ? -11.352 28.172 2.004 1 98.31 139 GLU B C 1
ATOM 3382 O O . GLU B 1 139 ? -10.789 29.266 1.856 1 98.31 139 GLU B O 1
ATOM 3387 N N . MET B 1 140 ? -10.664 27.016 1.957 1 98.56 140 MET B N 1
ATOM 3388 C CA . MET B 1 140 ? -9.242 26.984 1.626 1 98.56 140 MET B CA 1
ATOM 3389 C C . MET B 1 140 ? -9 27.562 0.231 1 98.56 140 MET B C 1
ATOM 3391 O O . MET B 1 140 ? -8.109 28.391 0.041 1 98.56 140 MET B O 1
ATOM 3395 N N . LEU B 1 141 ? -9.828 27.156 -0.679 1 98.62 141 LEU B N 1
ATOM 3396 C CA . LEU B 1 141 ? -9.641 27.609 -2.051 1 98.62 141 LEU B CA 1
ATOM 3397 C C . LEU B 1 141 ? -10.008 29.078 -2.189 1 98.62 141 LEU B C 1
ATOM 3399 O O . LEU B 1 141 ? -9.43 29.797 -3.014 1 98.62 141 LEU B O 1
ATOM 3403 N N . ARG B 1 142 ? -10.984 29.531 -1.409 1 98.62 142 ARG B N 1
ATOM 3404 C CA . ARG B 1 142 ? -11.344 30.953 -1.444 1 98.62 142 ARG B CA 1
ATOM 3405 C C . ARG B 1 142 ? -10.148 31.828 -1.106 1 98.62 142 ARG B C 1
ATOM 3407 O O . ARG B 1 142 ? -9.891 32.812 -1.791 1 98.62 142 ARG B O 1
ATOM 3414 N N . VAL B 1 143 ? -9.375 31.5 -0.128 1 98.81 143 VAL B N 1
ATOM 3415 C CA . VAL B 1 143 ? -8.305 32.375 0.349 1 98.81 143 VAL B CA 1
ATOM 3416 C C . VAL B 1 143 ? -7.023 32.094 -0.437 1 98.81 143 VAL B C 1
ATOM 3418 O O . VAL B 1 143 ? -6.051 32.844 -0.33 1 98.81 143 VAL B O 1
ATOM 3421 N N . LEU B 1 144 ? -6.977 31 -1.191 1 98.88 144 LEU B N 1
ATOM 3422 C CA . LEU B 1 144 ? -5.84 30.672 -2.045 1 98.88 144 LEU B CA 1
ATOM 3423 C C . LEU B 1 144 ? -5.906 31.438 -3.359 1 98.88 144 LEU B C 1
ATOM 3425 O O . LEU B 1 144 ? -6.969 31.531 -3.979 1 98.88 144 LEU B O 1
ATOM 3429 N N . LYS B 1 145 ? -4.832 32 -3.834 1 98.88 145 LYS B N 1
ATOM 3430 C CA . LYS B 1 145 ? -4.766 32.719 -5.113 1 98.88 145 LYS B CA 1
ATOM 3431 C C . LYS B 1 145 ? -4.949 31.734 -6.277 1 98.88 145 LYS B C 1
ATOM 3433 O O . LYS B 1 145 ? -4.551 30.578 -6.195 1 98.88 145 LYS B O 1
ATOM 3438 N N . PRO B 1 146 ? -5.562 32.281 -7.402 1 98.62 146 PRO B N 1
ATOM 3439 C CA . PRO B 1 146 ? -5.422 31.484 -8.625 1 98.62 146 PRO B CA 1
ATOM 3440 C C . PRO B 1 146 ? -3.965 31.156 -8.945 1 98.62 146 PRO B C 1
ATOM 3442 O O . PRO B 1 146 ? -3.092 32.031 -8.828 1 98.62 146 PRO B O 1
ATOM 3445 N N . GLY B 1 147 ? -3.707 29.969 -9.281 1 98.69 147 GLY B N 1
ATOM 3446 C CA . GLY B 1 147 ? -2.338 29.531 -9.523 1 98.69 147 GLY B CA 1
ATOM 3447 C C . GLY B 1 147 ? -1.606 29.141 -8.25 1 98.69 147 GLY B C 1
ATOM 3448 O O . GLY B 1 147 ? -0.474 28.656 -8.312 1 98.69 147 GLY B O 1
ATOM 3449 N N . GLY B 1 148 ? -2.287 29.328 -7.09 1 98.88 148 GLY B N 1
ATOM 3450 C CA . GLY B 1 148 ? -1.679 29 -5.812 1 98.88 148 GLY B CA 1
ATOM 3451 C C . GLY B 1 148 ? -1.659 27.5 -5.535 1 98.88 148 GLY B C 1
ATOM 3452 O O . GLY B 1 148 ? -2.305 26.719 -6.242 1 98.88 148 GLY B O 1
ATOM 3453 N N . THR B 1 149 ? -0.892 27.078 -4.5 1 98.94 149 THR B N 1
ATOM 3454 C CA . THR B 1 149 ? -0.682 25.672 -4.164 1 98.94 149 THR B CA 1
ATOM 3455 C C . THR B 1 149 ? -1.357 25.328 -2.842 1 98.94 149 THR B C 1
ATOM 3457 O O . THR B 1 149 ? -1.226 26.062 -1.86 1 98.94 149 THR B O 1
ATOM 3460 N N . LEU B 1 150 ? -2.092 24.328 -2.857 1 98.94 150 LEU B N 1
ATOM 3461 C CA . LEU B 1 150 ? -2.639 23.719 -1.646 1 98.94 150 LEU B CA 1
ATOM 3462 C C . LEU B 1 150 ? -1.993 22.375 -1.374 1 98.94 150 LEU B C 1
ATOM 3464 O O . LEU B 1 150 ? -2.074 21.453 -2.203 1 98.94 150 LEU B O 1
ATOM 3468 N N . ILE B 1 151 ? -1.305 22.203 -0.265 1 98.88 151 ILE B N 1
ATOM 3469 C CA . ILE B 1 151 ? -0.781 20.938 0.229 1 98.88 151 ILE B CA 1
ATOM 3470 C C . ILE B 1 151 ? -1.67 20.422 1.357 1 98.88 151 ILE B C 1
ATOM 3472 O O . ILE B 1 151 ? -1.729 21.016 2.436 1 98.88 151 ILE B O 1
ATOM 3476 N N . VAL B 1 152 ? -2.342 19.328 1.098 1 98.75 152 VAL B N 1
ATOM 3477 C CA . VAL B 1 152 ? -3.34 18.844 2.053 1 98.75 152 VAL B CA 1
ATOM 3478 C C . VAL B 1 152 ? -3.105 17.375 2.357 1 98.75 152 VAL B C 1
ATOM 3480 O O . VAL B 1 152 ? -2.785 16.594 1.46 1 98.75 152 VAL B O 1
ATOM 3483 N N . GLY B 1 153 ? -3.143 17.047 3.602 1 97.88 153 GLY B N 1
ATOM 3484 C CA . GLY B 1 153 ? -2.951 15.672 4.059 1 97.88 153 GLY B CA 1
ATOM 3485 C C . GLY B 1 153 ? -4.172 15.102 4.754 1 97.88 153 GLY B C 1
ATOM 3486 O O . GLY B 1 153 ? -4.98 15.844 5.316 1 97.88 153 GLY B O 1
ATOM 3487 N N . ALA B 1 154 ? -4.328 13.805 4.719 1 97.94 154 ALA B N 1
ATOM 3488 C CA . ALA B 1 154 ? -5.367 13.055 5.414 1 97.94 154 ALA B CA 1
ATOM 3489 C C . ALA B 1 154 ? -4.824 11.734 5.949 1 97.94 154 ALA B C 1
ATOM 3491 O O . ALA B 1 154 ? -3.908 11.148 5.363 1 97.94 154 ALA B O 1
ATOM 3492 N N . MET B 1 155 ? -5.387 11.328 7.039 1 97.69 155 MET B N 1
ATOM 3493 C CA . MET B 1 155 ? -5.094 9.984 7.516 1 97.69 155 MET B CA 1
ATOM 3494 C C . MET B 1 155 ? -5.598 8.938 6.527 1 97.69 155 MET B C 1
ATOM 3496 O O . MET B 1 155 ? -6.723 9.039 6.031 1 97.69 155 MET B O 1
ATOM 3500 N N . SER B 1 156 ? -4.781 7.961 6.246 1 98.44 156 SER B N 1
ATOM 3501 C CA . SER B 1 156 ? -5.148 6.875 5.344 1 98.44 156 SER B CA 1
ATOM 3502 C C . SER B 1 156 ? -5.949 5.797 6.07 1 98.44 156 SER B C 1
ATOM 3504 O O . SER B 1 156 ? -5.508 5.277 7.098 1 98.44 156 SER B O 1
ATOM 3506 N N . PHE B 1 157 ? -7.109 5.465 5.543 1 98.56 157 PHE B N 1
ATOM 3507 C CA . PHE B 1 157 ? -7.902 4.41 6.164 1 98.56 157 PHE B CA 1
ATOM 3508 C C . PHE B 1 157 ? -7.199 3.064 6.043 1 98.56 157 PHE B C 1
ATOM 3510 O O . PHE B 1 157 ? -7.102 2.32 7.023 1 98.56 157 PHE B O 1
ATOM 3517 N N . ILE B 1 158 ? -6.719 2.705 4.883 1 98.69 158 ILE B N 1
ATOM 3518 C CA . ILE B 1 158 ? -6.113 1.396 4.664 1 98.69 158 ILE B CA 1
ATOM 3519 C C . ILE B 1 158 ? -4.816 1.282 5.461 1 98.69 158 ILE B C 1
ATOM 3521 O O . ILE B 1 158 ? -4.598 0.293 6.164 1 98.69 158 ILE B O 1
ATOM 3525 N N . GLY B 1 159 ? -3.982 2.314 5.367 1 98.56 159 GLY B N 1
ATOM 3526 C CA . GLY B 1 159 ? -2.771 2.312 6.176 1 98.56 159 GLY B CA 1
ATOM 3527 C C . GLY B 1 159 ? -3.043 2.146 7.656 1 98.56 159 GLY B C 1
ATOM 3528 O O . GLY B 1 159 ? -2.375 1.36 8.336 1 98.56 159 GLY B O 1
ATOM 3529 N N . ALA B 1 160 ? -4.051 2.867 8.164 1 98.19 160 ALA B N 1
ATOM 3530 C CA . ALA B 1 160 ? -4.422 2.764 9.57 1 98.19 160 ALA B CA 1
ATOM 3531 C C . ALA B 1 160 ? -4.945 1.369 9.906 1 98.19 160 ALA B C 1
ATOM 3533 O O . ALA B 1 160 ? -4.637 0.819 10.961 1 98.19 160 ALA B O 1
ATOM 3534 N N . SER B 1 161 ? -5.723 0.821 9.023 1 98.44 161 SER B N 1
ATOM 3535 C CA . SER B 1 161 ? -6.301 -0.498 9.258 1 98.44 161 SER B CA 1
ATOM 3536 C C . SER B 1 161 ? -5.223 -1.569 9.352 1 98.44 161 SER B C 1
ATOM 3538 O O . SER B 1 161 ? -5.328 -2.5 10.156 1 98.44 161 SER B O 1
ATOM 3540 N N . LEU B 1 162 ? -4.172 -1.441 8.531 1 98.5 162 LEU B N 1
ATOM 3541 C CA . LEU B 1 162 ? -3.064 -2.391 8.586 1 98.5 162 LEU B CA 1
ATOM 3542 C C . LEU B 1 162 ? -2.297 -2.256 9.898 1 98.5 162 LEU B C 1
ATOM 3544 O O . LEU B 1 162 ? -2.074 -3.246 10.594 1 98.5 162 LEU B O 1
ATOM 3548 N N . TYR B 1 163 ? -2.027 -1.091 10.25 1 98 163 TYR B N 1
ATOM 3549 C CA . TYR B 1 163 ? -1.188 -0.819 11.406 1 98 163 TYR B CA 1
ATOM 3550 C C . TYR B 1 163 ? -1.913 -1.173 12.703 1 98 163 TYR B C 1
ATOM 3552 O O . TYR B 1 163 ? -1.304 -1.687 13.641 1 98 163 TYR B O 1
ATOM 3560 N N . TYR B 1 164 ? -3.24 -0.93 12.734 1 97.69 164 TYR B N 1
ATOM 3561 C CA . TYR B 1 164 ? -4 -1.066 13.969 1 97.69 164 TYR B CA 1
ATOM 3562 C C . TYR B 1 164 ? -4.93 -2.273 13.906 1 97.69 164 TYR B C 1
ATOM 3564 O O . TYR B 1 164 ? -6.004 -2.268 14.508 1 97.69 164 TYR B O 1
ATOM 3572 N N . LEU B 1 165 ? -4.578 -3.258 13.195 1 98.31 165 LEU B N 1
ATOM 3573 C CA . LEU B 1 165 ? -5.469 -4.402 13.023 1 98.31 165 LEU B CA 1
ATOM 3574 C C . LEU B 1 165 ? -5.871 -4.984 14.375 1 98.31 165 LEU B C 1
ATOM 3576 O O . LEU B 1 165 ? -7.039 -5.316 14.586 1 98.31 165 LEU B O 1
ATOM 3580 N N . ASP B 1 166 ? -4.941 -5.141 15.344 1 97.19 166 ASP B N 1
ATOM 3581 C CA . ASP B 1 166 ? -5.266 -5.648 16.672 1 97.19 166 ASP B CA 1
ATOM 3582 C C . ASP B 1 166 ? -6.262 -4.734 17.391 1 97.19 166 ASP B C 1
ATOM 3584 O O . ASP B 1 166 ? -7.156 -5.207 18.094 1 97.19 166 ASP B O 1
ATOM 3588 N N . GLY B 1 167 ? -6.008 -3.439 17.219 1 96.75 167 GLY B N 1
ATOM 3589 C CA . GLY B 1 167 ? -6.938 -2.479 17.797 1 96.75 167 GLY B CA 1
ATOM 3590 C C . GLY B 1 167 ? -8.344 -2.598 17.25 1 96.75 167 GLY B C 1
ATOM 3591 O O . GLY B 1 167 ? -9.32 -2.492 17.984 1 96.75 167 GLY B O 1
ATOM 3592 N N . ILE B 1 168 ? -8.438 -2.834 15.992 1 97.69 168 ILE B N 1
ATOM 3593 C CA . ILE B 1 168 ? -9.734 -2.99 15.352 1 97.69 168 ILE B CA 1
ATOM 3594 C C . ILE B 1 168 ? -10.43 -4.242 15.891 1 97.69 168 ILE B C 1
ATOM 3596 O O . ILE B 1 168 ? -11.633 -4.227 16.156 1 97.69 168 ILE B O 1
ATOM 3600 N N . ARG B 1 169 ? -9.688 -5.309 16 1 97.25 169 ARG B N 1
ATOM 3601 C CA . ARG B 1 169 ? -10.242 -6.531 16.578 1 97.25 169 ARG B CA 1
ATOM 3602 C C . ARG B 1 169 ? -10.773 -6.277 18 1 97.25 169 ARG B C 1
ATOM 3604 O O . ARG B 1 169 ? -11.859 -6.727 18.344 1 97.25 169 ARG B O 1
ATOM 3611 N N . TYR B 1 170 ? -9.992 -5.594 18.797 1 96.25 170 TYR B N 1
ATOM 3612 C CA . TYR B 1 170 ? -10.422 -5.246 20.141 1 96.25 170 TYR B CA 1
ATOM 3613 C C . TYR B 1 170 ? -11.719 -4.445 20.125 1 96.25 170 TYR B C 1
ATOM 3615 O O . TYR B 1 170 ? -12.633 -4.715 20.906 1 96.25 170 TYR B O 1
ATOM 3623 N N . GLU B 1 171 ? -11.797 -3.467 19.25 1 95.62 171 GLU B N 1
ATOM 3624 C CA . GLU B 1 171 ? -12.992 -2.643 19.141 1 95.62 171 GLU B CA 1
ATOM 3625 C C . GLU B 1 171 ? -14.195 -3.473 18.703 1 95.62 171 GLU B C 1
ATOM 3627 O O . GLU B 1 171 ? -15.328 -3.209 19.109 1 95.62 171 GLU B O 1
ATOM 3632 N N . LYS B 1 172 ? -13.914 -4.422 17.797 1 97.31 172 LYS B N 1
ATOM 3633 C CA . LYS B 1 172 ? -14.992 -5.324 17.391 1 97.31 172 LYS B CA 1
ATOM 3634 C C . LYS B 1 172 ? -15.594 -6.043 18.594 1 97.31 172 LYS B C 1
ATOM 3636 O O . LYS B 1 172 ? -16.812 -6.238 18.672 1 97.31 172 LYS B O 1
ATOM 3641 N N . GLU B 1 173 ? -14.805 -6.449 19.516 1 96.19 173 GLU B N 1
ATOM 3642 C CA . GLU B 1 173 ? -15.281 -7.105 20.734 1 96.19 173 GLU B CA 1
ATOM 3643 C C . GLU B 1 173 ? -16.156 -6.164 21.562 1 96.19 173 GLU B C 1
ATOM 3645 O O . GLU B 1 173 ? -17.094 -6.605 22.219 1 96.19 173 GLU B O 1
ATOM 3650 N N . GLN B 1 174 ? -15.883 -4.926 21.484 1 95.62 174 GLN B N 1
ATOM 3651 C CA . GLN B 1 174 ? -16.562 -3.939 22.297 1 95.62 174 GLN B CA 1
ATOM 3652 C C . GLN B 1 174 ? -17.828 -3.418 21.609 1 95.62 174 GLN B C 1
ATOM 3654 O O . GLN B 1 174 ? -18.844 -3.178 22.25 1 95.62 174 GLN B O 1
ATOM 3659 N N . PHE B 1 175 ? -17.766 -3.24 20.281 1 96.75 175 PHE B N 1
ATOM 3660 C CA . PHE B 1 175 ? -18.812 -2.496 19.609 1 96.75 175 PHE B CA 1
ATOM 3661 C C . PHE B 1 175 ? -19.531 -3.373 18.578 1 96.75 175 PHE B C 1
ATOM 3663 O O . PHE B 1 175 ? -20.516 -2.953 17.969 1 96.75 175 PHE B O 1
ATOM 3670 N N . GLY B 1 176 ? -19.016 -4.562 18.297 1 97.06 176 GLY B N 1
ATOM 3671 C CA . GLY B 1 176 ? -19.688 -5.527 17.438 1 97.06 176 GLY B CA 1
ATOM 3672 C C . GLY B 1 176 ? -19.203 -5.504 16 1 97.06 176 GLY B C 1
ATOM 3673 O O . GLY B 1 176 ? -18.5 -4.578 15.594 1 97.06 176 GLY B O 1
ATOM 3674 N N . LEU B 1 177 ? -19.609 -6.48 15.273 1 97.94 177 LEU B N 1
ATOM 3675 C CA . LEU B 1 177 ? -19.188 -6.68 13.891 1 97.94 177 LEU B CA 1
ATOM 3676 C C . LEU B 1 177 ? -19.781 -5.609 12.977 1 97.94 177 LEU B C 1
ATOM 3678 O O . LEU B 1 177 ? -19.141 -5.191 12.016 1 97.94 177 LEU B O 1
ATOM 3682 N N . GLU B 1 178 ? -20.922 -5.191 13.289 1 97.44 178 GLU B N 1
ATOM 3683 C CA . GLU B 1 178 ? -21.578 -4.195 12.445 1 97.44 178 GLU B CA 1
ATOM 3684 C C . GLU B 1 178 ? -20.828 -2.871 12.469 1 97.44 178 GLU B C 1
ATOM 3686 O O . GLU B 1 178 ? -20.688 -2.215 11.43 1 97.44 178 GLU B O 1
ATOM 3691 N N . ALA B 1 179 ? -20.391 -2.463 13.633 1 97.19 179 ALA B N 1
ATOM 3692 C CA . ALA B 1 179 ? -19.562 -1.262 13.734 1 97.19 179 ALA B CA 1
ATOM 3693 C C . ALA B 1 179 ? -18.266 -1.418 12.945 1 97.19 179 ALA B C 1
ATOM 3695 O O . ALA B 1 179 ? -17.828 -0.485 12.273 1 97.19 179 ALA B O 1
ATOM 3696 N N . THR B 1 180 ? -17.703 -2.578 13.023 1 98.19 180 THR B N 1
ATOM 3697 C CA . THR B 1 180 ? -16.484 -2.867 12.297 1 98.19 180 THR B CA 1
ATOM 3698 C C . THR B 1 180 ? -16.703 -2.812 10.789 1 98.19 180 THR B C 1
ATOM 3700 O O . THR B 1 180 ? -15.914 -2.217 10.055 1 98.19 180 THR B O 1
ATOM 3703 N N . ARG B 1 181 ? -17.766 -3.412 10.336 1 98.25 181 ARG B N 1
ATOM 3704 C CA . ARG B 1 181 ? -18.125 -3.346 8.93 1 98.25 181 ARG B CA 1
ATOM 3705 C C . ARG B 1 181 ? -18.312 -1.902 8.477 1 98.25 181 ARG B C 1
ATOM 3707 O O . ARG B 1 181 ? -17.891 -1.526 7.383 1 98.25 181 ARG B O 1
ATOM 3714 N N . TRP B 1 182 ? -18.938 -1.129 9.352 1 97.31 182 TRP B N 1
ATOM 3715 C CA . TRP B 1 182 ? -19.188 0.274 9.039 1 97.31 182 TRP B CA 1
ATOM 3716 C C . TRP B 1 182 ? -17.891 1.021 8.781 1 97.31 182 TRP B C 1
ATOM 3718 O O . TRP B 1 182 ? -17.75 1.682 7.746 1 97.31 182 TRP B O 1
ATOM 3728 N N . VAL B 1 183 ? -16.938 0.885 9.672 1 97.06 183 VAL B N 1
ATOM 3729 C CA . VAL B 1 183 ? -15.703 1.643 9.523 1 97.06 183 VAL B CA 1
ATOM 3730 C C . VAL B 1 183 ? -14.93 1.129 8.32 1 97.06 183 VAL B C 1
ATOM 3732 O O . VAL B 1 183 ? -14.289 1.908 7.605 1 97.06 183 VAL B O 1
ATOM 3735 N N . PHE B 1 184 ? -14.953 -0.156 7.992 1 98.38 184 PHE B N 1
ATOM 3736 C CA . PHE B 1 184 ? -14.25 -0.69 6.828 1 98.38 184 PHE B CA 1
ATOM 3737 C C . PHE B 1 184 ? -14.906 -0.203 5.539 1 98.38 184 PHE B C 1
ATOM 3739 O O . PHE B 1 184 ? -14.219 -0.006 4.531 1 98.38 184 PHE B O 1
ATOM 3746 N N . ASN B 1 185 ? -16.188 -0.011 5.547 1 97.75 185 ASN B N 1
ATOM 3747 C CA . ASN B 1 185 ? -16.906 0.42 4.352 1 97.75 185 ASN B CA 1
ATOM 3748 C C . ASN B 1 185 ? -16.766 1.921 4.121 1 97.75 185 ASN B C 1
ATOM 3750 O O . ASN B 1 185 ? -16.672 2.369 2.977 1 97.75 185 ASN B O 1
ATOM 3754 N N . THR B 1 186 ? -16.609 2.715 5.254 1 96.5 186 THR B N 1
ATOM 3755 C CA . THR B 1 186 ? -16.766 4.156 5.094 1 96.5 186 THR B CA 1
ATOM 3756 C C . THR B 1 186 ? -15.477 4.887 5.477 1 96.5 186 THR B C 1
ATOM 3758 O O . THR B 1 186 ? -15.273 6.043 5.102 1 96.5 186 THR B O 1
ATOM 3761 N N . GLY B 1 187 ? -14.641 4.242 6.379 1 97 187 GLY B N 1
ATOM 3762 C CA . GLY B 1 187 ? -13.484 4.906 6.957 1 97 187 GLY B CA 1
ATOM 3763 C C . GLY B 1 187 ? -13.844 5.855 8.086 1 97 187 GLY B C 1
ATOM 3764 O O . GLY B 1 187 ? -13 6.633 8.539 1 97 187 GLY B O 1
ATOM 3765 N N . ILE B 1 188 ? -15.117 5.758 8.578 1 95.44 188 ILE B N 1
ATOM 3766 C CA . ILE B 1 188 ? -15.602 6.75 9.531 1 95.44 188 ILE B CA 1
ATOM 3767 C C . ILE B 1 188 ? -15.852 6.09 10.883 1 95.44 188 ILE B C 1
ATOM 3769 O O . ILE B 1 188 ? -16.531 5.062 10.961 1 95.44 188 ILE B O 1
ATOM 3773 N N . GLN B 1 189 ? -15.297 6.566 11.859 1 92.19 189 GLN B N 1
ATOM 3774 C CA . GLN B 1 189 ? -15.719 6.277 13.234 1 92.19 189 GLN B CA 1
ATOM 3775 C C . GLN B 1 189 ? -16.656 7.355 13.758 1 92.19 189 GLN B C 1
ATOM 3777 O O . GLN B 1 189 ? -16.25 8.477 14.031 1 92.19 189 GLN B O 1
ATOM 3782 N N . ASP B 1 190 ? -17.891 6.977 13.883 1 90.12 190 ASP B N 1
ATOM 3783 C CA . ASP B 1 190 ? -18.891 7.961 14.305 1 90.12 190 ASP B CA 1
ATOM 3784 C C . ASP B 1 190 ? -19.5 7.578 15.648 1 90.12 190 ASP B C 1
ATOM 3786 O O . ASP B 1 190 ? -19.234 6.492 16.172 1 90.12 190 ASP B O 1
ATOM 3790 N N . GLU B 1 191 ? -20.266 8.516 16.125 1 88.56 191 GLU B N 1
ATOM 3791 C CA . GLU B 1 191 ? -20.844 8.359 17.469 1 88.56 191 GLU B CA 1
ATOM 3792 C C . GLU B 1 191 ? -21.859 7.227 17.484 1 88.56 191 GLU B C 1
ATOM 3794 O O . GLU B 1 191 ? -22.016 6.551 18.516 1 88.56 191 GLU B O 1
ATOM 3799 N N . GLU B 1 192 ? -22.562 7.031 16.453 1 91 192 GLU B N 1
ATOM 3800 C CA . GLU B 1 192 ? -23.578 5.996 16.391 1 91 192 GLU B CA 1
ATOM 3801 C C . GLU B 1 192 ? -22.969 4.602 16.516 1 91 192 GLU B C 1
ATOM 3803 O O . GLU B 1 192 ? -23.484 3.756 17.25 1 91 192 GLU B O 1
ATOM 3808 N N . HIS B 1 193 ? -21.875 4.348 15.883 1 93.06 193 HIS B N 1
ATOM 3809 C CA . HIS B 1 193 ? -21.25 3.031 15.852 1 93.06 193 HIS B CA 1
ATOM 3810 C C . HIS B 1 193 ? -20.203 2.893 16.953 1 93.06 193 HIS B C 1
ATOM 3812 O O . HIS B 1 193 ? -19.922 1.782 17.406 1 93.06 193 HIS B O 1
ATOM 3818 N N . TYR B 1 194 ? -19.656 3.986 17.312 1 91.81 194 TYR B N 1
ATOM 3819 C CA . TYR B 1 194 ? -18.625 4.016 18.344 1 91.81 194 TYR B CA 1
ATOM 3820 C C . TYR B 1 194 ? -18.969 5.039 19.422 1 91.81 194 TYR B C 1
ATOM 3822 O O . TYR B 1 194 ? -18.312 6.074 19.547 1 91.81 194 TYR B O 1
ATOM 3830 N N . PRO B 1 195 ? -19.906 4.656 20.234 1 89.44 195 PRO B N 1
ATOM 3831 C CA . PRO B 1 195 ? -20.375 5.598 21.266 1 89.44 195 PRO B CA 1
ATOM 3832 C C . PRO B 1 195 ? -19.422 5.695 22.453 1 89.44 195 PRO B C 1
ATOM 3834 O O . PRO B 1 195 ? -19.75 5.23 23.547 1 89.44 195 PRO B O 1
ATOM 3837 N N . VAL B 1 196 ? -18.328 6.133 22.234 1 84.5 196 VAL B N 1
ATOM 3838 C CA . VAL B 1 196 ? -17.312 6.355 23.266 1 84.5 196 VAL B CA 1
ATOM 3839 C C . VAL B 1 196 ? -17.25 7.84 23.625 1 84.5 196 VAL B C 1
ATOM 3841 O O . VAL B 1 196 ? -17.109 8.688 22.75 1 84.5 196 VAL B O 1
ATOM 3844 N N . PRO B 1 197 ? -17.422 8.062 24.891 1 76.25 197 PRO B N 1
ATOM 3845 C CA . PRO B 1 197 ? -17.328 9.461 25.328 1 76.25 197 PRO B CA 1
ATOM 3846 C C . PRO B 1 197 ? -15.992 10.109 24.953 1 76.25 197 PRO B C 1
ATOM 3848 O O . PRO B 1 197 ? -14.938 9.484 25.094 1 76.25 197 PRO B O 1
ATOM 3851 N N . SER B 1 198 ? -16.094 11.25 24.375 1 66.69 198 SER B N 1
ATOM 3852 C CA . SER B 1 198 ? -14.93 12.086 24.078 1 66.69 198 SER B CA 1
ATOM 3853 C C . SER B 1 198 ? -14.094 11.5 22.953 1 66.69 198 SER B C 1
ATOM 3855 O O . SER B 1 198 ? -12.93 11.883 22.766 1 66.69 198 SER B O 1
ATOM 3857 N N . LYS B 1 199 ? -14.648 10.531 22.281 1 73.44 199 LYS B N 1
ATOM 3858 C CA . LYS B 1 199 ? -13.914 10.023 21.125 1 73.44 199 LYS B CA 1
ATOM 3859 C C . LYS B 1 199 ? -13.844 11.07 20.016 1 73.44 199 LYS B C 1
ATOM 3861 O O . LYS B 1 199 ? -14.805 11.805 19.781 1 73.44 199 LYS B O 1
ATOM 3866 N N . HIS B 1 200 ? -12.625 11.141 19.516 1 79.12 200 HIS B N 1
ATOM 3867 C CA . HIS B 1 200 ? -12.516 12 18.344 1 79.12 200 HIS B CA 1
ATOM 3868 C C . HIS B 1 200 ? -12.945 11.273 17.078 1 79.12 200 HIS B C 1
ATOM 3870 O O . HIS B 1 200 ? -12.375 10.242 16.734 1 79.12 200 HIS B O 1
ATOM 3876 N N . TYR B 1 201 ? -14.047 11.609 16.562 1 86.62 201 TYR B N 1
ATOM 3877 C CA . TYR B 1 201 ? -14.609 11.031 15.352 1 86.62 201 TYR B CA 1
ATOM 3878 C C . TYR B 1 201 ? -13.883 11.555 14.117 1 86.62 201 TYR B C 1
ATOM 3880 O O . TYR B 1 201 ? -13.664 12.758 13.984 1 86.62 201 TYR B O 1
ATOM 3888 N N . VAL B 1 202 ? -13.484 10.617 13.336 1 92.44 202 VAL B N 1
ATOM 3889 C CA . VAL B 1 202 ? -12.68 10.992 12.18 1 92.44 202 VAL B CA 1
ATOM 3890 C C . VAL B 1 202 ? -13.141 10.203 10.953 1 92.44 202 VAL B C 1
ATOM 3892 O O . VAL B 1 202 ? -13.695 9.109 11.078 1 92.44 202 VAL B O 1
ATOM 3895 N N . HIS B 1 203 ? -13 10.828 9.859 1 96.5 203 HIS B N 1
ATOM 3896 C CA . HIS B 1 203 ? -13.109 10.164 8.562 1 96.5 203 HIS B CA 1
ATOM 3897 C C . HIS B 1 203 ? -11.727 9.883 7.973 1 96.5 203 HIS B C 1
ATOM 3899 O O . HIS B 1 203 ? -11.117 10.758 7.359 1 96.5 203 HIS B O 1
ATOM 3905 N N . MET B 1 204 ? -11.219 8.695 8.148 1 97.81 204 MET B N 1
ATOM 3906 C CA . MET B 1 204 ? -10 8.281 7.457 1 97.81 204 MET B CA 1
ATOM 3907 C C . MET B 1 204 ? -10.273 8.023 5.977 1 97.81 204 MET B C 1
ATOM 3909 O O . MET B 1 204 ? -11.32 7.488 5.617 1 97.81 204 MET B O 1
ATOM 3913 N N . MET B 1 205 ? -9.312 8.367 5.215 1 97.75 205 MET B N 1
ATOM 3914 C CA . MET B 1 205 ? -9.68 8.461 3.807 1 97.75 205 MET B CA 1
ATOM 3915 C C . MET B 1 205 ? -8.906 7.445 2.975 1 97.75 205 MET B C 1
ATOM 3917 O O . MET B 1 205 ? -7.789 7.066 3.33 1 97.75 205 MET B O 1
ATOM 3921 N N . ARG B 1 206 ? -9.516 6.973 1.898 1 97.81 206 ARG B N 1
ATOM 3922 C CA . ARG B 1 206 ? -8.844 6.336 0.773 1 97.81 206 ARG B CA 1
ATOM 3923 C C . ARG B 1 206 ? -8.461 7.359 -0.288 1 97.81 206 ARG B C 1
ATOM 3925 O O . ARG B 1 206 ? -9.117 8.391 -0.426 1 97.81 206 ARG B O 1
ATOM 3932 N N . SER B 1 207 ? -7.414 7.074 -1.029 1 98.06 207 SER B N 1
ATOM 3933 C CA . SER B 1 207 ? -6.961 8.016 -2.047 1 98.06 207 SER B CA 1
ATOM 3934 C C . SER B 1 207 ? -8.062 8.312 -3.057 1 98.06 207 SER B C 1
ATOM 3936 O O . SER B 1 207 ? -8.203 9.445 -3.521 1 98.06 207 SER B O 1
ATOM 3938 N N . SER B 1 208 ? -8.883 7.324 -3.385 1 97.44 208 SER B N 1
ATOM 3939 C CA . SER B 1 208 ? -9.992 7.523 -4.316 1 97.44 208 SER B CA 1
ATOM 3940 C C . SER B 1 208 ? -11.008 8.516 -3.762 1 97.44 208 SER B C 1
ATOM 3942 O O . SER B 1 208 ? -11.656 9.234 -4.523 1 97.44 208 SER B O 1
ATOM 3944 N N . GLU B 1 209 ? -11.172 8.523 -2.475 1 97.06 209 GLU B N 1
ATOM 3945 C CA . GLU B 1 209 ? -12.078 9.477 -1.849 1 97.06 209 GLU B CA 1
ATOM 3946 C C . GLU B 1 209 ? -11.523 10.898 -1.919 1 97.06 209 GLU B C 1
ATOM 3948 O O . GLU B 1 209 ? -12.273 11.852 -2.115 1 97.06 209 GLU B O 1
ATOM 3953 N N . MET B 1 210 ? -10.219 11.047 -1.715 1 97.06 210 MET B N 1
ATOM 3954 C CA . MET B 1 210 ? -9.586 12.352 -1.899 1 97.06 210 MET B CA 1
ATOM 3955 C C . MET B 1 210 ? -9.758 12.836 -3.334 1 97.06 210 MET B C 1
ATOM 3957 O O . MET B 1 210 ? -10.062 14.008 -3.561 1 97.06 210 MET B O 1
ATOM 3961 N N . ASP B 1 211 ? -9.547 11.938 -4.301 1 97.81 211 ASP B N 1
ATOM 3962 C CA . ASP B 1 211 ? -9.789 12.273 -5.699 1 97.81 211 ASP B CA 1
ATOM 3963 C C . ASP B 1 211 ? -11.219 12.781 -5.902 1 97.81 211 ASP B C 1
ATOM 3965 O O . ASP B 1 211 ? -11.438 13.797 -6.562 1 97.81 211 ASP B O 1
ATOM 3969 N N . ALA B 1 212 ? -12.133 12.047 -5.359 1 97.25 212 ALA B N 1
ATOM 3970 C CA . ALA B 1 212 ? -13.539 12.383 -5.516 1 97.25 212 ALA B CA 1
ATOM 3971 C C . ALA B 1 212 ? -13.859 13.727 -4.871 1 97.25 212 ALA B C 1
ATOM 3973 O O . ALA B 1 212 ? -14.648 14.516 -5.406 1 97.25 212 ALA B O 1
ATOM 3974 N N . LEU B 1 213 ? -13.281 13.961 -3.715 1 96.31 213 LEU B N 1
ATOM 3975 C CA . LEU B 1 213 ? -13.508 15.195 -2.975 1 96.31 213 LEU B CA 1
ATOM 3976 C C . LEU B 1 213 ? -13.109 16.406 -3.805 1 96.31 213 LEU B C 1
ATOM 3978 O O . LEU B 1 213 ? -13.766 17.453 -3.748 1 96.31 213 LEU B O 1
ATOM 3982 N N . PHE B 1 214 ? -12.055 16.328 -4.602 1 97.38 214 PHE B N 1
ATOM 3983 C CA . PHE B 1 214 ? -11.516 17.484 -5.309 1 97.38 214 PHE B CA 1
ATOM 3984 C C . PHE B 1 214 ? -11.953 17.484 -6.766 1 97.38 214 PHE B C 1
ATOM 3986 O O . PHE B 1 214 ? -11.664 18.422 -7.508 1 97.38 214 PHE B O 1
ATOM 3993 N N . ALA B 1 215 ? -12.688 16.469 -7.242 1 96.38 215 ALA B N 1
ATOM 3994 C CA . ALA B 1 215 ? -12.992 16.234 -8.648 1 96.38 215 ALA B CA 1
ATOM 3995 C C . ALA B 1 215 ? -13.789 17.391 -9.242 1 96.38 215 ALA B C 1
ATOM 3997 O O . ALA B 1 215 ? -13.672 17.688 -10.43 1 96.38 215 ALA B O 1
ATOM 3998 N N . ASN B 1 216 ? -14.586 18.125 -8.43 1 95.12 216 ASN B N 1
ATOM 3999 C CA . ASN B 1 216 ? -15.492 19.125 -8.992 1 95.12 216 ASN B CA 1
ATOM 4000 C C . ASN B 1 216 ? -15 20.531 -8.695 1 95.12 216 ASN B C 1
ATOM 4002 O O . ASN B 1 216 ? -15.773 21.5 -8.789 1 95.12 216 ASN B O 1
ATOM 4006 N N . TYR B 1 217 ? -13.805 20.703 -8.328 1 97.62 217 TYR B N 1
ATOM 4007 C CA . TYR B 1 217 ? -13.211 22.016 -8.086 1 97.62 217 TYR B CA 1
ATOM 4008 C C . TYR B 1 217 ? -12.242 22.375 -9.203 1 97.62 217 TYR B C 1
ATOM 4010 O O . TYR B 1 217 ? -11.703 21.5 -9.883 1 97.62 217 TYR B O 1
ATOM 4018 N N . PRO B 1 218 ? -12.094 23.641 -9.508 1 97.81 218 PRO B N 1
ATOM 4019 C CA . PRO B 1 218 ? -11.133 24.078 -10.523 1 97.81 218 PRO B CA 1
ATOM 4020 C C . PRO B 1 218 ? -9.688 23.969 -10.055 1 97.81 218 PRO B C 1
ATOM 4022 O O . PRO B 1 218 ? -9.031 25 -9.828 1 97.81 218 PRO B O 1
ATOM 4025 N N . ILE B 1 219 ? -9.203 22.719 -9.961 1 98.5 219 ILE B N 1
ATOM 4026 C CA . ILE B 1 219 ? -7.852 22.453 -9.469 1 98.5 219 ILE B CA 1
ATOM 4027 C C . ILE B 1 219 ? -7.16 21.438 -10.375 1 98.5 219 ILE B C 1
ATOM 4029 O O . ILE B 1 219 ? -7.816 20.75 -11.156 1 98.5 219 ILE B O 1
ATOM 4033 N N . THR B 1 220 ? -5.922 21.453 -10.398 1 98.5 220 THR B N 1
ATOM 4034 C CA . THR B 1 220 ? -5.07 20.438 -11 1 98.5 220 THR B CA 1
ATOM 4035 C C . THR B 1 220 ? -4.27 19.703 -9.922 1 98.5 220 THR B C 1
ATOM 4037 O O . THR B 1 220 ? -3.615 20.328 -9.094 1 98.5 220 THR B O 1
ATOM 4040 N N . ILE B 1 221 ? -4.367 18.422 -9.891 1 98.44 221 ILE B N 1
ATOM 4041 C CA . ILE B 1 221 ? -3.566 17.641 -8.961 1 98.44 221 ILE B CA 1
ATOM 4042 C C . ILE B 1 221 ? -2.135 17.531 -9.477 1 98.44 221 ILE B C 1
ATOM 4044 O O . ILE B 1 221 ? -1.895 16.922 -10.531 1 98.44 221 ILE B O 1
ATOM 4048 N N . LYS B 1 222 ? -1.207 18.109 -8.719 1 98.56 222 LYS B N 1
ATOM 4049 C CA . LYS B 1 222 ? 0.196 18.125 -9.125 1 98.56 222 LYS B CA 1
ATOM 4050 C C . LYS B 1 222 ? 0.928 16.891 -8.617 1 98.56 222 LYS B C 1
ATOM 4052 O O . LYS B 1 222 ? 1.896 16.438 -9.234 1 98.56 222 LYS B O 1
ATOM 4057 N N . GLU B 1 223 ? 0.476 16.406 -7.477 1 98.5 223 GLU B N 1
ATOM 4058 C CA . GLU B 1 223 ? 1.143 15.258 -6.859 1 98.5 223 GLU B CA 1
ATOM 4059 C C . GLU B 1 223 ? 0.22 14.547 -5.875 1 98.5 223 GLU B C 1
ATOM 4061 O O . GLU B 1 223 ? -0.567 15.188 -5.176 1 98.5 223 GLU B O 1
ATOM 4066 N N . ARG B 1 224 ? 0.178 13.273 -5.895 1 98.25 224 ARG B N 1
ATOM 4067 C CA . ARG B 1 224 ? -0.346 12.383 -4.867 1 98.25 224 ARG B CA 1
ATOM 4068 C C . ARG B 1 224 ? 0.781 11.617 -4.18 1 98.25 224 ARG B C 1
ATOM 4070 O O . ARG B 1 224 ? 1.645 11.039 -4.848 1 98.25 224 ARG B O 1
ATOM 4077 N N . SER B 1 225 ? 0.789 11.641 -2.867 1 98.19 225 SER B N 1
ATOM 4078 C CA . SER B 1 225 ? 1.819 10.906 -2.146 1 98.19 225 SER B CA 1
ATOM 4079 C C . SER B 1 225 ? 1.256 10.258 -0.885 1 98.19 225 SER B C 1
ATOM 4081 O O . SER B 1 225 ? 0.238 10.703 -0.353 1 98.19 225 SER B O 1
ATOM 4083 N N . SER B 1 226 ? 1.859 9.195 -0.49 1 97.81 226 SER B N 1
ATOM 4084 C CA . SER B 1 226 ? 1.657 8.648 0.847 1 97.81 226 SER B CA 1
ATOM 4085 C C . SER B 1 226 ? 2.756 9.102 1.803 1 97.81 226 SER B C 1
ATOM 4087 O O . SER B 1 226 ? 3.715 9.758 1.389 1 97.81 226 SER B O 1
ATOM 4089 N N . ALA B 1 227 ? 2.621 8.828 3.098 1 97.88 227 ALA B N 1
ATOM 4090 C CA . ALA B 1 227 ? 3.66 9.016 4.105 1 97.88 227 ALA B CA 1
ATOM 4091 C C . ALA B 1 227 ? 3.557 7.953 5.199 1 97.88 227 ALA B C 1
ATOM 4093 O O . ALA B 1 227 ? 2.455 7.586 5.617 1 97.88 227 ALA B O 1
ATOM 4094 N N . GLY B 1 228 ? 4.719 7.551 5.648 1 98 228 GLY B N 1
ATOM 4095 C CA . GLY B 1 228 ? 4.762 6.527 6.684 1 98 228 GLY B CA 1
ATOM 4096 C C . GLY B 1 228 ? 4.523 5.129 6.152 1 98 228 GLY B C 1
ATOM 4097 O O . GLY B 1 228 ? 3.781 4.348 6.75 1 98 228 GLY B O 1
ATOM 4098 N N . LEU B 1 229 ? 5.062 4.836 5.004 1 98.5 229 LEU B N 1
ATOM 4099 C CA . LEU B 1 229 ? 4.922 3.521 4.387 1 98.5 229 LEU B CA 1
ATOM 4100 C C . LEU B 1 229 ? 5.648 2.455 5.199 1 98.5 229 LEU B C 1
ATOM 4102 O O . LEU B 1 229 ? 5.066 1.422 5.535 1 98.5 229 LEU B O 1
ATOM 4106 N N . PHE B 1 230 ? 6.879 2.672 5.609 1 98.62 230 PHE B N 1
ATOM 4107 C CA . PHE B 1 230 ? 7.684 1.699 6.336 1 98.62 230 PHE B CA 1
ATOM 4108 C C . PHE B 1 230 ? 7.164 1.516 7.758 1 98.62 230 PHE B C 1
ATOM 4110 O O . PHE B 1 230 ? 7.578 0.594 8.461 1 98.62 230 PHE B O 1
ATOM 4117 N N . THR B 1 231 ? 6.23 2.387 8.211 1 97.75 231 THR B N 1
ATOM 4118 C CA . THR B 1 231 ? 5.559 2.152 9.484 1 97.75 231 THR B CA 1
ATOM 4119 C C . THR B 1 231 ? 4.918 0.767 9.508 1 97.75 231 THR B C 1
ATOM 4121 O O . THR B 1 231 ? 4.859 0.123 10.562 1 97.75 231 THR B O 1
ATOM 4124 N N . GLN B 1 232 ? 4.605 0.241 8.391 1 98 232 GLN B N 1
ATOM 4125 C CA . GLN B 1 232 ? 3.91 -1.036 8.273 1 98 232 GLN B CA 1
ATOM 4126 C C . GLN B 1 232 ? 4.84 -2.201 8.609 1 98 232 GLN B C 1
ATOM 4128 O O . GLN B 1 232 ? 4.383 -3.33 8.797 1 98 232 GLN B O 1
ATOM 4133 N N . ALA B 1 233 ? 6.109 -1.938 8.695 1 97.69 233 ALA B N 1
ATOM 4134 C CA . ALA B 1 233 ? 7.059 -2.973 9.094 1 97.69 233 ALA B CA 1
ATOM 4135 C C . ALA B 1 233 ? 6.918 -3.311 10.578 1 97.69 233 ALA B C 1
ATOM 4137 O O . ALA B 1 233 ? 7.418 -4.34 11.031 1 97.69 233 ALA B O 1
ATOM 4138 N N . GLY B 1 234 ? 6.258 -2.406 11.297 1 96.19 234 GLY B N 1
ATOM 4139 C CA . GLY B 1 234 ? 6.078 -2.604 12.727 1 96.19 234 GLY B CA 1
ATOM 4140 C C . GLY B 1 234 ? 7.082 -1.836 13.562 1 96.19 234 GLY B C 1
ATOM 4141 O O . GLY B 1 234 ? 8.219 -1.615 13.133 1 96.19 234 GLY B O 1
ATOM 4142 N N . ASP B 1 235 ? 6.691 -1.582 14.789 1 94.88 235 ASP B N 1
ATOM 4143 C CA . ASP B 1 235 ? 7.445 -0.691 15.664 1 94.88 235 ASP B CA 1
ATOM 4144 C C . ASP B 1 235 ? 8.828 -1.264 15.977 1 94.88 235 ASP B C 1
ATOM 4146 O O . ASP B 1 235 ? 9.828 -0.541 15.938 1 94.88 235 ASP B O 1
ATOM 4150 N N . SER B 1 236 ? 8.891 -2.527 16.266 1 95.19 236 SER B N 1
ATOM 4151 C CA . SER B 1 236 ? 10.164 -3.141 16.625 1 95.19 236 SER B CA 1
ATOM 4152 C C . SER B 1 236 ? 11.156 -3.08 15.477 1 95.19 236 SER B C 1
ATOM 4154 O O . SER B 1 236 ? 12.305 -2.67 15.656 1 95.19 236 SER B O 1
ATOM 4156 N N . ALA B 1 237 ? 10.68 -3.43 14.281 1 96.44 237 ALA B N 1
ATOM 4157 C CA . ALA B 1 237 ? 11.555 -3.402 13.109 1 96.44 237 ALA B CA 1
ATOM 4158 C C . ALA B 1 237 ? 12.016 -1.979 12.805 1 96.44 237 ALA B C 1
ATOM 4160 O O . ALA B 1 237 ? 13.172 -1.761 12.438 1 96.44 237 ALA B O 1
ATOM 4161 N N . LEU B 1 238 ? 11.141 -1.043 12.953 1 96.38 238 LEU B N 1
ATOM 4162 C CA . LEU B 1 238 ? 11.477 0.351 12.68 1 96.38 238 LEU B CA 1
ATOM 4163 C C . LEU B 1 238 ? 12.523 0.864 13.656 1 96.38 238 LEU B C 1
ATOM 4165 O O . LEU B 1 238 ? 13.477 1.545 13.258 1 96.38 238 LEU B O 1
ATOM 4169 N N . GLU B 1 239 ? 12.328 0.561 14.891 1 95.56 239 GLU B N 1
ATOM 4170 C CA . GLU B 1 239 ? 13.297 1.001 15.891 1 95.56 239 GLU B CA 1
ATOM 4171 C C . GLU B 1 239 ? 14.656 0.348 15.672 1 95.56 239 GLU B C 1
ATOM 4173 O O . GLU B 1 239 ? 15.695 0.985 15.867 1 95.56 239 GLU B O 1
ATOM 4178 N N . ASN B 1 240 ? 14.641 -0.961 15.336 1 96.38 240 ASN B N 1
ATOM 4179 C CA . ASN B 1 240 ? 15.891 -1.625 14.977 1 96.38 240 ASN B CA 1
ATOM 4180 C C . ASN B 1 240 ? 16.578 -0.93 13.812 1 96.38 240 ASN B C 1
ATOM 4182 O O . ASN B 1 240 ? 17.797 -0.713 13.836 1 96.38 240 ASN B O 1
ATOM 4186 N N . ALA B 1 241 ? 15.836 -0.588 12.82 1 97.06 241 ALA B N 1
ATOM 4187 C CA . ALA B 1 241 ? 16.375 0.114 11.664 1 97.06 241 ALA B CA 1
ATOM 4188 C C . ALA B 1 241 ? 16.953 1.468 12.062 1 97.06 241 ALA B C 1
ATOM 4190 O O . ALA B 1 241 ? 18.047 1.841 11.617 1 97.06 241 ALA B O 1
ATOM 4191 N N . ARG B 1 242 ? 16.266 2.154 12.883 1 95.69 242 ARG B N 1
ATOM 4192 C CA . ARG B 1 242 ? 16.641 3.502 13.297 1 95.69 242 ARG B CA 1
ATOM 4193 C C . ARG B 1 242 ? 17.953 3.492 14.07 1 95.69 242 ARG B C 1
ATOM 4195 O O . ARG B 1 242 ? 18.703 4.477 14.055 1 95.69 242 ARG B O 1
ATOM 4202 N N . GLN B 1 243 ? 18.281 2.389 14.75 1 95.5 243 GLN B N 1
ATOM 4203 C CA . GLN B 1 243 ? 19.5 2.271 15.531 1 95.5 243 GLN B CA 1
ATOM 4204 C C . GLN B 1 243 ? 20.734 2.207 14.625 1 95.5 243 GLN B C 1
ATOM 4206 O O . GLN B 1 243 ? 21.844 2.508 15.062 1 95.5 243 GLN B O 1
ATOM 4211 N N . ASP B 1 244 ? 20.547 1.791 13.445 1 96.44 244 ASP B N 1
ATOM 4212 C CA . ASP B 1 244 ? 21.594 1.798 12.43 1 96.44 244 ASP B CA 1
ATOM 4213 C C . ASP B 1 244 ? 21.5 3.051 11.555 1 96.44 244 ASP B C 1
ATOM 4215 O O . ASP B 1 244 ? 20.781 3.072 10.562 1 96.44 244 ASP B O 1
ATOM 4219 N N . LYS B 1 245 ? 22.328 3.977 11.789 1 96.19 245 LYS B N 1
ATOM 4220 C CA . LYS B 1 245 ? 22.203 5.316 11.227 1 96.19 245 LYS B CA 1
ATOM 4221 C C . LYS B 1 245 ? 22.312 5.281 9.703 1 96.19 245 LYS B C 1
ATOM 4223 O O . LYS B 1 245 ? 21.578 5.969 9 1 96.19 245 LYS B O 1
ATOM 4228 N N . GLU B 1 246 ? 23.234 4.535 9.234 1 96.94 246 GLU B N 1
ATOM 4229 C CA . GLU B 1 246 ? 23.406 4.449 7.785 1 96.94 246 GLU B CA 1
ATOM 4230 C C . GLU B 1 246 ? 22.203 3.771 7.121 1 96.94 246 GLU B C 1
ATOM 4232 O O . GLU B 1 246 ? 21.734 4.227 6.086 1 96.94 246 GLU B O 1
ATOM 4237 N N . PHE B 1 247 ? 21.797 2.713 7.723 1 98.06 247 PHE B N 1
ATOM 4238 C CA . PHE B 1 247 ? 20.625 2.014 7.215 1 98.06 247 PHE B CA 1
ATOM 4239 C C . PHE B 1 247 ? 19.391 2.908 7.277 1 98.06 247 PHE B C 1
ATOM 4241 O O . PHE B 1 247 ? 18.609 2.953 6.332 1 98.06 247 PHE B O 1
ATOM 4248 N N . TRP B 1 248 ? 19.234 3.645 8.336 1 97.88 248 TRP B N 1
ATOM 4249 C CA . TRP B 1 248 ? 18.062 4.5 8.523 1 97.88 248 TRP B CA 1
ATOM 4250 C C . TRP B 1 248 ? 18.031 5.609 7.48 1 97.88 248 TRP B C 1
ATOM 4252 O O . TRP B 1 248 ? 16.969 5.934 6.945 1 97.88 248 TRP B O 1
ATOM 4262 N N . LYS B 1 249 ? 19.172 6.16 7.227 1 98.06 249 LYS B N 1
ATOM 4263 C CA . LYS B 1 249 ? 19.25 7.176 6.18 1 98.06 249 LYS B CA 1
ATOM 4264 C C . LYS B 1 249 ? 18.75 6.625 4.844 1 98.06 249 LYS B C 1
ATOM 4266 O O . LYS B 1 249 ? 18.031 7.309 4.113 1 98.06 249 LYS B O 1
ATOM 4271 N N . LEU B 1 250 ? 19.141 5.422 4.539 1 98.44 250 LEU B N 1
ATOM 4272 C CA . LEU B 1 250 ? 18.688 4.77 3.314 1 98.44 250 LEU B CA 1
ATOM 4273 C C . LEU B 1 250 ? 17.188 4.547 3.342 1 98.44 250 LEU B C 1
ATOM 4275 O O . LEU B 1 250 ? 16.5 4.77 2.342 1 98.44 250 LEU B O 1
ATOM 4279 N N . ILE B 1 251 ? 16.641 4.113 4.484 1 98.44 251 ILE B N 1
ATOM 4280 C CA . ILE B 1 251 ? 15.211 3.859 4.629 1 98.44 251 ILE B CA 1
ATOM 4281 C C . ILE B 1 251 ? 14.438 5.152 4.402 1 98.44 251 ILE B C 1
ATOM 4283 O O . ILE B 1 251 ? 13.406 5.156 3.727 1 98.44 251 ILE B O 1
ATOM 4287 N N . ILE B 1 252 ? 14.938 6.246 4.938 1 98.12 252 ILE B N 1
ATOM 4288 C CA . ILE B 1 252 ? 14.281 7.535 4.75 1 98.12 252 ILE B CA 1
ATOM 4289 C C . ILE B 1 252 ? 14.289 7.91 3.268 1 98.12 252 ILE B C 1
ATOM 4291 O O . ILE B 1 252 ? 13.273 8.336 2.723 1 98.12 252 ILE B O 1
ATOM 4295 N N . GLU B 1 253 ? 15.438 7.711 2.656 1 98.44 253 GLU B N 1
ATOM 4296 C CA . GLU B 1 253 ? 15.562 7.977 1.226 1 98.44 253 GLU B CA 1
ATOM 4297 C C . GLU B 1 253 ? 14.555 7.164 0.424 1 98.44 253 GLU B C 1
ATOM 4299 O O . GLU B 1 253 ? 13.867 7.699 -0.452 1 98.44 253 GLU B O 1
ATOM 4304 N N . LYS B 1 254 ? 14.438 5.914 0.735 1 98.38 254 LYS B N 1
ATOM 4305 C CA . LYS B 1 254 ? 13.547 5.027 -0.007 1 98.38 254 LYS B CA 1
ATOM 4306 C C . LYS B 1 254 ? 12.086 5.293 0.351 1 98.38 254 LYS B C 1
ATOM 4308 O O . LYS B 1 254 ? 11.203 5.172 -0.498 1 98.38 254 LYS B O 1
ATOM 4313 N N . GLU B 1 255 ? 11.844 5.656 1.621 1 98.31 255 GLU B N 1
ATOM 4314 C CA . GLU B 1 255 ? 10.508 6.117 2.006 1 98.31 255 GLU B CA 1
ATOM 4315 C C . GLU B 1 255 ? 10.039 7.25 1.104 1 98.31 255 GLU B C 1
ATOM 4317 O O . GLU B 1 255 ? 8.938 7.188 0.542 1 98.31 255 GLU B O 1
ATOM 4322 N N . ILE B 1 256 ? 10.828 8.227 0.915 1 98.44 256 ILE B N 1
ATOM 4323 C CA . ILE B 1 256 ? 10.477 9.391 0.112 1 98.44 256 ILE B CA 1
ATOM 4324 C C . ILE B 1 256 ? 10.25 8.969 -1.338 1 98.44 256 ILE B C 1
ATOM 4326 O O . ILE B 1 256 ? 9.289 9.406 -1.976 1 98.44 256 ILE B O 1
ATOM 4330 N N . ALA B 1 257 ? 11.039 8.062 -1.842 1 98.06 257 ALA B N 1
ATOM 4331 C CA . ALA B 1 257 ? 10.93 7.617 -3.229 1 98.06 257 ALA B CA 1
ATOM 4332 C C . ALA B 1 257 ? 9.68 6.762 -3.43 1 98.06 257 ALA B C 1
ATOM 4334 O O . ALA B 1 257 ? 8.93 6.969 -4.383 1 98.06 257 ALA B O 1
ATOM 4335 N N . PHE B 1 258 ? 9.414 5.805 -2.543 1 98.12 258 PHE B N 1
ATOM 4336 C CA . PHE B 1 258 ? 8.336 4.832 -2.693 1 98.12 258 PHE B CA 1
ATOM 4337 C C . PHE B 1 258 ? 6.977 5.496 -2.512 1 98.12 258 PHE B C 1
ATOM 4339 O O . PHE B 1 258 ? 6 5.102 -3.148 1 98.12 258 PHE B O 1
ATOM 4346 N N . THR B 1 259 ? 6.91 6.508 -1.701 1 96.81 259 THR B N 1
ATOM 4347 C CA . THR B 1 259 ? 5.625 7.094 -1.338 1 96.81 259 THR B CA 1
ATOM 4348 C C . THR B 1 259 ? 5.082 7.957 -2.475 1 96.81 259 THR B C 1
ATOM 4350 O O . THR B 1 259 ? 3.918 8.359 -2.451 1 96.81 259 THR B O 1
ATOM 4353 N N . LYS B 1 260 ? 5.867 8.203 -3.496 1 96.69 260 LYS B N 1
ATOM 4354 C CA . LYS B 1 260 ? 5.418 8.938 -4.672 1 96.69 260 LYS B CA 1
ATOM 4355 C C . LYS B 1 260 ? 4.809 8 -5.711 1 96.69 260 LYS B C 1
ATOM 4357 O O . LYS B 1 260 ? 4.266 8.453 -6.719 1 96.69 260 LYS B O 1
ATOM 4362 N N . MET B 1 261 ? 4.852 6.723 -5.441 1 96.94 261 MET B N 1
ATOM 4363 C CA . MET B 1 261 ? 4.355 5.746 -6.406 1 96.94 261 MET B CA 1
ATOM 4364 C C . MET B 1 261 ? 2.85 5.562 -6.266 1 96.94 261 MET B C 1
ATOM 4366 O O . MET B 1 261 ? 2.322 5.535 -5.152 1 96.94 261 MET B O 1
ATOM 4370 N N . GLN B 1 262 ? 2.203 5.375 -7.375 1 96.31 262 GLN B N 1
ATOM 4371 C CA . GLN B 1 262 ? 0.754 5.207 -7.395 1 96.31 262 GLN B CA 1
ATOM 4372 C C . GLN B 1 262 ? 0.333 3.982 -6.59 1 96.31 262 GLN B C 1
ATOM 4374 O O . GLN B 1 262 ? -0.673 4.016 -5.879 1 96.31 262 GLN B O 1
ATOM 4379 N N . GLY B 1 263 ? 1.093 2.939 -6.645 1 98.12 263 GLY B N 1
ATOM 4380 C CA . GLY B 1 263 ? 0.732 1.668 -6.039 1 98.12 263 GLY B CA 1
ATOM 4381 C C . GLY B 1 263 ? 0.895 1.658 -4.531 1 98.12 263 GLY B C 1
ATOM 4382 O O . GLY B 1 263 ? 0.612 0.652 -3.877 1 98.12 263 GLY B O 1
ATOM 4383 N N . THR B 1 264 ? 1.334 2.795 -3.936 1 98.69 264 THR B N 1
ATOM 4384 C CA . THR B 1 264 ? 1.56 2.82 -2.494 1 98.69 264 THR B CA 1
ATOM 4385 C C . THR B 1 264 ? 0.703 3.895 -1.831 1 98.69 264 THR B C 1
ATOM 4387 O O . THR B 1 264 ? 0.782 4.098 -0.618 1 98.69 264 THR B O 1
ATOM 4390 N N . LEU B 1 265 ? -0.18 4.562 -2.498 1 98.44 265 LEU B N 1
ATOM 4391 C CA . LEU B 1 265 ? -0.845 5.793 -2.086 1 98.44 265 LEU B CA 1
ATOM 4392 C C . LEU B 1 265 ? -1.691 5.562 -0.839 1 98.44 265 LEU B C 1
ATOM 4394 O O . LEU B 1 265 ? -1.845 6.461 -0.011 1 98.44 265 LEU B O 1
ATOM 4398 N N . ASP B 1 266 ? -2.182 4.344 -0.691 1 98.69 266 ASP B N 1
ATOM 4399 C CA . ASP B 1 266 ? -3.16 4.129 0.371 1 98.69 266 ASP B CA 1
ATOM 4400 C C . ASP B 1 266 ? -2.541 3.367 1.541 1 98.69 266 ASP B C 1
ATOM 4402 O O . ASP B 1 266 ? -3.217 3.084 2.533 1 98.69 266 ASP B O 1
ATOM 4406 N N . CYS B 1 267 ? -1.242 3.082 1.47 1 98.69 267 CYS B N 1
ATOM 4407 C CA . CYS B 1 267 ? -0.763 2.061 2.393 1 98.69 267 CYS B CA 1
ATOM 4408 C C . CYS B 1 267 ? 0.156 2.666 3.447 1 98.69 267 CYS B C 1
ATOM 4410 O O . CYS B 1 267 ? 0.578 1.976 4.379 1 98.69 267 CYS B O 1
ATOM 4412 N N . GLY B 1 268 ? 0.521 3.969 3.275 1 98.25 268 GLY B N 1
ATOM 4413 C CA . GLY B 1 268 ? 1.134 4.676 4.391 1 98.25 268 GLY B CA 1
ATOM 4414 C C . GLY B 1 268 ? 0.13 5.133 5.43 1 98.25 268 GLY B C 1
ATOM 4415 O O . GLY B 1 268 ? -1.056 4.809 5.34 1 98.25 268 GLY B O 1
ATOM 4416 N N . MET B 1 269 ? 0.61 5.895 6.395 1 97.81 269 MET B N 1
ATOM 4417 C CA . MET B 1 269 ? -0.262 6.367 7.465 1 97.81 269 MET B CA 1
ATOM 4418 C C . MET B 1 269 ? -1.04 7.605 7.027 1 97.81 269 MET B C 1
ATOM 4420 O O . MET B 1 269 ? -2.121 7.883 7.551 1 97.81 269 MET B O 1
ATOM 4424 N N . ASN B 1 270 ? -0.483 8.32 6.07 1 98.12 270 ASN B N 1
ATOM 4425 C CA . ASN B 1 270 ? -1.123 9.523 5.551 1 98.12 270 ASN B CA 1
ATOM 4426 C C . ASN B 1 270 ? -1.129 9.539 4.023 1 98.12 270 ASN B C 1
ATOM 4428 O O . ASN B 1 270 ? -0.296 8.891 3.389 1 98.12 270 ASN B O 1
ATOM 4432 N N . ILE B 1 271 ? -2.09 10.172 3.5 1 98.5 271 ILE B N 1
ATOM 4433 C CA . ILE B 1 271 ? -2.141 10.555 2.092 1 98.5 271 ILE B CA 1
ATOM 4434 C C . ILE B 1 271 ? -1.96 12.062 1.957 1 98.5 271 ILE B C 1
ATOM 4436 O O . ILE B 1 271 ? -2.539 12.836 2.725 1 98.5 271 ILE B O 1
ATOM 4440 N N . ILE B 1 272 ? -1.133 12.492 1.059 1 98.62 272 ILE B N 1
ATOM 4441 C CA . ILE B 1 272 ? -0.875 13.914 0.881 1 98.62 272 ILE B CA 1
ATOM 4442 C C . ILE B 1 272 ? -1.07 14.297 -0.584 1 98.62 272 ILE B C 1
ATOM 4444 O O . ILE B 1 272 ? -0.49 13.672 -1.477 1 98.62 272 ILE B O 1
ATOM 4448 N N . TYR B 1 273 ? -1.825 15.273 -0.839 1 98.62 273 TYR B N 1
ATOM 4449 C CA . TYR B 1 273 ? -2.051 15.805 -2.178 1 98.62 273 TYR B CA 1
ATOM 4450 C C . TYR B 1 273 ? -1.489 17.219 -2.305 1 98.62 273 TYR B C 1
ATOM 4452 O O . TYR B 1 273 ? -1.6 18.016 -1.375 1 98.62 273 TYR B O 1
ATOM 4460 N N . VAL B 1 274 ? -0.86 17.516 -3.381 1 98.88 274 VAL B N 1
ATOM 4461 C CA . VAL B 1 274 ? -0.484 18.859 -3.785 1 98.88 274 VAL B CA 1
ATOM 4462 C C . VAL B 1 274 ? -1.357 19.312 -4.953 1 98.88 274 VAL B C 1
ATOM 4464 O O . VAL B 1 274 ? -1.351 18.703 -6.02 1 98.88 274 VAL B O 1
ATOM 4467 N N . LEU B 1 275 ? -2.07 20.359 -4.715 1 98.81 275 LEU B N 1
ATOM 4468 C CA . LEU B 1 275 ? -3.025 20.859 -5.699 1 98.81 275 LEU B CA 1
ATOM 4469 C C . LEU B 1 275 ? -2.676 22.281 -6.133 1 98.81 275 LEU B C 1
ATOM 4471 O O . LEU B 1 275 ? -2.131 23.062 -5.344 1 98.81 275 LEU B O 1
ATOM 4475 N N . GLU B 1 276 ? -2.975 22.594 -7.34 1 98.88 276 GLU B N 1
ATOM 4476 C CA . GLU B 1 276 ? -2.904 23.953 -7.863 1 98.88 276 GLU B CA 1
ATOM 4477 C C . GLU B 1 276 ? -4.289 24.484 -8.227 1 98.88 276 GLU B C 1
ATOM 4479 O O . GLU B 1 276 ? -5.047 23.797 -8.93 1 98.88 276 GLU B O 1
ATOM 4484 N N . LYS B 1 277 ? -4.547 25.594 -7.668 1 98.75 277 LYS B N 1
ATOM 4485 C CA . LYS B 1 277 ? -5.812 26.219 -8.031 1 98.75 277 LYS B CA 1
ATOM 4486 C C . LYS B 1 277 ? -5.75 26.797 -9.445 1 98.75 277 LYS B C 1
ATOM 4488 O O . LYS B 1 277 ? -4.824 27.547 -9.773 1 98.75 277 LYS B O 1
ATOM 4493 N N . ASN B 1 278 ? -6.816 26.453 -10.258 1 97.62 278 ASN B N 1
ATOM 4494 C CA . ASN B 1 278 ? -6.848 26.969 -11.625 1 97.62 278 ASN B CA 1
ATOM 4495 C C . ASN B 1 278 ? -7.438 28.375 -11.688 1 97.62 278 ASN B C 1
ATOM 4497 O O . ASN B 1 278 ? -8.266 28.734 -10.852 1 97.62 278 ASN B O 1
#

pLDDT: mean 94.9, std 6.57, range [63.38, 98.94]

Radius of gyration: 25.85 Å; Cα contacts (8 Å, |Δi|>4): 1139; chains: 2; bounding box: 51×77×57 Å

InterPro domains:
  IPR013216 Methyltransferase type 11 [PF08241] (51-152)
  IPR029063 S-adenosyl-L-methionine-dependent methyltransferase superfamily [G3DSA:3.40.50.150] (6-278)
  IPR029063 S-adenosyl-L-methionine-dependent methyltransferase superfamily [SSF53335] (12-219)
  IPR050508 Methyltransferase Superfamily [PTHR42912] (41-190)

Nearest PDB structures (foldseek):
  4hgy-assembly1_E  TM=6.264E-01  e=1.159E-08  Streptomyces caelestis
  4hh4-assembly1_D  TM=6.267E-01  e=3.190E-08  Streptomyces caelestis
  4iwn-assembly1_B  TM=6.219E-01  e=4.110E-08  Escherichia coli
  3mcz-assembly1_B  TM=7.188E-01  e=6.247E-07  Burkholderia thailandensis E264
  1im8-assembly2_B  TM=6.233E-01  e=1.062E-07  Haemophilus influenzae Rd KW20

Solvent-accessible surface area (backbone atoms only — not comparable to full-atom values): 27420 Å² total; per-residue (Å²): 117,71,56,51,75,62,45,62,28,53,50,48,48,67,46,70,71,52,62,56,46,47,40,69,72,42,50,54,22,36,41,36,45,52,35,53,48,55,52,47,64,74,68,53,44,58,79,24,35,33,38,32,40,49,41,48,40,27,69,57,50,72,55,48,54,75,40,31,58,36,29,34,42,25,18,60,20,60,53,22,47,53,47,19,49,52,50,28,47,75,67,71,43,44,86,60,44,74,43,81,42,74,37,49,66,72,57,58,77,91,53,55,70,46,65,22,43,28,36,41,31,60,66,29,57,62,19,48,24,56,73,37,43,65,54,31,50,50,44,53,53,44,29,33,20,75,69,13,38,40,36,40,20,30,40,13,30,55,16,42,49,29,66,39,43,55,56,49,53,54,46,28,74,73,52,33,65,66,34,48,51,46,29,73,75,63,25,39,51,38,61,88,53,49,78,49,87,88,58,76,52,36,39,29,36,47,59,69,53,54,50,58,71,50,64,88,48,70,55,45,81,75,42,63,26,23,27,28,50,63,49,39,37,34,71,67,40,34,48,58,39,55,73,38,61,70,59,30,54,48,50,50,54,47,48,50,57,51,19,55,35,63,28,29,27,26,49,4,45,25,30,35,37,32,32,30,34,94,115,73,57,51,75,64,48,63,26,53,51,48,48,68,45,71,69,50,62,56,45,47,40,69,71,41,51,55,20,36,40,36,44,53,36,52,48,54,52,48,64,73,70,53,43,59,80,26,36,34,37,32,40,50,41,46,40,27,70,57,49,72,55,48,53,75,40,32,59,36,29,34,40,26,17,61,20,60,52,21,46,51,46,20,50,52,50,28,47,76,68,72,43,44,86,61,43,74,44,80,40,74,39,47,68,72,56,58,76,90,51,54,70,46,66,22,43,28,36,40,30,61,65,29,57,62,18,48,23,57,70,38,42,64,54,32,50,50,44,52,54,45,30,32,20,75,70,12,39,40,36,40,18,32,39,13,30,55,16,44,47,29,67,37,43,57,56,50,53,54,45,28,76,73,52,32,64,66,36,48,50,47,28,74,75,63,26,38,49,39,62,90,52,48,75,48,88,88,58,74,53,35,38,29,37,47,59,69,53,56,50,57,72,50,65,88,48,70,56,45,80,76,43,63,25,21,26,28,50,62,49,37,37,33,71,70,41,36,49,58,40,54,71,37,60,71,58,30,54,49,50,50,54,46,47,51,59,52,19,56,35,64,29,29,27,23,49,4,45,25,29,36,36,34,32,30,34,95

Foldseek 3Di:
DAFDLVLVQVVLLPCPCCVQCVLPVALLSVQQLLLVLVVLQVAEAAAWEEEEEQCFLNNCVLVNLNHYQEYEYEYQHPNRLVNNLVVCVVVVNNVSHPYYDNDDLLDDVVAAFQQTQEYEAANASLFRRVVCSLSSVVSVNRRHHAQGKYKHKHFFLQQCCLLCVVVLVVVCVVQNPVLSVVCVVFVWDDCVRPVDPSDRITRHDHPVVVCVSCVPAQKDWPAKFATAQCCSVDRVVSRVQVVPPVSSVVVSVVSNVVRRDPVRRRNGRMMIIMMGHD/DAFDLVLVQVVLLPCPCCVQCVLPVALLSVQQLLLVLVVLQVAEAAAWEEEEEQCFLNNCVLVNLNHYQEYEYEYQHPNRLVNNLVVCVVVVNNVSHPYYDNDDLLDPPVAAFQQTQEYEAANASLFRRVVCSLSSVVSVNRRHHAQGKYKHKHFFLQQCCLLCVVVLVVVCVVQNDVLSVVCVVFVWDDCVRPVDPSDRITRHDHPVVVCVSCVPAQKDWPAKFATAQCCSVDRVVSRVQVVPPVSSVVVSVVSNVVRRDPVCRRNGRMMIIMMGHD

Secondary structure (DSSP, 8-state):
----THHHHHHHHSSTTHHHHTTTSSHHHHHHHHHHHHHHHHH--TT-EEEEES-TT-TTHHHHTTTSSEEEEEES-HHHHHHHHHHHHHTT-GGGEEEEEE-BTTB-TTSPTT-EEEEEE-SS-GGGTGGGHHHHHHHHHHHEEEEEEEEEEEEBHHHHHHHTHHHHHHHHHHH-HHHHHHHHHH-EE-TTT---TT---EE-B-HHHHHHHHTTSSEEEEEEEEE-SGGGG-HHHHHHHHHSHHHHHHHHHHHHHHTTSGGGTTTSSEEEEEEEE-/----THHHHHHHHSSTTHHHHTTTSSHHHHHHHHHHHHHHHHH--TT-EEEEES-TT-TTHHHHTTTSSEEEEEES-HHHHHHHHHHHHHTT-GGGEEEEEE-BTTB-TTSPTT-EEEEEE-SSGGGGTGGGHHHHHHHHHHHEEEEEEEEEEEEBHHHHHHHTHHHHHHHHHHH-HHHHHHHHHH-EE-TTT---TT---EE-B-HHHHHHHHTTSSEEEEEEEEE-SGGGG-HHHHHHHHHSHHHHHHHHHHHHHHTTSGGGTTTSSEEEEEEEE-

Sequence (556 aa):
MSYNPEIPKNRYDNYEDREWTRLEKDGHGELLYHVHFDILKRYINQNDKVLEIGAGSGRYTKDIVKMCKELTVGDISAHQIEFNKSKMKELSLFQKIKKFCVLDVLNMGIFEDSSFDCIVCIGGVINYLLDKEKDGINEMLRVLKPGGTLIVGAMSFIGASLYYLDGIRYEKEQFGLEATRWVFNTGIQDEEHYPVPSKHYVHMMRSSEMDALFANYPITIKERSSAGLFTQAGDSALENARQDKEFWKLIIEKEIAFTKMQGTLDCGMNIIYVLEKNMSYNPEIPKNRYDNYEDREWTRLEKDGHGELLYHVHFDILKRYINQNDKVLEIGAGSGRYTKDIVKMCKELTVGDISAHQIEFNKSKMKELSLFQKIKKFCVLDVLNMGIFEDSSFDCIVCIGGVINYLLDKEKDGINEMLRVLKPGGTLIVGAMSFIGASLYYLDGIRYEKEQFGLEATRWVFNTGIQDEEHYPVPSKHYVHMMRSSEMDALFANYPITIKERSSAGLFTQAGDSALENARQDKEFWKLIIEKEIAFTKMQGTLDCGMNIIYVLEKN